Protein 2AQX (pdb70)

Nearest PDB structures (foldseek):
  2aqx-assembly1_B  TM=9.922E-01  e=2.804E-54  Mus musculus
  8ppc-assembly1_A  TM=9.363E-01  e=9.011E-41  Homo sapiens
  8ppe-assembly2_B  TM=9.523E-01  e=4.829E-39  Homo sapiens
  1w2f-assembly2_B  TM=9.376E-01  e=2.712E-39  Homo sapiens
  2a98-assembly1_A  TM=9.286E-01  e=1.034E-36  Homo sapiens

InterPro domains:
  IPR005522 Inositol polyphosphate kinase [PF03770] (714-924)
  IPR005522 Inositol polyphosphate kinase [PTHR12400] (619-929)
  IPR038286 Inositol polyphosphate kinase superfamily [G3DSA:3.30.470.160] (666-930)

Foldseek 3Di:
DVPPDPDDDDDDDDDDDDDQDDDPPQKDDDPDQKIWGFDFVQVQVLLVVCCVWLQVVFAWNWDQWDDDDNTITTMTGNPCPPADQKKKWKKFFFLAQDFLVRLVVQVPPFDWALVLLVVCCVLPVPPDDPVCVVVSTDTDNVSRNVQSQQAQCNPQGMFIQKIQASVRDIDGPRSNHHDLVSVLVVVCRRVVLDLLLLVQALVLLVVSVVRLVVIPSNFFKLQHNKIWMWMAHPVSPIHIHIDDRSPIGGHPPPDGEPLCDDDDNPNSHGVRVSNSVSSNVSSVVSSVD/DVDDPDDDDDDDDDDADDQDDDPPQWDDDPDQKIWGFDFVQQQVLLVVQCVWPQNVFAWNWDQWDDDPHGITTMTGNPCVVADLKKKWKKFFFLAAAFLVVLVVQVVDWDWAQVLLVVLCVLPVPPDDPVCVVVSTDTPNVSSVVQSQQAQSNVQRMFTQKIQADVGDIDGPCSNHHDLVSVLVVVCRRCVLPLLLLVVALVQLVVSLVRCVVIPSNFFKLQHRKIWMWMAHPVSDIHIHIDDRSRIGGHPPPDGEDLCDDDDSPRSHTVRVSNSVSVSVSSVVSSD

CATH classification: 3.30.470.160

Secondary structure (DSSP, 8-state):
-TTT-SSEEEEEEEEE----SS-TTSEEE-STTEEEEE--HHHHHHHHHHTTSTTGGGSPPEEEEEEETTEEEEEEE-TTTT-SS-EEEEEEESS-SS-HHHHHHHTTS---BHHHHHHHHHH-TT-S-HHHHHHT-B-HHHHHHHHTTSSSHHHHSEEEEEEE-TTS-EE---TT--SHHHHHHHHHHHHTT-HHHHHHHHHHHHHHHHHHTT-HHHHTEEE-S-EEEEEE-TT--EEEEEE--TTEEEPSTT----SSS---TTS----HHHHHHHHHHHHHHHHH-/--S-S-EEEEEEEEE----SS-TTSEEE-STTEEEEEP-HHHHHHHHHHHTSTTGGGSPPEEEEEEETTEEEEEEE-TTTT-SS-EEEEEEESS-SS-HHHHHHHHHS---BHHHHHHHHHH-TT-S-HHHHHHT-B-HHHHHHHHTTSSTHHHHSEEEEEEE-TTS-EE---TT--SHHHHHHHHHHHHTT-HHHHHHHHHHHHHHHHHHHH-TTGGGEEEES-EEEEEE-TT--EEEEEE--TEEEEPSTT----SSSPP-TTS----HHHHHHHHHHHHHHHH-

B-factor: mean 35.85, std 9.34, range [2.0, 60.5]

Sequence (576 aa):
MVQWSPFVMSFKKKYPWIQLAGHAGSFKAAANGRILKKHCESEQRCLDRLMADVLRPFVPAYHGDVVKDGERYNQMDDLLADFDSPCVMDCKMGVRTYLEEELTKARKKPSLRKDMYQKMVEVDPEAPTEEEKAQRAVTKPRYMQWRETISSTATLGFRIEGIKKEDGSVNRDFKKTKTREQVTEAFREFTKGNQNILIAYRDRLKAIRATLEISPFFKCHEVIGSSLLFIHDKKEQAKVWMIDFGKTTPLPEGQTLQHDVPWQEGNREDGYLSGLDNLIDILTEMSQGVQWSPFVMSFKKKYPWIQLAGHAGSFKAAANGRILKKHCESEQRCLDRLMADVLRPFVPAYHGDVVKDGERYNQMDDLLADFDSPCVMDCKMGVRTYLEEELTKARKKPSLRKDMYQKMVEVDPEAPTEEEKAQRAVTKPRYMQWRETISSTATLGFRIEGIKKEDGSVNRDFKKTKTREQVTEAFREFTKGNQNILIAYRDRLKAIRATLEISPFFKCHEVIGSSLLFIHDKKEQAKVWMIDFGKTTPLPEGQTLQHDVPWQEGNREDGYLSGLDNLIDILTEMSQ

Radius of gyration: 34.5 Å; Cα contacts (8 Å, |Δi|>4): 1110; chains: 2; bounding box: 91×54×109 Å

Structure (mmCIF, N/CA/C/O backbone):
data_2AQX
#
_entry.id   2AQX
#
_cell.length_a   53.204
_cell.length_b   60.655
_cell.length_c   56.851
_cell.angle_alpha   59.90
_cell.angle_beta   72.74
_cell.angle_gamma   88.18
#
_symmetry.space_group_name_H-M   'P 1'
#
loop_
_entity.id
_entity.type
_entity.pdbx_description
1 polymer 'PREDICTED: inositol 1,4,5-trisphosphate 3-kinase B'
2 non-polymer 'MAGNESIUM ION'
3 non-polymer "ADENOSINE-5'-TRIPHOSPHATE"
4 water water
#
loop_
_atom_site.group_PDB
_atom_site.id
_atom_site.type_symbol
_atom_site.label_atom_id
_atom_site.label_alt_id
_atom_site.label_comp_id
_atom_site.label_asym_id
_atom_site.label_entity_id
_atom_site.label_seq_id
_atom_site.pdbx_PDB_ins_code
_atom_site.Cartn_x
_atom_site.Cartn_y
_atom_site.Cartn_z
_atom_site.occupancy
_atom_site.B_iso_or_equiv
_atom_site.auth_seq_id
_atom_site.auth_comp_id
_atom_site.auth_asym_id
_atom_site.auth_atom_id
_atom_site.pdbx_PDB_model_num
ATOM 1 N N . MET A 1 1 ? 8.572 42.251 60.306 1.00 52.92 650 MET A N 1
ATOM 2 C CA . MET A 1 1 ? 8.340 43.087 61.510 1.00 53.21 650 MET A CA 1
ATOM 3 C C . MET A 1 1 ? 9.554 43.982 61.720 1.00 51.57 650 MET A C 1
ATOM 4 O O . MET A 1 1 ? 10.591 43.824 61.045 1.00 51.62 650 MET A O 1
ATOM 9 N N . VAL A 1 2 ? 9.418 44.922 62.652 1.00 49.43 651 VAL A N 1
ATOM 10 C CA . VAL A 1 2 ? 10.460 45.908 62.927 1.00 47.20 651 VAL A CA 1
ATOM 11 C C . VAL A 1 2 ? 11.760 45.265 63.417 1.00 45.26 651 VAL A C 1
ATOM 12 O O . VAL A 1 2 ? 12.781 45.938 63.606 1.00 44.67 651 VAL A O 1
ATOM 16 N N . GLN A 1 3 ? 11.697 43.948 63.602 1.00 43.06 652 GLN A N 1
ATOM 17 C CA . GLN A 1 3 ? 12.799 43.131 64.087 1.00 40.51 652 GLN A CA 1
ATOM 18 C C . GLN A 1 3 ? 13.974 42.993 63.089 1.00 38.10 652 GLN A C 1
ATOM 19 O O . GLN A 1 3 ? 15.107 42.754 63.491 1.00 38.07 652 GLN A O 1
ATOM 25 N N . TRP A 1 4 ? 13.696 43.150 61.800 1.00 34.73 653 TRP A N 1
ATOM 26 C CA . TRP A 1 4 ? 14.692 42.906 60.746 1.00 32.14 653 TRP A CA 1
ATOM 27 C C . TRP A 1 4 ? 14.709 43.886 59.548 1.00 29.68 653 TRP A C 1
ATOM 28 O O . TRP A 1 4 ? 15.592 43.818 58.707 1.00 28.71 653 TRP A O 1
ATOM 39 N N . SER A 1 5 ? 13.747 44.788 59.473 1.00 27.12 654 SER A N 1
ATOM 40 C CA . SER A 1 5 ? 13.720 45.690 58.352 1.00 25.70 654 SER A CA 1
ATOM 41 C C . SER A 1 5 ? 13.728 47.145 58.785 1.00 24.38 654 SER A C 1
ATOM 42 O O . SER A 1 5 ? 12.691 47.678 59.182 1.00 24.71 654 SER A O 1
ATOM 45 N N . PRO A 1 6 ? 14.907 47.782 58.716 1.00 22.92 655 PRO A N 1
ATOM 46 C CA . PRO A 1 6 ? 15.152 49.174 59.076 1.00 22.04 655 PRO A CA 1
ATOM 47 C C . PRO A 1 6 ? 14.510 50.172 58.113 1.00 21.49 655 PRO A C 1
ATOM 48 O O . PRO A 1 6 ? 14.130 51.270 58.527 1.00 21.40 655 PRO A O 1
ATOM 52 N N . PHE A 1 7 ? 14.404 49.784 56.844 1.00 20.88 656 PHE A N 1
ATOM 53 C CA . PHE A 1 7 ? 13.745 50.563 55.811 1.00 20.72 656 PHE A CA 1
ATOM 54 C C . PHE A 1 7 ? 13.230 49.681 54.669 1.00 21.26 656 PHE A C 1
ATOM 55 O O . PHE A 1 7 ? 13.539 48.475 54.579 1.00 21.45 656 PHE A O 1
ATOM 63 N N . VAL A 1 8 ? 12.442 50.320 53.805 1.00 21.92 657 VAL A N 1
ATOM 64 C CA . VAL A 1 8 ? 12.005 49.792 52.539 1.00 22.79 657 VAL A CA 1
ATOM 65 C C . VAL A 1 8 ? 12.959 50.210 51.388 1.00 24.24 657 VAL A C 1
ATOM 66 O O . VAL A 1 8 ? 13.487 51.330 51.363 1.00 24.50 657 VAL A O 1
ATOM 70 N N . MET A 1 9 ? 13.168 49.307 50.437 1.00 25.58 658 MET A N 1
ATOM 71 C CA . MET A 1 9 ? 13.989 49.591 49.268 1.00 26.91 658 MET A CA 1
ATOM 72 C C . MET A 1 9 ? 13.025 49.642 48.121 1.00 28.76 658 MET A C 1
ATOM 73 O O . MET A 1 9 ? 11.965 49.016 48.141 1.00 29.26 658 MET A O 1
ATOM 78 N N . SER A 1 10 ? 13.398 50.387 47.103 1.00 30.43 659 SER A N 1
ATOM 79 C CA . SER A 1 10 ? 12.555 50.469 45.964 1.00 32.24 659 SER A CA 1
ATOM 80 C C . SER A 1 10 ? 13.413 50.324 44.703 1.00 33.16 659 SER A C 1
ATOM 81 O O . SER A 1 10 ? 14.613 50.574 44.742 1.00 33.35 659 SER A O 1
ATOM 84 N N . PHE A 1 11 ? 12.795 49.884 43.605 1.00 34.19 660 PHE A N 1
ATOM 85 C CA . PHE A 1 11 ? 13.486 49.713 42.320 1.00 35.00 660 PHE A CA 1
ATOM 86 C C . PHE A 1 11 ? 12.512 50.038 41.188 1.00 34.76 660 PHE A C 1
ATOM 87 O O . PHE A 1 11 ? 11.299 49.922 41.364 1.00 34.20 660 PHE A O 1
ATOM 95 N N . LYS A 1 12 ? 13.037 50.446 40.036 1.00 34.95 661 LYS A N 1
ATOM 96 C CA . LYS A 1 12 ? 12.181 50.652 38.865 1.00 35.04 661 LYS A CA 1
ATOM 97 C C . LYS A 1 12 ? 12.020 49.329 38.165 1.00 34.52 661 LYS A C 1
ATOM 98 O O . LYS A 1 12 ? 12.997 48.638 37.921 1.00 34.58 661 LYS A O 1
ATOM 104 N N . LYS A 1 13 ? 10.770 48.962 37.885 1.00 33.74 662 LYS A N 1
ATOM 105 C CA . LYS A 1 13 ? 10.507 47.841 37.015 1.00 32.00 662 LYS A CA 1
ATOM 106 C C . LYS A 1 13 ? 10.470 48.464 35.649 1.00 31.26 662 LYS A C 1
ATOM 107 O O . LYS A 1 13 ? 9.780 49.445 35.457 1.00 31.05 662 LYS A O 1
ATOM 113 N N . LYS A 1 14 ? 11.228 47.905 34.710 1.00 31.12 663 LYS A N 1
ATOM 114 C CA . LYS A 1 14 ? 11.240 48.418 33.349 1.00 30.90 663 LYS A CA 1
ATOM 115 C C . LYS A 1 14 ? 10.891 47.362 32.307 1.00 30.22 663 LYS A C 1
ATOM 116 O O . LYS A 1 14 ? 11.476 46.274 32.279 1.00 29.78 663 LYS A O 1
ATOM 122 N N . TYR A 1 15 ? 9.930 47.659 31.446 1.00 29.15 664 TYR A N 1
ATOM 123 C CA . TYR A 1 15 ? 9.601 46.680 30.418 1.00 28.91 664 TYR A CA 1
ATOM 124 C C . TYR A 1 15 ? 9.045 47.354 29.184 1.00 29.02 664 TYR A C 1
ATOM 125 O O . TYR A 1 15 ? 8.304 48.348 29.280 1.00 28.74 664 TYR A O 1
ATOM 134 N N . PRO A 1 16 ? 9.390 46.793 28.014 1.00 28.87 665 PRO A N 1
ATOM 135 C CA . PRO A 1 16 ? 8.717 47.166 26.766 1.00 28.33 665 PRO A CA 1
ATOM 136 C C . PRO A 1 16 ? 7.239 46.785 26.809 1.00 27.18 665 PRO A C 1
ATOM 137 O O . PRO A 1 16 ? 6.882 45.663 27.126 1.00 26.47 665 PRO A O 1
ATOM 141 N N . TRP A 1 17 ? 6.390 47.752 26.512 1.00 27.50 666 TRP A N 1
ATOM 142 C CA . TRP A 1 17 ? 4.966 47.487 26.296 1.00 27.20 666 TRP A CA 1
ATOM 143 C C . TRP A 1 17 ? 4.728 46.711 24.989 1.00 26.89 666 TRP A C 1
ATOM 144 O O . TRP A 1 17 ? 5.526 46.789 24.033 1.00 25.92 666 TRP A O 1
ATOM 155 N N . ILE A 1 18 ? 3.604 46.000 24.947 1.00 26.43 667 ILE A N 1
ATOM 156 C CA . ILE A 1 18 ? 3.270 45.179 23.796 1.00 26.42 667 ILE A CA 1
ATOM 157 C C . ILE A 1 18 ? 1.946 45.606 23.163 1.00 26.61 667 ILE A C 1
ATOM 158 O O . ILE A 1 18 ? 0.910 45.626 23.830 1.00 26.75 667 ILE A O 1
ATOM 163 N N . GLN A 1 19 ? 2.008 45.992 21.884 1.00 26.68 668 GLN A N 1
ATOM 164 C CA . GLN A 1 19 ? 0.821 46.298 21.109 1.00 26.19 668 GLN A CA 1
ATOM 165 C C . GLN A 1 19 ? 0.639 45.244 20.020 1.00 26.48 668 GLN A C 1
ATOM 166 O O . GLN A 1 19 ? 1.393 45.225 19.047 1.00 26.23 668 GLN A O 1
ATOM 172 N N . LEU A 1 20 ? -0.323 44.344 20.195 1.00 26.45 669 LEU A N 1
ATOM 173 C CA . LEU A 1 20 ? -0.636 43.389 19.134 1.00 27.04 669 LEU A CA 1
ATOM 174 C C . LEU A 1 20 ? -1.460 43.999 17.950 1.00 27.19 669 LEU A C 1
ATOM 175 O O . LEU A 1 20 ? -0.939 44.105 16.847 1.00 28.31 669 LEU A O 1
ATOM 180 N N . ALA A 1 21 ? -2.704 44.426 18.175 1.00 26.91 670 ALA A N 1
ATOM 181 C CA . ALA A 1 21 ? -3.529 45.024 17.108 1.00 26.48 670 ALA A CA 1
ATOM 182 C C . ALA A 1 21 ? -3.431 46.562 17.147 1.00 25.97 670 ALA A C 1
ATOM 183 O O . ALA A 1 21 ? -2.563 47.069 17.789 1.00 25.65 670 ALA A O 1
ATOM 185 N N . GLY A 1 22 ? -4.311 47.292 16.461 1.00 26.66 671 GLY A N 1
ATOM 186 C CA . GLY A 1 22 ? -4.340 48.763 16.514 1.00 27.36 671 GLY A CA 1
ATOM 187 C C . GLY A 1 22 ? -3.345 49.514 15.630 1.00 28.49 671 GLY A C 1
ATOM 188 O O . GLY A 1 22 ? -2.442 48.935 15.066 1.00 28.33 671 GLY A O 1
ATOM 189 N N . HIS A 1 23 ? -3.513 50.822 15.489 1.00 29.69 672 HIS A N 1
ATOM 190 C CA . HIS A 1 23 ? -2.557 51.621 14.694 1.00 30.55 672 HIS A CA 1
ATOM 191 C C . HIS A 1 23 ? -1.437 52.270 15.547 1.00 29.56 672 HIS A C 1
ATOM 192 O O . HIS A 1 23 ? -1.539 52.384 16.783 1.00 28.97 672 HIS A O 1
ATOM 199 N N . ALA A 1 24 ? -0.375 52.690 14.868 1.00 28.31 673 ALA A N 1
ATOM 200 C CA . ALA A 1 24 ? 0.692 53.434 15.502 1.00 28.16 673 ALA A CA 1
ATOM 201 C C . ALA A 1 24 ? 0.118 54.730 16.107 1.00 27.90 673 ALA A C 1
ATOM 202 O O . ALA A 1 24 ? -0.727 55.378 15.496 1.00 28.00 673 ALA A O 1
ATOM 204 N N . GLY A 1 25 ? 0.558 55.073 17.319 1.00 27.80 674 GLY A N 1
ATOM 205 C CA . GLY A 1 25 ? 0.117 56.283 18.032 1.00 27.12 674 GLY A CA 1
ATOM 206 C C . GLY A 1 25 ? -1.272 56.175 18.632 1.00 27.03 674 GLY A C 1
ATOM 207 O O . GLY A 1 25 ? -1.916 57.178 18.898 1.00 27.20 674 GLY A O 1
ATOM 208 N N . SER A 1 26 ? -1.749 54.958 18.820 1.00 26.75 675 SER A N 1
ATOM 209 C CA . SER A 1 26 ? -3.036 54.758 19.441 1.00 27.43 675 SER A CA 1
ATOM 210 C C . SER A 1 26 ? -2.822 54.678 20.944 1.00 27.57 675 SER A C 1
ATOM 211 O O . SER A 1 26 ? -3.766 54.813 21.721 1.00 28.55 675 SER A O 1
ATOM 214 N N . PHE A 1 27 ? -1.582 54.434 21.354 1.00 26.74 676 PHE A N 1
ATOM 215 C CA . PHE A 1 27 ? -1.273 54.255 22.775 1.00 26.09 676 PHE A CA 1
ATOM 216 C C . PHE A 1 27 ? -0.003 54.988 23.198 1.00 25.10 676 PHE A C 1
ATOM 217 O O . PHE A 1 27 ? 0.928 55.129 22.406 1.00 24.79 676 PHE A O 1
ATOM 225 N N . LYS A 1 28 ? 0.032 55.410 24.456 1.00 24.66 677 LYS A N 1
ATOM 226 C CA . LYS A 1 28 ? 1.198 56.095 25.051 1.00 24.87 677 LYS A CA 1
ATOM 227 C C . LYS A 1 28 ? 1.452 55.548 26.424 1.00 24.61 677 LYS A C 1
ATOM 228 O O . LYS A 1 28 ? 0.526 55.097 27.080 1.00 25.30 677 LYS A O 1
ATOM 234 N N . ALA A 1 29 ? 2.701 55.632 26.865 1.00 24.41 678 ALA A N 1
ATOM 235 C CA . ALA A 1 29 ? 3.078 55.387 28.234 1.00 24.00 678 ALA A CA 1
ATOM 236 C C . ALA A 1 29 ? 2.402 56.303 29.235 1.00 24.87 678 ALA A C 1
ATOM 237 O O . ALA A 1 29 ? 2.323 57.508 29.016 1.00 25.40 678 ALA A O 1
ATOM 239 N N . ALA A 1 30 ? 1.961 55.760 30.370 1.00 25.81 679 ALA A N 1
ATOM 240 C CA . ALA A 1 30 ? 1.685 56.648 31.516 1.00 26.84 679 ALA A CA 1
ATOM 241 C C . ALA A 1 30 ? 2.347 56.134 32.802 1.00 27.82 679 ALA A C 1
ATOM 242 O O . ALA A 1 30 ? 2.954 55.067 32.813 1.00 28.46 679 ALA A O 1
ATOM 244 N N . ALA A 1 31 ? 2.288 56.904 33.877 1.00 28.85 680 ALA A N 1
ATOM 245 C CA . ALA A 1 31 ? 2.951 56.466 35.105 1.00 29.57 680 ALA A CA 1
ATOM 246 C C . ALA A 1 31 ? 2.098 55.471 35.920 1.00 30.00 680 ALA A C 1
ATOM 247 O O . ALA A 1 31 ? 0.898 55.293 35.665 1.00 29.93 680 ALA A O 1
ATOM 249 N N . ASN A 1 32 ? 2.750 54.785 36.859 1.00 30.34 681 ASN A N 1
ATOM 250 C CA . ASN A 1 32 ? 2.064 53.985 37.859 1.00 30.92 681 ASN A CA 1
ATOM 251 C C . ASN A 1 32 ? 1.406 52.730 37.296 1.00 30.91 681 ASN A C 1
ATOM 252 O O . ASN A 1 32 ? 0.378 52.297 37.808 1.00 31.51 681 ASN A O 1
ATOM 257 N N . GLY A 1 33 ? 1.992 52.140 36.261 1.00 30.30 682 GLY A N 1
ATOM 258 C CA . GLY A 1 33 ? 1.359 50.992 35.608 1.00 29.95 682 GLY A CA 1
ATOM 259 C C . GLY A 1 33 ? 0.130 51.306 34.756 1.00 29.77 682 GLY A C 1
ATOM 260 O O . GLY A 1 33 ? -0.689 50.433 34.486 1.00 29.66 682 GLY A O 1
ATOM 261 N N . ARG A 1 34 ? -0.015 52.569 34.361 1.00 30.40 683 ARG A N 1
ATOM 262 C CA . ARG A 1 34 ? -1.115 53.019 33.503 1.00 30.19 683 ARG A CA 1
ATOM 263 C C . ARG A 1 34 ? -0.625 53.349 32.089 1.00 29.68 683 ARG A C 1
ATOM 264 O O . ARG A 1 34 ? 0.577 53.542 31.840 1.00 29.15 683 ARG A O 1
ATOM 272 N N . ILE A 1 35 ? -1.602 53.449 31.195 1.00 29.28 684 ILE A N 1
ATOM 273 C CA . ILE A 1 35 ? -1.418 53.586 29.758 1.00 28.67 684 ILE A CA 1
ATOM 274 C C . ILE A 1 35 ? -2.504 54.549 29.271 1.00 28.22 684 ILE A C 1
ATOM 275 O O . ILE A 1 35 ? -3.567 54.653 29.890 1.00 27.64 684 ILE A O 1
ATOM 280 N N . LEU A 1 36 ? -2.209 55.315 28.225 1.00 28.04 685 LEU A N 1
ATOM 281 C CA . LEU A 1 36 ? -3.230 56.165 27.569 1.00 27.30 685 LEU A CA 1
ATOM 282 C C . LEU A 1 36 ? -3.571 55.570 26.215 1.00 26.67 685 LEU A C 1
ATOM 283 O O . LEU A 1 36 ? -2.686 55.080 25.537 1.00 27.28 685 LEU A O 1
ATOM 288 N N . LYS A 1 37 ? -4.840 55.574 25.848 1.00 26.05 686 LYS A N 1
ATOM 289 C CA . LYS A 1 37 ? -5.278 55.071 24.554 1.00 26.23 686 LYS A CA 1
ATOM 290 C C . LYS A 1 37 ? -5.989 56.247 23.905 1.00 27.31 686 LYS A C 1
ATOM 291 O O . LYS A 1 37 ? -6.696 57.003 24.604 1.00 27.89 686 LYS A O 1
ATOM 297 N N . LYS A 1 38 ? -5.811 56.418 22.596 1.00 27.49 687 LYS A N 1
ATOM 298 C CA . LYS A 1 38 ? -6.347 57.596 21.940 1.00 29.26 687 LYS A CA 1
ATOM 299 C C . LYS A 1 38 ? -7.847 57.608 22.115 1.00 29.17 687 LYS A C 1
ATOM 300 O O . LYS A 1 38 ? -8.494 56.557 22.067 1.00 29.46 687 LYS A O 1
ATOM 306 N N . HIS A 1 39 ? -8.379 58.789 22.398 1.00 29.39 688 HIS A N 1
ATOM 307 C CA . HIS A 1 39 ? -9.752 58.892 22.813 1.00 29.80 688 HIS A CA 1
ATOM 308 C C . HIS A 1 39 ? -10.727 58.502 21.751 1.00 30.06 688 HIS A C 1
ATOM 309 O O . HIS A 1 39 ? -10.602 58.846 20.595 1.00 29.59 688 HIS A O 1
ATOM 316 N N . CYS A 1 40 ? -11.744 57.802 22.203 1.00 31.53 689 CYS A N 1
ATOM 317 C CA . CYS A 1 40 ? -12.836 57.385 21.373 1.00 31.89 689 CYS A CA 1
ATOM 318 C C . CYS A 1 40 ? -14.110 57.601 22.199 1.00 32.49 689 CYS A C 1
ATOM 319 O O . CYS A 1 40 ? -14.131 57.303 23.409 1.00 31.86 689 CYS A O 1
ATOM 322 N N . GLU A 1 41 ? -15.156 58.139 21.571 1.00 33.55 690 GLU A N 1
ATOM 323 C CA . GLU A 1 41 ? -16.357 58.517 22.341 1.00 33.76 690 GLU A CA 1
ATOM 324 C C . GLU A 1 41 ? -17.186 57.332 22.799 1.00 33.03 690 GLU A C 1
ATOM 325 O O . GLU A 1 41 ? -17.599 57.269 23.933 1.00 33.85 690 GLU A O 1
ATOM 331 N N . SER A 1 42 ? -17.406 56.367 21.944 1.00 33.08 691 SER A N 1
ATOM 332 C CA . SER A 1 42 ? -18.168 55.213 22.383 1.00 33.09 691 SER A CA 1
ATOM 333 C C . SER A 1 42 ? -17.350 54.302 23.287 1.00 33.16 691 SER A C 1
ATOM 334 O O . SER A 1 42 ? -17.912 53.628 24.128 1.00 33.62 691 SER A O 1
ATOM 337 N N . GLU A 1 43 ? -16.027 54.296 23.158 1.00 33.26 692 GLU A N 1
ATOM 338 C CA . GLU A 1 43 ? -15.212 53.542 24.113 1.00 33.14 692 GLU A CA 1
ATOM 339 C C . GLU A 1 43 ? -15.318 54.125 25.525 1.00 33.23 692 GLU A C 1
ATOM 340 O O . GLU A 1 43 ? -15.488 53.377 26.501 1.00 33.05 692 GLU A O 1
ATOM 346 N N . GLN A 1 44 ? -15.222 55.452 25.637 1.00 33.28 693 GLN A N 1
ATOM 347 C CA . GLN A 1 44 ? -15.322 56.128 26.937 1.00 33.18 693 GLN A CA 1
ATOM 348 C C . GLN A 1 44 ? -16.679 55.855 27.594 1.00 32.97 693 GLN A C 1
ATOM 349 O O . GLN A 1 44 ? -16.760 55.555 28.791 1.00 31.99 693 GLN A O 1
ATOM 355 N N . ARG A 1 45 ? -17.734 55.969 26.781 1.00 32.88 694 ARG A N 1
ATOM 356 C CA . ARG A 1 45 ? -19.095 55.672 27.207 1.00 32.86 694 ARG A CA 1
ATOM 357 C C . ARG A 1 45 ? -19.214 54.241 27.696 1.00 32.26 694 ARG A C 1
ATOM 358 O O . ARG A 1 45 ? -19.916 53.987 28.676 1.00 32.10 694 ARG A O 1
ATOM 366 N N . CYS A 1 46 ? -18.511 53.321 27.027 1.00 31.32 695 CYS A N 1
ATOM 367 C CA . CYS A 1 46 ? -18.465 51.917 27.441 1.00 30.43 695 CYS A CA 1
ATOM 368 C C . CYS A 1 46 ? -17.787 51.740 28.768 1.00 30.08 695 CYS A C 1
ATOM 369 O O . CYS A 1 46 ? -18.373 51.167 29.685 1.00 30.49 695 CYS A O 1
ATOM 372 N N . LEU A 1 47 ? -16.585 52.304 28.885 1.00 29.81 696 LEU A N 1
ATOM 373 C CA . LEU A 1 47 ? -15.743 52.157 30.082 1.00 29.41 696 LEU A CA 1
ATOM 374 C C . LEU A 1 47 ? -16.362 52.687 31.376 1.00 29.72 696 LEU A C 1
ATOM 375 O O . LEU A 1 47 ? -16.310 52.002 32.402 1.00 30.51 696 LEU A O 1
ATOM 380 N N . ASP A 1 48 ? -16.927 53.892 31.319 1.00 30.13 697 ASP A N 1
ATOM 381 C CA . ASP A 1 48 ? -17.732 54.440 32.398 1.00 31.15 697 ASP A CA 1
ATOM 382 C C . ASP A 1 48 ? -18.779 53.450 32.863 1.00 30.90 697 ASP A C 1
ATOM 383 O O . ASP A 1 48 ? -18.937 53.218 34.046 1.00 30.53 697 ASP A O 1
ATOM 388 N N . ARG A 1 49 ? -19.518 52.889 31.908 1.00 31.68 698 ARG A N 1
ATOM 389 C CA . ARG A 1 49 ? -20.627 51.983 32.216 1.00 31.80 698 ARG A CA 1
ATOM 390 C C . ARG A 1 49 ? -20.084 50.695 32.808 1.00 31.87 698 ARG A C 1
ATOM 391 O O . ARG A 1 49 ? -20.648 50.171 33.763 1.00 32.18 698 ARG A O 1
ATOM 399 N N . LEU A 1 50 ? -18.963 50.218 32.258 1.00 31.27 699 LEU A N 1
ATOM 400 C CA . LEU A 1 50 ? -18.264 49.053 32.781 1.00 30.95 699 LEU A CA 1
ATOM 401 C C . LEU A 1 50 ? -17.590 49.289 34.150 1.00 31.48 699 LEU A C 1
ATOM 402 O O . LEU A 1 50 ? -17.404 48.344 34.932 1.00 31.49 699 LEU A O 1
ATOM 407 N N . MET A 1 51 ? -17.199 50.528 34.442 1.00 31.23 700 MET A N 1
ATOM 408 C CA . MET A 1 51 ? -16.704 50.809 35.784 1.00 32.23 700 MET A CA 1
ATOM 409 C C . MET A 1 51 ? -17.841 50.697 36.812 1.00 32.40 700 MET A C 1
ATOM 410 O O . MET A 1 51 ? -17.594 50.616 38.024 1.00 32.78 700 MET A O 1
ATOM 415 N N . ALA A 1 52 ? -19.078 50.642 36.324 1.00 31.56 701 ALA A N 1
ATOM 416 C CA . ALA A 1 52 ? -20.223 50.581 37.202 1.00 30.98 701 ALA A CA 1
ATOM 417 C C . ALA A 1 52 ? -21.032 49.310 36.954 1.00 30.96 701 ALA A C 1
ATOM 418 O O . ALA A 1 52 ? -22.261 49.323 37.049 1.00 31.14 701 ALA A O 1
ATOM 420 N N . ASP A 1 53 ? -20.357 48.208 36.637 1.00 30.14 702 ASP A N 1
ATOM 421 C CA . ASP A 1 53 ? -21.073 46.980 36.271 1.00 29.04 702 ASP A CA 1
ATOM 422 C C . ASP A 1 53 ? -20.331 45.797 36.902 1.00 28.83 702 ASP A C 1
ATOM 423 O O . ASP A 1 53 ? -19.187 45.948 37.320 1.00 28.25 702 ASP A O 1
ATOM 428 N N . VAL A 1 54 ? -20.993 44.641 37.028 1.00 28.73 703 VAL A N 1
ATOM 429 C CA . VAL A 1 54 ? -20.324 43.450 37.550 1.00 28.11 703 VAL A CA 1
ATOM 430 C C . VAL A 1 54 ? -19.076 43.136 36.773 1.00 27.92 703 VAL A C 1
ATOM 431 O O . VAL A 1 54 ? -18.148 42.542 37.318 1.00 28.51 703 VAL A O 1
ATOM 435 N N . LEU A 1 55 ? -19.056 43.515 35.498 1.00 27.68 704 LEU A N 1
ATOM 436 C CA . LEU A 1 55 ? -17.961 43.119 34.621 1.00 27.88 704 LEU A CA 1
ATOM 437 C C . LEU A 1 55 ? -16.676 43.830 34.951 1.00 27.48 704 LEU A C 1
ATOM 438 O O . LEU A 1 55 ? -15.622 43.464 34.446 1.00 27.95 704 LEU A O 1
ATOM 443 N N . ARG A 1 56 ? -16.773 44.837 35.809 1.00 27.26 705 ARG A N 1
ATOM 444 C CA . ARG A 1 56 ? -15.622 45.664 36.170 1.00 26.90 705 ARG A CA 1
ATOM 445 C C . ARG A 1 56 ? -14.314 44.883 36.387 1.00 26.51 705 ARG A C 1
ATOM 446 O O . ARG A 1 56 ? -13.322 45.207 35.764 1.00 26.75 705 ARG A O 1
ATOM 454 N N . PRO A 1 57 ? -14.314 43.823 37.226 1.00 26.45 706 PRO A N 1
ATOM 455 C CA . PRO A 1 57 ? -13.011 43.209 37.522 1.00 26.42 706 PRO A CA 1
ATOM 456 C C . PRO A 1 57 ? -12.346 42.475 36.348 1.00 27.15 706 PRO A C 1
ATOM 457 O O . PRO A 1 57 ? -11.247 41.970 36.505 1.00 27.16 706 PRO A O 1
ATOM 461 N N . PHE A 1 58 ? -13.013 42.398 35.199 1.00 27.59 707 PHE A N 1
ATOM 462 C CA . PHE A 1 58 ? -12.466 41.683 34.052 1.00 28.45 707 PHE A CA 1
ATOM 463 C C . PHE A 1 58 ? -12.116 42.592 32.869 1.00 28.83 707 PHE A C 1
ATOM 464 O O . PHE A 1 58 ? -11.926 42.115 31.751 1.00 29.24 707 PHE A O 1
ATOM 472 N N . VAL A 1 59 ? -12.066 43.898 33.106 1.00 29.03 708 VAL A N 1
ATOM 473 C CA . VAL A 1 59 ? -11.666 44.852 32.086 1.00 28.84 708 VAL A CA 1
ATOM 474 C C . VAL A 1 59 ? -10.628 45.734 32.735 1.00 28.52 708 VAL A C 1
ATOM 475 O O . VAL A 1 59 ? -10.619 45.827 33.942 1.00 28.84 708 VAL A O 1
ATOM 479 N N . PRO A 1 60 ? -9.743 46.376 31.941 1.00 28.53 709 PRO A N 1
ATOM 480 C CA . PRO A 1 60 ? -8.745 47.282 32.494 1.00 27.68 709 PRO A CA 1
ATOM 481 C C . PRO A 1 60 ? -9.422 48.414 33.257 1.00 27.22 709 PRO A C 1
ATOM 482 O O . PRO A 1 60 ? -10.375 49.005 32.739 1.00 26.76 709 PRO A O 1
ATOM 486 N N . ALA A 1 61 ? -8.945 48.689 34.474 1.00 26.94 710 ALA A N 1
ATOM 487 C CA . ALA A 1 61 ? -9.488 49.767 35.291 1.00 26.74 710 ALA A CA 1
ATOM 488 C C . ALA A 1 61 ? -9.432 51.023 34.459 1.00 27.05 710 ALA A C 1
ATOM 489 O O . ALA A 1 61 ? -8.386 51.310 33.846 1.00 27.14 710 ALA A O 1
ATOM 491 N N . TYR A 1 62 ? -10.554 51.735 34.403 1.00 26.66 711 TYR A N 1
ATOM 492 C CA . TYR A 1 62 ? -10.617 52.989 33.683 1.00 27.77 711 TYR A CA 1
ATOM 493 C C . TYR A 1 62 ? -10.534 54.162 34.638 1.00 29.16 711 TYR A C 1
ATOM 494 O O . TYR A 1 62 ? -11.233 54.199 35.674 1.00 28.98 711 TYR A O 1
ATOM 503 N N . HIS A 1 63 ? -9.715 55.143 34.262 1.00 29.77 712 HIS A N 1
ATOM 504 C CA . HIS A 1 63 ? -9.423 56.241 35.169 1.00 30.64 712 HIS A CA 1
ATOM 505 C C . HIS A 1 63 ? -9.810 57.570 34.557 1.00 31.03 712 HIS A C 1
ATOM 506 O O . HIS A 1 63 ? -9.381 58.606 35.024 1.00 31.41 712 HIS A O 1
ATOM 513 N N . GLY A 1 64 ? -10.629 57.543 33.515 1.00 31.58 713 GLY A N 1
ATOM 514 C CA . GLY A 1 64 ? -11.041 58.770 32.864 1.00 31.82 713 GLY A CA 1
ATOM 515 C C . GLY A 1 64 ? -10.084 59.183 31.759 1.00 32.82 713 GLY A C 1
ATOM 516 O O . GLY A 1 64 ? -9.167 58.438 31.387 1.00 32.46 713 GLY A O 1
ATOM 517 N N . ASP A 1 65 ? -10.283 60.400 31.254 1.00 32.90 714 ASP A N 1
ATOM 518 C CA . ASP A 1 65 ? -9.615 60.843 30.054 1.00 32.58 714 ASP A CA 1
ATOM 519 C C . ASP A 1 65 ? -8.686 62.002 30.352 1.00 32.50 714 ASP A C 1
ATOM 520 O O . ASP A 1 65 ? -8.720 62.568 31.448 1.00 33.08 714 ASP A O 1
ATOM 525 N N . VAL A 1 66 ? -7.853 62.344 29.379 1.00 31.70 715 VAL A N 1
ATOM 526 C CA . VAL A 1 66 ? -6.801 63.328 29.577 1.00 31.63 715 VAL A CA 1
ATOM 527 C C . VAL A 1 66 ? -6.352 63.865 28.221 1.00 30.72 715 VAL A C 1
ATOM 528 O O . VAL A 1 66 ? -6.266 63.093 27.255 1.00 30.62 715 VAL A O 1
ATOM 532 N N . VAL A 1 67 ? -6.094 65.171 28.154 1.00 29.32 716 VAL A N 1
ATOM 533 C CA . VAL A 1 67 ? -5.524 65.816 26.975 1.00 28.75 716 VAL A CA 1
ATOM 534 C C . VAL A 1 67 ? -4.007 65.963 27.150 1.00 29.35 716 VAL A C 1
ATOM 535 O O . VAL A 1 67 ? -3.560 66.632 28.079 1.00 30.03 716 VAL A O 1
ATOM 539 N N . LYS A 1 68 ? -3.216 65.320 26.293 1.00 29.66 717 LYS A N 1
ATOM 540 C CA . LYS A 1 68 ? -1.780 65.633 26.179 1.00 30.65 717 LYS A CA 1
ATOM 541 C C . LYS A 1 68 ? -1.431 66.015 24.771 1.00 30.13 717 LYS A C 1
ATOM 542 O O . LYS A 1 68 ? -1.817 65.330 23.806 1.00 30.18 717 LYS A O 1
ATOM 548 N N . ASP A 1 69 ? -0.635 67.071 24.675 1.00 30.02 718 ASP A N 1
ATOM 549 C CA . ASP A 1 69 ? 0.059 67.409 23.454 1.00 29.94 718 ASP A CA 1
ATOM 550 C C . ASP A 1 69 ? -0.840 67.294 22.240 1.00 29.79 718 ASP A C 1
ATOM 551 O O . ASP A 1 69 ? -0.572 66.487 21.333 1.00 29.64 718 ASP A O 1
ATOM 556 N N . GLY A 1 70 ? -1.900 68.110 22.259 1.00 29.31 719 GLY A N 1
ATOM 557 C CA . GLY A 1 70 ? -2.874 68.191 21.198 1.00 29.79 719 GLY A CA 1
ATOM 558 C C . GLY A 1 70 ? -3.829 67.012 21.026 1.00 30.49 719 GLY A C 1
ATOM 559 O O . GLY A 1 70 ? -4.536 66.949 20.016 1.00 31.12 719 GLY A O 1
ATOM 560 N N . GLU A 1 71 ? -3.869 66.076 21.978 1.00 30.53 720 GLU A N 1
ATOM 561 C CA . GLU A 1 71 ? -4.644 64.846 21.794 1.00 31.21 720 GLU A CA 1
ATOM 562 C C . GLU A 1 71 ? -5.381 64.437 23.063 1.00 30.79 720 GLU A C 1
ATOM 563 O O . GLU A 1 71 ? -4.892 64.671 24.176 1.00 30.68 720 GLU A O 1
ATOM 569 N N . ARG A 1 72 ? -6.535 63.797 22.883 1.00 29.91 721 ARG A N 1
ATOM 570 C CA . ARG A 1 72 ? -7.363 63.339 23.981 1.00 30.54 721 ARG A CA 1
ATOM 571 C C . ARG A 1 72 ? -7.160 61.829 24.203 1.00 29.68 721 ARG A C 1
ATOM 572 O O . ARG A 1 72 ? -7.105 61.071 23.239 1.00 29.77 721 ARG A O 1
ATOM 580 N N . TYR A 1 73 ? -7.042 61.391 25.460 1.00 28.48 722 TYR A N 1
ATOM 581 C CA . TYR A 1 73 ? -6.822 59.973 25.732 1.00 28.03 722 TYR A CA 1
ATOM 582 C C . TYR A 1 73 ? -7.742 59.406 26.792 1.00 28.50 722 TYR A C 1
ATOM 583 O O . TYR A 1 73 ? -8.130 60.103 27.704 1.00 29.34 722 TYR A O 1
ATOM 592 N N . ASN A 1 74 ? -8.098 58.137 26.653 1.00 28.15 723 ASN A N 1
ATOM 593 C CA . ASN A 1 74 ? -8.682 57.391 27.755 1.00 27.82 723 ASN A CA 1
ATOM 594 C C . ASN A 1 74 ? -7.542 56.717 28.552 1.00 27.95 723 ASN A C 1
ATOM 595 O O . ASN A 1 74 ? -6.686 56.026 27.984 1.00 25.95 723 ASN A O 1
ATOM 600 N N . GLN A 1 75 ? -7.510 56.972 29.860 1.00 28.45 724 GLN A N 1
ATOM 601 C CA . GLN A 1 75 ? -6.454 56.464 30.704 1.00 28.92 724 GLN A CA 1
ATOM 602 C C . GLN A 1 75 ? -6.876 55.141 31.299 1.00 28.23 724 GLN A C 1
ATOM 603 O O . GLN A 1 75 ? -7.982 55.021 31.777 1.00 28.15 724 GLN A O 1
ATOM 609 N N . MET A 1 76 ? -5.985 54.152 31.264 1.00 28.61 725 MET A N 1
ATOM 610 C CA . MET A 1 76 ? -6.330 52.797 31.692 1.00 29.62 725 MET A CA 1
ATOM 611 C C . MET A 1 76 ? -5.127 51.987 32.208 1.00 29.05 725 MET A C 1
ATOM 612 O O . MET A 1 76 ? -3.961 52.360 31.979 1.00 29.48 725 MET A O 1
ATOM 617 N N . ASP A 1 77 ? -5.407 50.902 32.928 1.00 28.35 726 ASP A N 1
ATOM 618 C CA . ASP A 1 77 ? -4.356 50.116 33.555 1.00 27.75 726 ASP A CA 1
ATOM 619 C C . ASP A 1 77 ? -3.593 49.387 32.507 1.00 26.21 726 ASP A C 1
ATOM 620 O O . ASP A 1 77 ? -4.170 48.938 31.548 1.00 25.89 726 ASP A O 1
ATOM 625 N N . ASP A 1 78 ? -2.297 49.247 32.690 1.00 25.37 727 ASP A N 1
ATOM 626 C CA . ASP A 1 78 ? -1.581 48.366 31.805 1.00 26.05 727 ASP A CA 1
ATOM 627 C C . ASP A 1 78 ? -1.630 46.948 32.320 1.00 25.53 727 ASP A C 1
ATOM 628 O O . ASP A 1 78 ? -0.928 46.599 33.266 1.00 25.29 727 ASP A O 1
ATOM 633 N N . LEU A 1 79 ? -2.414 46.127 31.634 1.00 25.72 728 LEU A N 1
ATOM 634 C CA . LEU A 1 79 ? -2.633 44.725 32.027 1.00 24.83 728 LEU A CA 1
ATOM 635 C C . LEU A 1 79 ? -1.374 43.869 32.058 1.00 24.62 728 LEU A C 1
ATOM 636 O O . LEU A 1 79 ? -1.391 42.745 32.555 1.00 24.69 728 LEU A O 1
ATOM 641 N N . LEU A 1 80 ? -0.280 44.438 31.583 1.00 25.52 729 LEU A N 1
ATOM 642 C CA . LEU A 1 80 ? 1.041 43.790 31.571 1.00 26.85 729 LEU A CA 1
ATOM 643 C C . LEU A 1 80 ? 1.795 44.043 32.880 1.00 28.41 729 LEU A C 1
ATOM 644 O O . LEU A 1 80 ? 2.769 43.335 33.184 1.00 28.91 729 LEU A O 1
ATOM 649 N N . ALA A 1 81 ? 1.337 45.037 33.651 1.00 29.78 730 ALA A N 1
ATOM 650 C CA . ALA A 1 81 ? 2.086 45.555 34.809 1.00 31.72 730 ALA A CA 1
ATOM 651 C C . ALA A 1 81 ? 2.693 44.508 35.737 1.00 33.38 730 ALA A C 1
ATOM 652 O O . ALA A 1 81 ? 3.892 44.548 35.998 1.00 33.90 730 ALA A O 1
ATOM 654 N N . ASP A 1 82 ? 1.930 43.539 36.231 1.00 35.16 731 ASP A N 1
ATOM 655 C CA . ASP A 1 82 ? 2.615 42.654 37.183 1.00 36.85 731 ASP A CA 1
ATOM 656 C C . ASP A 1 82 ? 2.978 41.232 36.725 1.00 36.43 731 ASP A C 1
ATOM 657 O O . ASP A 1 82 ? 3.077 40.316 37.560 1.00 36.77 731 ASP A O 1
ATOM 662 N N . PHE A 1 83 ? 3.209 41.078 35.422 1.00 35.05 732 PHE A N 1
ATOM 663 C CA . PHE A 1 83 ? 3.803 39.879 34.868 1.00 34.12 732 PHE A CA 1
ATOM 664 C C . PHE A 1 83 ? 5.307 40.006 34.685 1.00 34.29 732 PHE A C 1
ATOM 665 O O . PHE A 1 83 ? 5.816 41.096 34.507 1.00 33.59 732 PHE A O 1
ATOM 673 N N . ASP A 1 84 ? 6.003 38.870 34.703 1.00 35.21 733 ASP A N 1
ATOM 674 C CA . ASP A 1 84 ? 7.426 38.834 34.427 1.00 36.40 733 ASP A CA 1
ATOM 675 C C . ASP A 1 84 ? 7.643 38.287 33.029 1.00 36.03 733 ASP A C 1
ATOM 676 O O . ASP A 1 84 ? 7.456 37.087 32.819 1.00 36.43 733 ASP A O 1
ATOM 681 N N . SER A 1 85 ? 8.074 39.142 32.092 1.00 35.53 734 SER A N 1
ATOM 682 C CA . SER A 1 85 ? 8.243 38.756 30.679 1.00 35.06 734 SER A CA 1
ATOM 683 C C . SER A 1 85 ? 6.954 38.154 30.077 1.00 34.32 734 SER A C 1
ATOM 684 O O . SER A 1 85 ? 6.911 36.953 29.778 1.00 34.23 734 SER A O 1
ATOM 687 N N . PRO A 1 86 ? 5.899 38.981 29.927 1.00 33.41 735 PRO A N 1
ATOM 688 C CA . PRO A 1 86 ? 4.592 38.458 29.512 1.00 33.01 735 PRO A CA 1
ATOM 689 C C . PRO A 1 86 ? 4.546 37.909 28.088 1.00 32.58 735 PRO A C 1
ATOM 690 O O . PRO A 1 86 ? 5.228 38.408 27.202 1.00 33.64 735 PRO A O 1
ATOM 694 N N . CYS A 1 87 ? 3.778 36.857 27.882 1.00 31.76 736 CYS A N 1
ATOM 695 C CA . CYS A 1 87 ? 3.383 36.457 26.541 1.00 30.73 736 CYS A CA 1
ATOM 696 C C . CYS A 1 87 ? 1.952 36.851 26.405 1.00 29.64 736 CYS A C 1
ATOM 697 O O . CYS A 1 87 ? 1.192 36.739 27.340 1.00 30.57 736 CYS A O 1
ATOM 700 N N . VAL A 1 88 ? 1.562 37.298 25.235 1.00 28.71 737 VAL A N 1
ATOM 701 C CA . VAL A 1 88 ? 0.283 37.965 25.096 1.00 27.07 737 VAL A CA 1
ATOM 702 C C . VAL A 1 88 ? -0.421 37.420 23.869 1.00 27.12 737 VAL A C 1
ATOM 703 O O . VAL A 1 88 ? 0.200 37.224 22.827 1.00 26.43 7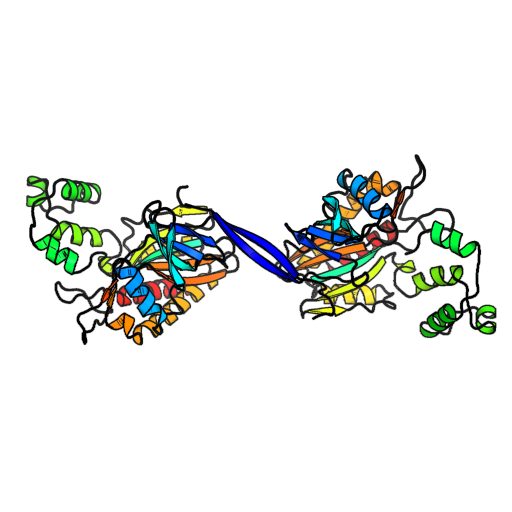37 VAL A O 1
ATOM 707 N N . MET A 1 89 ? -1.709 37.138 24.002 1.00 27.56 738 MET A N 1
ATOM 708 C CA . MET A 1 89 ? -2.525 36.851 22.829 1.00 28.54 738 MET A CA 1
ATOM 709 C C . MET A 1 89 ? -3.793 37.687 22.843 1.00 28.42 738 MET A C 1
ATOM 710 O O . MET A 1 89 ? -4.430 37.839 23.904 1.00 29.27 738 MET A O 1
ATOM 715 N N . ASP A 1 90 ? -4.131 38.247 21.677 1.00 28.48 739 ASP A N 1
ATOM 716 C CA . ASP A 1 90 ? -5.348 39.042 21.455 1.00 28.36 739 ASP A CA 1
ATOM 717 C C . ASP A 1 90 ? -6.313 38.224 20.578 1.00 29.33 739 ASP A C 1
ATOM 718 O O . ASP A 1 90 ? -5.995 37.945 19.414 1.00 29.43 739 ASP A O 1
ATOM 723 N N . CYS A 1 91 ? -7.459 37.797 21.130 1.00 30.10 740 CYS A N 1
ATOM 724 C CA . CYS A 1 91 ? -8.542 37.212 20.302 1.00 31.23 740 CYS A CA 1
ATOM 725 C C . CYS A 1 91 ? -9.741 38.114 20.135 1.00 31.01 740 CYS A C 1
ATOM 726 O O . CYS A 1 91 ? -10.433 38.420 21.122 1.00 31.15 740 CYS A O 1
ATOM 729 N N . LYS A 1 92 ? -10.017 38.483 18.887 1.00 31.00 741 LYS A N 1
ATOM 730 C CA . LYS A 1 92 ? -11.180 39.316 18.581 1.00 31.16 741 LYS A CA 1
ATOM 731 C C . LYS A 1 92 ? -12.449 38.493 18.552 1.00 30.04 741 LYS A C 1
ATOM 732 O O . LYS A 1 92 ? -12.567 37.552 17.763 1.00 29.47 741 LYS A O 1
ATOM 738 N N . MET A 1 93 ? -13.401 38.925 19.375 1.00 29.39 742 MET A N 1
ATOM 739 C CA . MET A 1 93 ? -14.627 38.191 19.688 1.00 29.19 742 MET A CA 1
ATOM 740 C C . MET A 1 93 ? -15.833 38.544 18.844 1.00 29.29 742 MET A C 1
ATOM 741 O O . MET A 1 93 ? -16.080 39.714 18.539 1.00 29.68 742 MET A O 1
ATOM 746 N N . GLY A 1 94 ? -16.593 37.516 18.497 1.00 29.03 743 GLY A N 1
ATOM 747 C CA . GLY A 1 94 ? -17.862 37.684 17.816 1.00 28.98 743 GLY A CA 1
ATOM 748 C C . GLY A 1 94 ? -17.866 37.023 16.457 1.00 28.89 743 GLY A C 1
ATOM 749 O O . GLY A 1 94 ? -16.816 36.760 15.913 1.00 28.99 743 GLY A O 1
ATOM 750 N N . VAL A 1 95 ? -19.056 36.759 15.923 1.00 29.68 744 VAL A N 1
ATOM 751 C CA . VAL A 1 95 ? -19.233 36.205 14.575 1.00 30.38 744 VAL A CA 1
ATOM 752 C C . VAL A 1 95 ? -19.114 37.245 13.456 1.00 31.13 744 VAL A C 1
ATOM 753 O O . VAL A 1 95 ? -19.185 36.890 12.286 1.00 31.78 744 VAL A O 1
ATOM 757 N N . ARG A 1 96 ? -18.925 38.514 13.830 1.00 31.79 745 ARG A N 1
ATOM 758 C CA . ARG A 1 96 ? -18.780 39.641 12.899 1.00 31.59 745 ARG A CA 1
ATOM 759 C C . ARG A 1 96 ? -17.832 40.649 13.554 1.00 31.30 745 ARG A C 1
ATOM 760 O O . ARG A 1 96 ? -17.804 40.754 14.771 1.00 30.45 745 ARG A O 1
ATOM 768 N N . THR A 1 97 ? -17.115 41.426 12.742 1.00 31.45 746 THR A N 1
ATOM 769 C CA . THR A 1 97 ? -16.252 42.481 13.243 1.00 31.92 746 THR A CA 1
ATOM 770 C C . THR A 1 97 ? -16.722 43.864 12.781 1.00 32.91 746 THR A C 1
ATOM 771 O O . THR A 1 97 ? -16.065 44.885 13.053 1.00 33.35 746 THR A O 1
ATOM 775 N N . TYR A 1 98 ? -17.858 43.893 12.079 1.00 33.36 747 TYR A N 1
ATOM 776 C CA . TYR A 1 98 ? -18.550 45.136 11.731 1.00 33.57 747 TYR A CA 1
ATOM 777 C C . TYR A 1 98 ? -19.878 45.198 12.495 1.00 33.90 747 TYR A C 1
ATOM 778 O O . TYR A 1 98 ? -20.494 44.148 12.780 1.00 33.94 747 TYR A O 1
ATOM 787 N N . LEU A 1 99 ? -20.298 46.422 12.838 1.00 34.08 748 LEU A N 1
ATOM 788 C CA . LEU A 1 99 ? -21.587 46.700 13.488 1.00 34.39 748 LEU A CA 1
ATOM 789 C C . LEU A 1 99 ? -22.718 46.568 12.490 1.00 35.01 748 LEU A C 1
ATOM 790 O O . LEU A 1 99 ? -22.485 46.685 11.292 1.00 34.36 748 LEU A O 1
ATOM 795 N N . GLU A 1 100 ? -23.938 46.349 12.982 1.00 36.63 749 GLU A N 1
ATOM 796 C CA . GLU A 1 100 ? -25.119 46.375 12.103 1.00 38.37 749 GLU A CA 1
ATOM 797 C C . GLU A 1 100 ? -25.287 47.694 11.368 1.00 39.06 749 GLU A C 1
ATOM 798 O O . GLU A 1 100 ? -25.546 47.698 10.162 1.00 38.90 749 GLU A O 1
ATOM 804 N N . GLU A 1 101 ? -25.101 48.808 12.072 1.00 40.30 750 GLU A N 1
ATOM 805 C CA . GLU A 1 101 ? -25.256 50.118 11.433 1.00 42.38 750 GLU A CA 1
ATOM 806 C C . GLU A 1 101 ? -24.305 50.271 10.249 1.00 42.12 750 GLU A C 1
ATOM 807 O O . GLU A 1 101 ? -24.654 50.925 9.260 1.00 42.49 750 GLU A O 1
ATOM 813 N N . GLU A 1 102 ? -23.139 49.624 10.348 1.00 42.08 751 GLU A N 1
ATOM 814 C CA . GLU A 1 102 ? -22.082 49.724 9.344 1.00 42.21 751 GLU A CA 1
ATOM 815 C C . GLU A 1 102 ? -22.484 49.091 8.054 1.00 41.82 751 GLU A C 1
ATOM 816 O O . GLU A 1 102 ? -22.177 49.608 6.978 1.00 42.03 751 GLU A O 1
ATOM 822 N N . LEU A 1 103 ? -23.173 47.965 8.191 1.00 41.60 752 LEU A N 1
ATOM 823 C CA . LEU A 1 103 ? -23.755 47.225 7.089 1.00 41.50 752 LEU A CA 1
ATOM 824 C C . LEU A 1 103 ? -24.902 47.993 6.430 1.00 41.60 752 LEU A C 1
ATOM 825 O O . LEU A 1 103 ? -24.853 48.255 5.231 1.00 41.66 752 LEU A O 1
ATOM 830 N N . THR A 1 104 ? -25.920 48.358 7.216 1.00 42.05 753 THR A N 1
ATOM 831 C CA . THR A 1 104 ? -27.063 49.156 6.742 1.00 42.06 753 THR A CA 1
ATOM 832 C C . THR A 1 104 ? -26.550 50.340 5.930 1.00 42.50 753 THR A C 1
ATOM 833 O O . THR A 1 104 ? -27.002 50.583 4.813 1.00 42.02 753 THR A O 1
ATOM 837 N N . LYS A 1 105 ? -25.566 51.040 6.481 1.00 43.35 754 LYS A N 1
ATOM 838 C CA . LYS A 1 105 ? -24.947 52.154 5.778 1.00 44.56 754 LYS A CA 1
ATOM 839 C C . LYS A 1 105 ? -24.343 51.744 4.434 1.00 44.93 754 LYS A C 1
ATOM 840 O O . LYS A 1 105 ? -24.538 52.431 3.435 1.00 45.13 754 LYS A O 1
ATOM 846 N N . ALA A 1 106 ? -23.608 50.637 4.416 1.00 45.36 755 ALA A N 1
ATOM 847 C CA . ALA A 1 106 ? -22.977 50.150 3.195 1.00 46.20 755 ALA A CA 1
ATOM 848 C C . ALA A 1 106 ? -24.008 49.667 2.147 1.00 46.97 755 ALA A C 1
ATOM 849 O O . ALA A 1 106 ? -23.796 49.782 0.943 1.00 47.00 755 ALA A O 1
ATOM 851 N N . ARG A 1 107 ? -25.133 49.149 2.628 1.00 48.07 756 ARG A N 1
ATOM 852 C CA . ARG A 1 107 ? -26.217 48.665 1.791 1.00 48.95 756 ARG A CA 1
ATOM 853 C C . ARG A 1 107 ? -26.920 49.822 1.072 1.00 49.93 756 ARG A C 1
ATOM 854 O O . ARG A 1 107 ? -27.789 49.600 0.228 1.00 50.05 756 ARG A O 1
ATOM 862 N N . LYS A 1 108 ? -26.507 51.050 1.392 1.00 51.11 757 LYS A N 1
ATOM 863 C CA . LYS A 1 108 ? -27.193 52.285 0.987 1.00 52.23 757 LYS A CA 1
ATOM 864 C C . LYS A 1 108 ? -26.767 52.766 -0.395 1.00 52.77 757 LYS A C 1
ATOM 865 O O . LYS A 1 108 ? -27.561 52.731 -1.335 1.00 52.94 757 LYS A O 1
ATOM 871 N N . LYS A 1 109 ? -25.530 53.263 -0.493 1.00 53.48 758 LYS A N 1
ATOM 872 C CA . LYS A 1 109 ? -24.847 53.460 -1.774 1.00 53.87 758 LYS A CA 1
ATOM 873 C C . LYS A 1 109 ? -23.988 52.210 -1.984 1.00 53.85 758 LYS A C 1
ATOM 874 O O . LYS A 1 109 ? -22.810 52.187 -1.613 1.00 53.65 758 LYS A O 1
ATOM 880 N N . PRO A 1 110 ? -24.587 51.154 -2.574 1.00 54.10 759 PRO A N 1
ATOM 881 C CA . PRO A 1 110 ? -23.883 49.886 -2.725 1.00 54.02 759 PRO A CA 1
ATOM 882 C C . PRO A 1 110 ? -23.193 49.814 -4.088 1.00 54.09 759 PRO A C 1
ATOM 883 O O . PRO A 1 110 ? -23.471 48.907 -4.873 1.00 54.16 759 PRO A O 1
ATOM 887 N N . SER A 1 111 ? -22.314 50.773 -4.365 1.00 54.22 760 SER A N 1
ATOM 888 C CA . SER A 1 111 ? -21.583 50.816 -5.625 1.00 54.41 760 SER A CA 1
ATOM 889 C C . SER A 1 111 ? -20.487 49.733 -5.683 1.00 54.51 760 SER A C 1
ATOM 890 O O . SER A 1 111 ? -20.167 49.100 -4.670 1.00 54.64 760 SER A O 1
ATOM 893 N N . LEU A 1 112 ? -19.928 49.539 -6.882 1.00 54.43 761 LEU A N 1
ATOM 894 C CA . LEU A 1 112 ? -18.956 48.480 -7.172 1.00 54.33 761 LEU A CA 1
ATOM 895 C C . LEU A 1 112 ? -17.540 48.881 -6.747 1.00 54.14 761 LEU A C 1
ATOM 896 O O . LEU A 1 112 ? -17.147 50.045 -6.881 1.00 54.35 761 LEU A O 1
ATOM 901 N N . ARG A 1 113 ? -16.779 47.920 -6.229 1.00 53.69 762 ARG A N 1
ATOM 902 C CA . ARG A 1 113 ? -15.458 48.215 -5.674 1.00 53.19 762 ARG A CA 1
ATOM 903 C C . ARG A 1 113 ? -14.356 47.295 -6.223 1.00 53.02 762 ARG A C 1
ATOM 904 O O . ARG A 1 113 ? -14.279 46.104 -5.892 1.00 52.30 762 ARG A O 1
ATOM 912 N N . LYS A 1 114 ? -13.534 47.904 -7.083 1.00 52.86 763 LYS A N 1
ATOM 913 C CA . LYS A 1 114 ? -12.402 47.305 -7.780 1.00 52.49 763 LYS A CA 1
ATOM 914 C C . LYS A 1 114 ? -11.374 46.801 -6.775 1.00 52.54 763 LYS A C 1
ATOM 915 O O . LYS A 1 114 ? -10.924 45.643 -6.854 1.00 52.23 763 LYS A O 1
ATOM 921 N N . ASP A 1 115 ? -11.011 47.692 -5.843 1.00 52.30 764 ASP A N 1
ATOM 922 C CA . ASP A 1 115 ? -10.064 47.425 -4.743 1.00 52.46 764 ASP A CA 1
ATOM 923 C C . ASP A 1 115 ? -10.464 46.248 -3.840 1.00 52.47 764 ASP A C 1
ATOM 924 O O . ASP A 1 115 ? -9.627 45.417 -3.470 1.00 52.24 764 ASP A O 1
ATOM 929 N N . MET A 1 116 ? -11.751 46.199 -3.498 1.00 52.56 765 MET A N 1
ATOM 930 C CA . MET A 1 116 ? -12.326 45.147 -2.678 1.00 53.01 765 MET A CA 1
ATOM 931 C C . MET A 1 116 ? -12.343 43.822 -3.418 1.00 52.99 765 MET A C 1
ATOM 932 O O . MET A 1 116 ? -12.094 42.766 -2.834 1.00 52.50 765 MET A O 1
ATOM 937 N N . TYR A 1 117 ? -12.628 43.888 -4.713 1.00 53.41 766 TYR A N 1
ATOM 938 C CA . TYR A 1 117 ? -12.509 42.726 -5.573 1.00 53.93 766 TYR A CA 1
ATOM 939 C C . TYR A 1 117 ? -11.058 42.233 -5.628 1.00 54.40 766 TYR A C 1
ATOM 940 O O . TYR A 1 117 ? -10.805 41.022 -5.599 1.00 53.85 766 TYR A O 1
ATOM 949 N N . GLN A 1 118 ? -10.119 43.181 -5.696 1.00 54.90 767 GLN A N 1
ATOM 950 C CA . GLN A 1 118 ? -8.698 42.861 -5.827 1.00 55.60 767 GLN A CA 1
ATOM 951 C C . GLN A 1 118 ? -8.089 42.276 -4.546 1.00 55.87 767 GLN A C 1
ATOM 952 O O . GLN A 1 118 ? -7.205 41.402 -4.618 1.00 55.80 767 GLN A O 1
ATOM 958 N N . LYS A 1 119 ? -8.557 42.754 -3.388 1.00 55.98 768 LYS A N 1
ATOM 959 C CA . LYS A 1 119 ? -8.197 42.140 -2.112 1.00 56.28 768 LYS A CA 1
ATOM 960 C C . LYS A 1 119 ? -8.785 40.737 -2.033 1.00 56.16 768 LYS A C 1
ATOM 961 O O . LYS A 1 119 ? -8.089 39.798 -1.659 1.00 56.36 768 LYS A O 1
ATOM 967 N N . MET A 1 120 ? -10.056 40.591 -2.404 1.00 55.77 769 MET A N 1
ATOM 968 C CA . MET A 1 120 ? -10.719 39.287 -2.350 1.00 55.76 769 MET A CA 1
ATOM 969 C C . MET A 1 120 ? -10.051 38.259 -3.259 1.00 55.27 769 MET A C 1
ATOM 970 O O . MET A 1 120 ? -9.898 37.100 -2.876 1.00 55.20 769 MET A O 1
ATOM 975 N N . VAL A 1 121 ? -9.655 38.686 -4.455 1.00 54.90 770 VAL A N 1
ATOM 976 C CA . VAL A 1 121 ? -9.095 37.766 -5.436 1.00 54.49 770 VAL A CA 1
ATOM 977 C C . VAL A 1 121 ? -7.670 37.415 -5.031 1.00 54.51 770 VAL A C 1
ATOM 978 O O . VAL A 1 121 ? -7.162 36.336 -5.343 1.00 54.47 770 VAL A O 1
ATOM 982 N N . GLU A 1 122 ? -7.048 38.332 -4.303 1.00 54.33 771 GLU A N 1
ATOM 983 C CA . GLU A 1 122 ? -5.737 38.112 -3.740 1.00 54.38 771 GLU A CA 1
ATOM 984 C C . GLU A 1 122 ? -5.788 37.075 -2.622 1.00 54.25 771 GLU A C 1
ATOM 985 O O . GLU A 1 122 ? -4.989 36.142 -2.597 1.00 53.90 771 GLU A O 1
ATOM 991 N N . VAL A 1 123 ? -6.731 37.239 -1.699 1.00 54.31 772 VAL A N 1
ATOM 992 C CA . VAL A 1 123 ? -6.858 36.303 -0.581 1.00 54.03 772 VAL A CA 1
ATOM 993 C C . VAL A 1 123 ? -7.394 34.946 -1.030 1.00 53.88 772 VAL A C 1
ATOM 994 O O . VAL A 1 123 ? -6.908 33.913 -0.576 1.00 53.88 772 VAL A O 1
ATOM 998 N N . ASP A 1 124 ? -8.384 34.954 -1.917 1.00 53.72 773 ASP A N 1
ATOM 999 C CA . ASP A 1 124 ? -8.970 33.724 -2.437 1.00 53.70 773 ASP A CA 1
ATOM 1000 C C . ASP A 1 124 ? -9.391 33.906 -3.885 1.00 53.46 773 ASP A C 1
ATOM 1001 O O . ASP A 1 124 ? -10.380 34.601 -4.165 1.00 53.66 773 ASP A O 1
ATOM 1006 N N . PRO A 1 125 ? -8.662 33.258 -4.815 1.00 52.95 774 PRO A N 1
ATOM 1007 C CA . PRO A 1 125 ? -8.952 33.505 -6.219 1.00 52.32 774 PRO A CA 1
ATOM 1008 C C . PRO A 1 125 ? -10.254 32.821 -6.646 1.00 51.81 774 PRO A C 1
ATOM 1009 O O . PRO A 1 125 ? -10.688 32.981 -7.782 1.00 52.26 774 PRO A O 1
ATOM 1013 N N . GLU A 1 126 ? -10.882 32.093 -5.732 1.00 50.86 775 GLU A N 1
ATOM 1014 C CA . GLU A 1 126 ? -12.041 31.291 -6.076 1.00 50.24 775 GLU A CA 1
ATOM 1015 C C . GLU A 1 126 ? -13.313 31.798 -5.420 1.00 49.59 775 GLU A C 1
ATOM 1016 O O . GLU A 1 126 ? -14.371 31.195 -5.548 1.00 49.78 775 GLU A O 1
ATOM 1022 N N . ALA A 1 127 ? -13.206 32.912 -4.716 1.00 48.76 776 ALA A N 1
ATOM 1023 C CA . ALA A 1 127 ? -14.349 33.465 -4.003 1.00 47.91 776 ALA A CA 1
ATOM 1024 C C . ALA A 1 127 ? -15.349 34.253 -4.885 1.00 47.24 776 ALA A C 1
ATOM 1025 O O . ALA A 1 127 ? -16.562 34.083 -4.706 1.00 47.02 776 ALA A O 1
ATOM 1027 N N . PRO A 1 128 ? -14.857 35.104 -5.824 1.00 46.11 777 PRO A N 1
ATOM 1028 C CA . PRO A 1 128 ? -15.840 35.909 -6.564 1.00 45.75 777 PRO A CA 1
ATOM 1029 C C . PRO A 1 128 ? -16.722 35.096 -7.497 1.00 45.24 777 PRO A C 1
ATOM 1030 O O . PRO A 1 128 ? -16.300 34.077 -8.009 1.00 44.92 777 PRO A O 1
ATOM 1034 N N . THR A 1 129 ? -17.955 35.559 -7.688 1.00 45.38 778 THR A N 1
ATOM 1035 C CA . THR A 1 129 ? -18.879 34.986 -8.655 1.00 45.20 778 THR A CA 1
ATOM 1036 C C . THR A 1 129 ? -18.315 35.263 -10.029 1.00 45.83 778 THR A C 1
ATOM 1037 O O . THR A 1 129 ? -17.413 36.107 -10.196 1.00 45.88 778 THR A O 1
ATOM 1041 N N . GLU A 1 130 ? -18.822 34.546 -11.022 1.00 46.75 779 GLU A N 1
ATOM 1042 C CA . GLU A 1 130 ? -18.426 34.829 -12.393 1.00 47.57 779 GLU A CA 1
ATOM 1043 C C . GLU A 1 130 ? -18.783 36.260 -12.773 1.00 47.93 779 GLU A C 1
ATOM 1044 O O . GLU A 1 130 ? -17.955 36.953 -13.338 1.00 48.18 779 GLU A O 1
ATOM 1050 N N . GLU A 1 131 ? -19.979 36.721 -12.409 1.00 48.71 780 GLU A N 1
ATOM 1051 C CA . GLU A 1 131 ? -20.345 38.151 -12.570 1.00 49.34 780 GLU A CA 1
ATOM 1052 C C . GLU A 1 131 ? -19.284 39.114 -11.986 1.00 49.07 780 GLU A C 1
ATOM 1053 O O . GLU A 1 131 ? -18.883 40.073 -12.643 1.00 48.94 780 GLU A O 1
ATOM 1059 N N . GLU A 1 132 ? -18.843 38.854 -10.756 1.00 48.56 781 GLU A N 1
ATOM 1060 C CA . GLU A 1 132 ? -17.889 39.729 -10.096 1.00 48.28 781 GLU A CA 1
ATOM 1061 C C . GLU A 1 132 ? -16.539 39.686 -10.783 1.00 48.86 781 GLU A C 1
ATOM 1062 O O . GLU A 1 132 ? -15.912 40.730 -10.978 1.00 48.84 781 GLU A O 1
ATOM 1068 N N . LYS A 1 133 ? -16.093 38.481 -11.144 1.00 49.65 782 LYS A N 1
ATOM 1069 C CA . LYS A 1 133 ? -14.862 38.307 -11.930 1.00 50.37 782 LYS A CA 1
ATOM 1070 C C . LYS A 1 133 ? -14.879 39.159 -13.216 1.00 50.80 782 LYS A C 1
ATOM 1071 O O . LYS A 1 133 ? -13.950 39.920 -13.501 1.00 50.99 782 LYS A O 1
ATOM 1077 N N . ALA A 1 134 ? -15.967 39.037 -13.966 1.00 51.31 783 ALA A N 1
ATOM 1078 C CA . ALA A 1 134 ? -16.173 39.751 -15.217 1.00 51.51 783 ALA A CA 1
ATOM 1079 C C . ALA A 1 134 ? -16.251 41.259 -15.021 1.00 51.84 783 ALA A C 1
ATOM 1080 O O . ALA A 1 134 ? -15.870 42.012 -15.907 1.00 52.19 783 ALA A O 1
ATOM 1082 N N . GLN A 1 135 ? -16.747 41.699 -13.868 1.00 51.96 784 GLN A N 1
ATOM 1083 C CA . GLN A 1 135 ? -16.849 43.127 -13.577 1.00 51.95 784 GLN A CA 1
ATOM 1084 C C . GLN A 1 135 ? -15.590 43.675 -12.922 1.00 51.75 784 GLN A C 1
ATOM 1085 O O . GLN A 1 135 ? -15.389 44.890 -12.865 1.00 51.51 784 GLN A O 1
ATOM 1091 N N . ARG A 1 136 ? -14.756 42.770 -12.412 1.00 51.70 785 ARG A N 1
ATOM 1092 C CA . ARG A 1 136 ? -13.584 43.128 -11.606 1.00 51.26 785 ARG A CA 1
ATOM 1093 C C . ARG A 1 136 ? -13.950 44.114 -10.492 1.00 50.55 785 ARG A C 1
ATOM 1094 O O . ARG A 1 136 ? -13.226 45.076 -10.212 1.00 50.12 785 ARG A O 1
ATOM 1102 N N . ALA A 1 137 ? -15.091 43.818 -9.857 1.00 49.98 786 ALA A N 1
ATOM 1103 C CA . ALA A 1 137 ? -15.659 44.609 -8.756 1.00 48.92 786 ALA A CA 1
ATOM 1104 C C . ALA A 1 137 ? -16.652 43.812 -7.871 1.00 48.41 786 ALA A C 1
ATOM 1105 O O . ALA A 1 137 ? -17.411 42.943 -8.346 1.00 47.74 786 ALA A O 1
ATOM 1107 N N . VAL A 1 138 ? -16.627 44.125 -6.577 1.00 47.65 787 VAL A N 1
ATOM 1108 C CA . VAL A 1 138 ? -17.594 43.602 -5.624 1.00 47.01 787 VAL A CA 1
ATOM 1109 C C . VAL A 1 138 ? -18.252 44.765 -4.897 1.00 46.28 787 VAL A C 1
ATOM 1110 O O . VAL A 1 138 ? -17.738 45.891 -4.918 1.00 46.51 787 VAL A O 1
ATOM 1114 N N . THR A 1 139 ? -19.400 44.509 -4.278 1.00 45.04 788 THR A N 1
ATOM 1115 C CA . THR A 1 139 ? -20.003 45.512 -3.418 1.00 43.99 788 THR A CA 1
ATOM 1116 C C . THR A 1 139 ? -19.477 45.354 -2.012 1.00 43.87 788 THR A C 1
ATOM 1117 O O . THR A 1 139 ? -18.600 44.518 -1.732 1.00 43.49 788 THR A O 1
ATOM 1121 N N . LYS A 1 140 ? -20.049 46.121 -1.097 1.00 43.62 789 LYS A N 1
ATOM 1122 C CA . LYS A 1 140 ? -19.387 46.253 0.158 1.00 43.45 789 LYS A CA 1
ATOM 1123 C C . LYS A 1 140 ? -19.912 45.554 1.405 1.00 43.86 789 LYS A C 1
ATOM 1124 O O . LYS A 1 140 ? -19.106 44.908 2.061 1.00 44.36 789 LYS A O 1
ATOM 1130 N N . PRO A 1 141 ? -21.238 45.432 1.611 1.00 44.00 790 PRO A N 1
ATOM 1131 C CA . PRO A 1 141 ? -22.112 44.312 1.521 1.00 43.81 790 PRO A CA 1
ATOM 1132 C C . PRO A 1 141 ? -21.341 43.013 1.401 1.00 44.12 790 PRO A C 1
ATOM 1133 O O . PRO A 1 141 ? -20.869 42.484 2.411 1.00 43.41 790 PRO A O 1
ATOM 1137 N N . ARG A 1 142 ? -21.192 42.534 0.181 1.00 44.61 791 ARG A N 1
ATOM 1138 C CA . ARG A 1 142 ? -20.651 41.221 -0.072 1.00 45.31 791 ARG A CA 1
ATOM 1139 C C . ARG A 1 142 ? -19.248 41.112 0.532 1.00 45.42 791 ARG A C 1
ATOM 1140 O O . ARG A 1 142 ? -18.897 40.092 1.152 1.00 45.52 791 ARG A O 1
ATOM 1148 N N . TYR A 1 143 ? -18.470 42.185 0.390 1.00 45.53 792 TYR A N 1
ATOM 1149 C CA . TYR A 1 143 ? -17.066 42.158 0.784 1.00 45.28 792 TYR A CA 1
ATOM 1150 C C . TYR A 1 143 ? -16.894 42.106 2.288 1.00 44.82 792 TYR A C 1
ATOM 1151 O O . TYR A 1 143 ? -16.146 41.269 2.792 1.00 44.87 792 TYR A O 1
ATOM 1160 N N . MET A 1 144 ? -17.591 42.996 2.989 1.00 44.11 793 MET A N 1
ATOM 1161 C CA . MET A 1 144 ? -17.661 42.964 4.444 1.00 44.17 793 MET A CA 1
ATOM 1162 C C . MET A 1 144 ? -18.010 41.586 4.969 1.00 43.42 793 MET A C 1
ATOM 1163 O O . MET A 1 144 ? -17.439 41.135 5.938 1.00 43.99 793 MET A O 1
ATOM 1168 N N . GLN A 1 145 ? -18.978 40.921 4.359 1.00 43.29 794 GLN A N 1
ATOM 1169 C CA . GLN A 1 145 ? -19.401 39.628 4.885 1.00 43.08 794 GLN A CA 1
ATOM 1170 C C . GLN A 1 145 ? -18.449 38.494 4.556 1.00 43.30 794 GLN A C 1
ATOM 1171 O O . GLN A 1 145 ? -18.213 37.618 5.390 1.00 43.40 794 GLN A O 1
ATOM 1177 N N . TRP A 1 146 ? -17.915 38.515 3.342 1.00 43.14 795 TRP A N 1
ATOM 1178 C CA . TRP A 1 146 ? -17.006 37.476 2.916 1.00 43.07 795 TRP A CA 1
ATOM 1179 C C . TRP A 1 146 ? -15.760 37.532 3.807 1.00 43.41 795 TRP A C 1
ATOM 1180 O O . TRP A 1 146 ? -15.214 36.518 4.223 1.00 43.64 795 TRP A O 1
ATOM 1191 N N . ARG A 1 147 ? -15.341 38.749 4.108 1.00 44.22 796 ARG A N 1
ATOM 1192 C CA . ARG A 1 147 ? -14.163 39.005 4.909 1.00 44.43 796 ARG A CA 1
ATOM 1193 C C . ARG A 1 147 ? -14.194 38.173 6.187 1.00 44.39 796 ARG A C 1
ATOM 1194 O O . ARG A 1 147 ? -13.179 37.595 6.555 1.00 45.41 796 ARG A O 1
ATOM 1202 N N . GLU A 1 148 ? -15.353 38.088 6.849 1.00 43.20 797 GLU A N 1
ATOM 1203 C CA . GLU A 1 148 ? -15.472 37.348 8.123 1.00 42.05 797 GLU A CA 1
ATOM 1204 C C . GLU A 1 148 ? -15.220 35.839 8.010 1.00 41.48 797 GLU A C 1
ATOM 1205 O O . GLU A 1 148 ? -15.039 35.133 9.018 1.00 41.14 797 GLU A O 1
ATOM 1211 N N . THR A 1 149 ? -15.169 35.372 6.775 1.00 40.45 798 THR A N 1
ATOM 1212 C CA . THR A 1 149 ? -15.275 33.962 6.455 1.00 39.83 798 THR A CA 1
ATOM 1213 C C . THR A 1 149 ? -13.921 33.266 6.349 1.00 38.91 798 THR A C 1
ATOM 1214 O O . THR A 1 149 ? -13.825 32.043 6.493 1.00 38.18 798 THR A O 1
ATOM 1218 N N . ILE A 1 150 ? -12.877 34.067 6.120 1.00 37.94 799 ILE A N 1
ATOM 1219 C CA . ILE A 1 150 ? -11.556 33.541 5.804 1.00 36.85 799 ILE A CA 1
ATOM 1220 C C . ILE A 1 150 ? -10.804 33.113 7.055 1.00 35.97 799 ILE A C 1
ATOM 1221 O O . ILE A 1 150 ? -9.805 32.380 6.974 1.00 36.58 799 ILE A O 1
ATOM 1226 N N . SER A 1 151 ? -11.278 33.582 8.203 1.00 34.10 800 SER A N 1
ATOM 1227 C CA . SER A 1 151 ? -10.745 33.156 9.482 1.00 31.79 800 SER A CA 1
ATOM 1228 C C . SER A 1 151 ? -11.842 32.405 10.217 1.00 30.39 800 SER A C 1
ATOM 1229 O O . SER A 1 151 ? -12.900 32.126 9.640 1.00 28.80 800 SER A O 1
ATOM 1232 N N . SER A 1 152 ? -11.585 32.135 11.501 1.00 28.87 801 SER A N 1
ATOM 1233 C CA . SER A 1 152 ? -12.524 31.449 12.373 1.00 27.83 801 SER A CA 1
ATOM 1234 C C . SER A 1 152 ? -13.668 32.360 12.887 1.00 27.74 801 SER A C 1
ATOM 1235 O O . SER A 1 152 ? -14.483 31.951 13.735 1.00 27.81 801 SER A O 1
ATOM 1238 N N . THR A 1 153 ? -13.733 33.596 12.413 1.00 27.18 802 THR A N 1
ATOM 1239 C CA . THR A 1 153 ? -14.744 34.516 12.934 1.00 27.15 802 THR A CA 1
ATOM 1240 C C . THR A 1 153 ? -16.157 33.993 12.676 1.00 27.45 802 THR A C 1
ATOM 1241 O O . THR A 1 153 ? -16.917 33.840 13.612 1.00 27.34 802 THR A O 1
ATOM 1245 N N . ALA A 1 154 ? -16.493 33.694 11.422 1.00 27.44 803 ALA A N 1
ATOM 1246 C CA . ALA A 1 154 ? -17.874 33.324 11.099 1.00 28.37 803 ALA A CA 1
ATOM 1247 C C . ALA A 1 154 ? -18.307 31.974 11.640 1.00 28.66 803 ALA A C 1
ATOM 1248 O O . ALA A 1 154 ? -19.495 31.805 11.910 1.00 28.70 803 ALA A O 1
ATOM 1250 N N . THR A 1 155 ? -17.366 31.032 11.797 1.00 28.86 804 THR A N 1
ATOM 1251 C CA . THR A 1 155 ? -17.696 29.678 12.285 1.00 29.38 804 THR A CA 1
ATOM 1252 C C . THR A 1 155 ? -17.516 29.472 13.798 1.00 29.28 804 THR A C 1
ATOM 1253 O O . THR A 1 155 ? -18.358 28.853 14.450 1.00 29.66 804 THR A O 1
ATOM 1257 N N . LEU A 1 156 ? -16.414 29.977 14.345 1.00 28.68 805 LEU A N 1
ATOM 1258 C CA . LEU A 1 156 ? -16.090 29.761 15.746 1.00 27.76 805 LEU A CA 1
ATOM 1259 C C . LEU A 1 156 ? -16.451 30.962 16.638 1.00 27.60 805 LEU A C 1
ATOM 1260 O O . LEU A 1 156 ? -16.536 30.828 17.852 1.00 27.26 805 LEU A O 1
ATOM 1265 N N . GLY A 1 157 ? -16.675 32.131 16.041 1.00 27.38 806 GLY A N 1
ATOM 1266 C CA . GLY A 1 157 ? -17.073 33.320 16.814 1.00 26.98 806 GLY A CA 1
ATOM 1267 C C . GLY A 1 157 ? -15.923 34.036 17.508 1.00 26.65 806 GLY A C 1
ATOM 1268 O O . GLY A 1 157 ? -16.125 34.787 18.455 1.00 26.49 806 GLY A O 1
ATOM 1269 N N . PHE A 1 158 ? -14.707 33.771 17.056 1.00 26.41 807 PHE A N 1
ATOM 1270 C CA . PHE A 1 158 ? -13.544 34.524 17.491 1.00 26.28 807 PHE A CA 1
ATOM 1271 C C . PHE A 1 158 ? -12.497 34.420 16.397 1.00 27.01 807 PHE A C 1
ATOM 1272 O O . PHE A 1 158 ? -12.625 33.608 15.455 1.00 26.75 807 PHE A O 1
ATOM 1280 N N . ARG A 1 159 ? -11.459 35.237 16.514 1.00 27.64 808 ARG A N 1
ATOM 1281 C CA . ARG A 1 159 ? -10.277 35.053 15.678 1.00 28.96 808 ARG A CA 1
ATOM 1282 C C . ARG A 1 159 ? -9.078 35.639 16.393 1.00 29.29 808 ARG A C 1
ATOM 1283 O O . ARG A 1 159 ? -9.196 36.632 17.115 1.00 29.46 808 ARG A O 1
ATOM 1291 N N . ILE A 1 160 ? -7.934 34.981 16.232 1.00 29.78 809 ILE A N 1
ATOM 1292 C CA . ILE A 1 160 ? -6.701 35.456 16.803 1.00 29.85 809 ILE A CA 1
ATOM 1293 C C . ILE A 1 160 ? -6.227 36.653 15.973 1.00 30.89 809 ILE A C 1
ATOM 1294 O O . ILE A 1 160 ? -6.173 36.571 14.741 1.00 30.77 809 ILE A O 1
ATOM 1299 N N . GLU A 1 161 ? -5.910 37.756 16.659 1.00 31.42 810 GLU A N 1
ATOM 1300 C CA . GLU A 1 161 ? -5.360 38.962 16.029 1.00 32.69 810 GLU A CA 1
ATOM 1301 C C . GLU A 1 161 ? -3.820 38.983 16.135 1.00 32.15 810 GLU A C 1
ATOM 1302 O O . GLU A 1 161 ? -3.125 39.363 15.192 1.00 32.74 810 GLU A O 1
ATOM 1308 N N . GLY A 1 162 ? -3.289 38.584 17.284 1.00 30.85 811 GLY A N 1
ATOM 1309 C CA . GLY A 1 162 ? -1.853 38.480 17.434 1.00 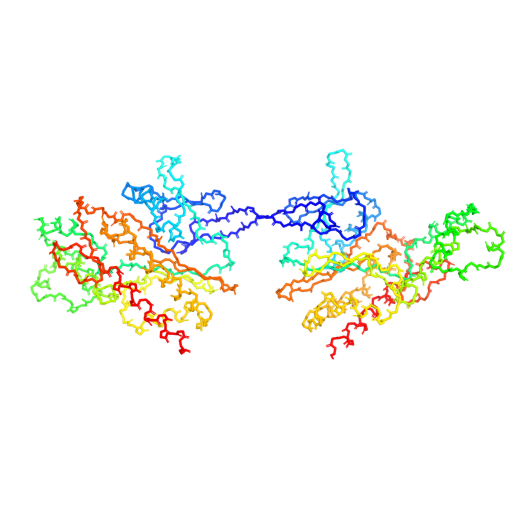29.68 811 GLY A CA 1
ATOM 1310 C C . GLY A 1 162 ? -1.409 37.657 18.620 1.00 28.82 811 GLY A C 1
ATOM 1311 O O . GLY A 1 162 ? -2.188 37.436 19.556 1.00 28.01 811 GLY A O 1
ATOM 1312 N N . ILE A 1 163 ? -0.146 37.226 18.568 1.00 28.39 812 ILE A N 1
ATOM 1313 C CA . ILE A 1 163 ? 0.534 36.546 19.676 1.00 28.34 812 ILE A CA 1
ATOM 1314 C C . ILE A 1 163 ? 1.974 37.038 19.811 1.00 29.41 812 ILE A C 1
ATOM 1315 O O . ILE A 1 163 ? 2.714 37.076 18.832 1.00 28.90 812 ILE A O 1
ATOM 1320 N N . LYS A 1 164 ? 2.387 37.398 21.014 1.00 31.16 813 LYS A N 1
ATOM 1321 C CA . LYS A 1 164 ? 3.817 37.514 21.269 1.00 33.71 813 LYS A CA 1
ATOM 1322 C C . LYS A 1 164 ? 4.270 36.366 22.175 1.00 34.90 813 LYS A C 1
ATOM 1323 O O . LYS A 1 164 ? 3.754 36.199 23.261 1.00 35.18 813 LYS A O 1
ATOM 1329 N N . LYS A 1 165 ? 5.212 35.551 21.713 1.00 36.90 814 LYS A N 1
ATOM 1330 C CA . LYS A 1 165 ? 5.619 34.360 22.480 1.00 38.21 814 LYS A CA 1
ATOM 1331 C C . LYS A 1 165 ? 6.840 34.604 23.346 1.00 39.69 814 LYS A C 1
ATOM 1332 O O . LYS A 1 165 ? 7.457 35.672 23.274 1.00 39.20 814 LYS A O 1
ATOM 1338 N N . GLU A 1 166 ? 7.189 33.586 24.143 1.00 41.93 815 GLU A N 1
ATOM 1339 C CA . GLU A 1 166 ? 8.373 33.607 25.034 1.00 43.89 815 GLU A CA 1
ATOM 1340 C C . GLU A 1 166 ? 9.678 33.747 24.266 1.00 43.96 815 GLU A C 1
ATOM 1341 O O . GLU A 1 166 ? 10.694 34.145 24.828 1.00 44.56 815 GLU A O 1
ATOM 1347 N N . ASP A 1 167 ? 9.635 33.413 22.984 1.00 44.07 816 ASP A N 1
ATOM 1348 C CA . ASP A 1 167 ? 10.708 33.716 22.049 1.00 44.14 816 ASP A CA 1
ATOM 1349 C C . ASP A 1 167 ? 11.055 35.184 21.951 1.00 43.77 816 ASP A C 1
ATOM 1350 O O . ASP A 1 167 ? 12.180 35.518 21.653 1.00 43.85 816 ASP A O 1
ATOM 1355 N N . GLY A 1 168 ? 10.072 36.051 22.174 1.00 43.88 817 GLY A N 1
ATOM 1356 C CA . GLY A 1 168 ? 10.177 37.455 21.796 1.00 43.07 817 GLY A CA 1
ATOM 1357 C C . GLY A 1 168 ? 9.822 37.646 20.330 1.00 42.63 817 GLY A C 1
ATOM 1358 O O . GLY A 1 168 ? 10.109 38.698 19.738 1.00 43.08 817 GLY A O 1
ATOM 1359 N N . SER A 1 169 ? 9.217 36.627 19.724 1.00 41.67 818 SER A N 1
ATOM 1360 C CA . SER A 1 169 ? 8.710 36.768 18.367 1.00 40.49 818 SER A CA 1
ATOM 1361 C C . SER A 1 169 ? 7.217 37.092 18.429 1.00 39.56 818 SER A C 1
ATOM 1362 O O . SER A 1 169 ? 6.519 36.705 19.382 1.00 39.81 818 SER A O 1
ATOM 1365 N N . VAL A 1 170 ? 6.740 37.797 17.414 1.00 37.82 819 VAL A N 1
ATOM 1366 C CA . VAL A 1 170 ? 5.377 38.265 17.370 1.00 36.48 819 VAL A CA 1
ATOM 1367 C C . VAL A 1 170 ? 4.736 37.837 16.066 1.00 36.11 819 VAL A C 1
ATOM 1368 O O . VAL A 1 170 ? 5.269 38.113 14.990 1.00 35.64 819 VAL A O 1
ATOM 1372 N N . ASN A 1 171 ? 3.583 37.175 16.162 1.00 35.64 820 ASN A N 1
ATOM 1373 C CA . ASN A 1 171 ? 2.842 36.732 14.988 1.00 34.53 820 ASN A CA 1
ATOM 1374 C C . ASN A 1 171 ? 1.577 37.531 14.856 1.00 34.68 820 ASN A C 1
ATOM 1375 O O . ASN A 1 171 ? 0.916 37.781 15.855 1.00 34.39 820 ASN A O 1
ATOM 1380 N N . ARG A 1 172 ? 1.261 37.933 13.625 1.00 35.27 821 ARG A N 1
ATOM 1381 C CA . ARG A 1 172 ? -0.017 38.582 13.273 1.00 36.37 821 ARG A CA 1
ATOM 1382 C C . ARG A 1 172 ? -0.698 37.990 12.033 1.00 37.32 821 ARG A C 1
ATOM 1383 O O . ARG A 1 172 ? -1.740 38.481 11.622 1.00 37.84 821 ARG A O 1
ATOM 1391 N N . ASP A 1 173 ? -0.122 36.969 11.411 1.00 38.41 822 ASP A N 1
ATOM 1392 C CA . ASP A 1 173 ? -0.764 36.428 10.205 1.00 39.79 822 ASP A CA 1
ATOM 1393 C C . ASP A 1 173 ? -1.742 35.313 10.556 1.00 40.09 822 ASP A C 1
ATOM 1394 O O . ASP A 1 173 ? -1.434 34.114 10.443 1.00 39.81 822 ASP A O 1
ATOM 1399 N N . PHE A 1 174 ? -2.917 35.715 11.014 1.00 40.16 823 PHE A N 1
ATOM 1400 C CA . PHE A 1 174 ? -3.924 34.728 11.333 1.00 40.92 823 PHE A CA 1
ATOM 1401 C C . PHE A 1 174 ? -5.069 34.911 10.399 1.00 41.69 823 PHE A C 1
ATOM 1402 O O . PHE A 1 174 ? -6.187 34.483 10.674 1.00 41.89 823 PHE A O 1
ATOM 1410 N N . LYS A 1 175 ? -4.743 35.537 9.271 1.00 43.00 824 LYS A N 1
ATOM 1411 C CA . LYS A 1 175 ? -5.710 35.877 8.245 1.00 44.30 824 LYS A CA 1
ATOM 1412 C C . LYS A 1 175 ? -6.490 34.636 7.818 1.00 44.19 824 LYS A C 1
ATOM 1413 O O . LYS A 1 175 ? -7.724 34.663 7.802 1.00 44.50 824 LYS A O 1
ATOM 1419 N N . LYS A 1 176 ? -5.776 33.549 7.526 1.00 44.15 825 LYS A N 1
ATOM 1420 C CA . LYS A 1 176 ? -6.417 32.289 7.151 1.00 44.58 825 LYS A CA 1
ATOM 1421 C C . LYS A 1 176 ? -6.381 31.252 8.278 1.00 44.61 825 LYS A C 1
ATOM 1422 O O . LYS A 1 176 ? -6.444 30.045 8.033 1.00 44.89 825 LYS A O 1
ATOM 1428 N N . THR A 1 177 ? -6.285 31.716 9.519 1.00 44.26 826 THR A N 1
ATOM 1429 C CA . THR A 1 177 ? -6.408 30.804 10.645 1.00 43.95 826 THR A CA 1
ATOM 1430 C C . THR A 1 177 ? -7.893 30.565 10.953 1.00 43.34 826 THR A C 1
ATOM 1431 O O . THR A 1 177 ? -8.582 31.438 11.478 1.00 42.76 826 THR A O 1
ATOM 1435 N N . LYS A 1 178 ? -8.358 29.367 10.599 1.00 42.61 827 LYS A N 1
ATOM 1436 C CA . LYS A 1 178 ? -9.778 29.093 10.405 1.00 41.80 827 LYS A CA 1
ATOM 1437 C C . LYS A 1 178 ? -10.340 28.019 11.310 1.00 40.72 827 LYS A C 1
ATOM 1438 O O . LYS A 1 178 ? -11.395 28.203 11.916 1.00 40.79 827 LYS A O 1
ATOM 1444 N N . THR A 1 179 ? -9.634 26.893 11.361 1.00 39.28 828 THR A N 1
ATOM 1445 C CA . THR A 1 179 ? -10.161 25.646 11.886 1.00 38.34 828 THR A CA 1
ATOM 1446 C C . THR A 1 179 ? -9.814 25.541 13.344 1.00 38.16 828 THR A C 1
ATOM 1447 O O . THR A 1 179 ? -8.897 26.226 13.809 1.00 37.94 828 THR A O 1
ATOM 1451 N N . ARG A 1 180 ? -10.547 24.675 14.051 1.00 37.78 829 ARG A N 1
ATOM 1452 C CA . ARG A 1 180 ? -10.279 24.332 15.441 1.00 37.58 829 ARG A CA 1
ATOM 1453 C C . ARG A 1 180 ? -8.875 23.745 15.608 1.00 36.73 829 ARG A C 1
ATOM 1454 O O . ARG A 1 180 ? -8.251 23.901 16.654 1.00 37.06 829 ARG A O 1
ATOM 1462 N N . GLU A 1 181 ? -8.399 23.058 14.578 1.00 35.56 830 GLU A N 1
ATOM 1463 C CA . GLU A 1 181 ? -7.072 22.479 14.579 1.00 34.73 830 GLU A CA 1
ATOM 1464 C C . GLU A 1 181 ? -6.019 23.568 14.559 1.00 33.75 830 GLU A C 1
ATOM 1465 O O . GLU A 1 181 ? -5.096 23.563 15.370 1.00 33.50 830 GLU A O 1
ATOM 1471 N N . GLN A 1 182 ? -6.166 24.504 13.623 1.00 32.42 831 GLN A N 1
ATOM 1472 C CA . GLN A 1 182 ? -5.261 25.640 13.510 1.00 31.31 831 GLN A CA 1
ATOM 1473 C C . GLN A 1 182 ? -5.173 26.430 14.792 1.00 29.65 831 GLN A C 1
ATOM 1474 O O . GLN A 1 182 ? -4.092 26.894 15.163 1.00 29.01 831 GLN A O 1
ATOM 1480 N N . VAL A 1 183 ? -6.323 26.594 15.447 1.00 28.20 832 VAL A N 1
ATOM 1481 C CA . VAL A 1 183 ? -6.412 27.394 16.656 1.00 26.60 832 VAL A CA 1
ATOM 1482 C C . VAL A 1 183 ? -5.733 26.693 17.820 1.00 25.71 832 VAL A C 1
ATOM 1483 O O . VAL A 1 183 ? -4.845 27.260 18.468 1.00 24.63 832 VAL A O 1
ATOM 1487 N N . THR A 1 184 ? -6.133 25.450 18.057 1.00 24.74 833 THR A N 1
ATOM 1488 C CA . THR A 1 184 ? -5.461 24.609 19.036 1.00 24.38 833 THR A CA 1
ATOM 1489 C C . THR A 1 184 ? -3.927 24.662 18.838 1.00 24.26 833 THR A C 1
ATOM 1490 O O . THR A 1 184 ? -3.175 24.920 19.772 1.00 23.76 833 THR A O 1
ATOM 1494 N N . GLU A 1 185 ? -3.488 24.437 17.609 1.00 24.05 834 GLU A N 1
ATOM 1495 C CA . GLU A 1 185 ? -2.088 24.592 17.236 1.00 24.85 834 GLU A CA 1
ATOM 1496 C C . GLU A 1 185 ? -1.463 25.893 17.777 1.00 25.01 834 GLU A C 1
ATOM 1497 O O . GLU A 1 185 ? -0.413 25.835 18.417 1.00 24.68 834 GLU A O 1
ATOM 1503 N N . ALA A 1 186 ? -2.122 27.041 17.535 1.00 25.12 835 ALA A N 1
ATOM 1504 C CA . ALA A 1 186 ? -1.613 28.376 17.940 1.00 25.50 835 ALA A CA 1
ATOM 1505 C C . ALA A 1 186 ? -1.529 28.565 19.457 1.00 25.87 835 ALA A C 1
ATOM 1506 O O . ALA A 1 186 ? -0.483 28.950 19.985 1.00 25.82 835 ALA A O 1
ATOM 1508 N N . PHE A 1 187 ? -2.638 28.285 20.136 1.00 26.68 836 PHE A N 1
ATOM 1509 C CA . PHE A 1 187 ? -2.680 28.141 21.596 1.00 27.98 836 PHE A CA 1
ATOM 1510 C C . PHE A 1 187 ? -1.608 27.203 22.171 1.00 28.64 836 PHE A C 1
ATOM 1511 O O . PHE A 1 187 ? -0.935 27.581 23.126 1.00 29.19 836 PHE A O 1
ATOM 1519 N N . ARG A 1 188 ? -1.487 25.989 21.625 1.00 28.37 837 ARG A N 1
ATOM 1520 C CA . ARG A 1 188 ? -0.465 25.031 22.048 1.00 29.67 837 ARG A CA 1
ATOM 1521 C C . ARG A 1 188 ? 0.937 25.626 21.967 1.00 29.64 837 ARG A C 1
ATOM 1522 O O . ARG A 1 188 ? 1.695 25.521 22.918 1.00 29.67 837 ARG A O 1
ATOM 1530 N N . GLU A 1 189 ? 1.276 26.287 20.863 1.00 30.44 838 GLU A N 1
ATOM 1531 C CA . GLU A 1 189 ? 2.578 26.962 20.786 1.00 31.67 838 GLU A CA 1
ATOM 1532 C C . GLU A 1 189 ? 2.686 28.141 21.765 1.00 31.50 838 GLU A C 1
ATOM 1533 O O . GLU A 1 189 ? 3.722 28.306 22.426 1.00 31.53 838 GLU A O 1
ATOM 1539 N N . PHE A 1 190 ? 1.613 28.930 21.864 1.00 31.05 839 PHE A N 1
ATOM 1540 C CA . PHE A 1 190 ? 1.568 30.145 22.700 1.00 31.06 839 PHE A CA 1
ATOM 1541 C C . PHE A 1 190 ? 1.808 29.824 24.165 1.00 31.96 839 PHE A C 1
ATOM 1542 O O . PHE A 1 190 ? 2.283 30.647 24.956 1.00 32.18 839 PHE A O 1
ATOM 1550 N N . THR A 1 191 ? 1.490 28.591 24.490 1.00 32.97 840 THR A N 1
ATOM 1551 C CA . THR A 1 191 ? 1.326 28.127 25.832 1.00 33.84 840 THR A CA 1
ATOM 1552 C C . THR A 1 191 ? 2.499 27.195 26.130 1.00 34.87 840 THR A C 1
ATOM 1553 O O . THR A 1 191 ? 2.818 26.938 27.284 1.00 35.29 840 THR A O 1
ATOM 1557 N N . LYS A 1 192 ? 3.156 26.726 25.061 1.00 35.95 841 LYS A N 1
ATOM 1558 C CA . LYS A 1 192 ? 4.158 25.647 25.088 1.00 36.49 841 LYS A CA 1
ATOM 1559 C C . LYS A 1 192 ? 3.587 24.402 25.743 1.00 35.77 841 LYS A C 1
ATOM 1560 O O . LYS A 1 192 ? 4.279 23.675 26.437 1.00 36.08 841 LYS A O 1
ATOM 1566 N N . GLY A 1 193 ? 2.301 24.167 25.530 1.00 35.81 842 GLY A N 1
ATOM 1567 C CA . GLY A 1 193 ? 1.630 22.995 26.104 1.00 35.88 842 GLY A CA 1
ATOM 1568 C C . GLY A 1 193 ? 1.555 22.927 27.621 1.00 35.63 842 GLY A C 1
ATOM 1569 O O . GLY A 1 193 ? 1.214 21.882 28.167 1.00 36.49 842 GLY A O 1
ATOM 1570 N N . ASN A 1 194 ? 1.874 24.022 28.306 1.00 35.30 843 ASN A N 1
ATOM 1571 C CA . ASN A 1 194 ? 1.825 24.082 29.785 1.00 34.87 843 ASN A CA 1
ATOM 1572 C C . ASN A 1 194 ? 0.411 23.867 30.361 1.00 34.58 843 ASN A C 1
ATOM 1573 O O . ASN A 1 194 ? -0.477 24.691 30.177 1.00 34.74 843 ASN A O 1
ATOM 1578 N N . GLN A 1 195 ? 0.218 22.753 31.061 1.00 34.77 844 GLN A N 1
ATOM 1579 C CA . GLN A 1 195 ? -1.085 22.374 31.610 1.00 34.56 844 GLN A CA 1
ATOM 1580 C C . GLN A 1 195 ? -1.637 23.405 32.602 1.00 34.01 844 GLN A C 1
ATOM 1581 O O . GLN A 1 195 ? -2.811 23.788 32.535 1.00 33.91 844 GLN A O 1
ATOM 1587 N N . ASN A 1 196 ? -0.789 23.844 33.526 1.00 33.13 845 ASN A N 1
ATOM 1588 C CA . ASN A 1 196 ? -1.184 24.833 34.505 1.00 32.37 845 ASN A CA 1
ATOM 1589 C C . ASN A 1 196 ? -1.662 26.124 33.893 1.00 32.61 845 ASN A C 1
ATOM 1590 O O . ASN A 1 196 ? -2.676 26.674 34.334 1.00 32.91 845 ASN A O 1
ATOM 1595 N N . ILE A 1 197 ? -0.922 26.625 32.895 1.00 32.20 846 ILE A N 1
ATOM 1596 C CA . ILE A 1 197 ? -1.312 27.844 32.215 1.00 31.90 846 ILE A CA 1
ATOM 1597 C C . ILE A 1 197 ? -2.651 27.666 31.533 1.00 32.10 846 ILE A C 1
ATOM 1598 O O . ILE A 1 197 ? -3.493 28.556 31.614 1.00 32.75 846 ILE A O 1
ATOM 1603 N N . LEU A 1 198 ? -2.855 26.513 30.903 1.00 31.64 847 LEU A N 1
ATOM 1604 C CA . LEU A 1 198 ? -4.097 26.219 30.194 1.00 31.89 847 LEU A CA 1
ATOM 1605 C C . LEU A 1 198 ? -5.349 26.213 31.100 1.00 31.72 847 LEU A C 1
ATOM 1606 O O . LEU A 1 198 ? -6.410 26.750 30.746 1.00 31.50 847 LEU A O 1
ATOM 1611 N N . ILE A 1 199 ? -5.213 25.591 32.261 1.00 31.41 848 ILE A N 1
ATOM 1612 C CA . ILE A 1 199 ? -6.332 25.429 33.187 1.00 31.11 848 ILE A CA 1
ATOM 1613 C C . ILE A 1 199 ? -6.741 26.782 33.783 1.00 30.71 848 ILE A C 1
ATOM 1614 O O . ILE A 1 199 ? -7.935 27.062 33.952 1.00 30.60 848 ILE A O 1
ATOM 1619 N N . ALA A 1 200 ? -5.744 27.619 34.081 1.00 29.73 849 ALA A N 1
ATOM 1620 C CA . ALA A 1 200 ? -6.008 28.934 34.652 1.00 29.15 849 ALA A CA 1
ATOM 1621 C C . ALA A 1 200 ? -6.740 29.761 33.612 1.00 29.21 849 ALA A C 1
ATOM 1622 O O . ALA A 1 200 ? -7.699 30.452 33.931 1.00 29.92 849 ALA A O 1
ATOM 1624 N N . TYR A 1 201 ? -6.275 29.667 32.366 1.00 28.36 850 TYR A N 1
ATOM 1625 C CA . TYR A 1 201 ? -6.887 30.345 31.257 1.00 27.48 850 TYR A CA 1
ATOM 1626 C C . TYR A 1 201 ? -8.316 29.859 31.127 1.00 28.01 850 TYR A C 1
ATOM 1627 O O . TYR A 1 201 ? -9.244 30.664 31.074 1.00 28.20 850 TYR A O 1
ATOM 1636 N N . ARG A 1 202 ? -8.490 28.542 31.103 1.00 28.11 851 ARG A N 1
ATOM 1637 C CA . ARG A 1 202 ? -9.819 27.961 31.004 1.00 28.98 851 ARG A CA 1
ATOM 1638 C C . ARG A 1 202 ? -10.772 28.372 32.148 1.00 29.01 851 ARG A C 1
ATOM 1639 O O . ARG A 1 202 ? -11.956 28.644 31.911 1.00 28.60 851 ARG A O 1
ATOM 1647 N N . ASP A 1 203 ? -10.270 28.414 33.376 1.00 28.65 852 ASP A N 1
ATOM 1648 C CA . ASP A 1 203 ? -11.134 28.757 34.495 1.00 29.03 852 ASP A CA 1
ATOM 1649 C C . ASP A 1 203 ? -11.427 30.266 34.562 1.00 29.15 852 ASP A C 1
ATOM 1650 O O . ASP A 1 203 ? -12.506 30.690 35.012 1.00 28.96 852 ASP A O 1
ATOM 1655 N N . ARG A 1 204 ? -10.479 31.061 34.076 1.00 28.54 853 ARG A N 1
ATOM 1656 C CA . ARG A 1 204 ? -10.637 32.499 34.002 1.00 28.61 853 ARG A CA 1
ATOM 1657 C C . ARG A 1 204 ? -11.665 32.805 32.899 1.00 28.86 853 ARG A C 1
ATOM 1658 O O . ARG A 1 204 ? -12.448 33.752 32.990 1.00 29.05 853 ARG A O 1
ATOM 1666 N N . LEU A 1 205 ? -11.709 31.962 31.877 1.00 29.42 854 LEU A N 1
ATOM 1667 C CA . LEU A 1 205 ? -12.728 32.123 30.843 1.00 29.17 854 LEU A CA 1
ATOM 1668 C C . LEU A 1 205 ? -14.108 31.787 31.370 1.00 29.61 854 LEU A C 1
ATOM 1669 O O . LEU A 1 205 ? -15.055 32.544 31.127 1.00 30.54 854 LEU A O 1
ATOM 1674 N N . LYS A 1 206 ? -14.215 30.680 32.112 1.00 29.80 855 LYS A N 1
ATOM 1675 C CA . LYS A 1 206 ? -15.489 30.244 32.746 1.00 30.59 855 LYS A CA 1
ATOM 1676 C C . LYS A 1 206 ? -16.042 31.272 33.760 1.00 30.09 855 LYS A C 1
ATOM 1677 O O . LYS A 1 206 ? -17.260 31.449 33.865 1.00 30.32 855 LYS A O 1
ATOM 1683 N N . ALA A 1 207 ? -15.151 31.898 34.531 1.00 29.57 856 ALA A N 1
ATOM 1684 C CA . ALA A 1 207 ? -15.523 33.012 35.406 1.00 29.68 856 ALA A CA 1
ATOM 1685 C C . ALA A 1 207 ? -16.065 34.190 34.581 1.00 29.88 856 ALA A C 1
ATOM 1686 O O . ALA A 1 207 ? -17.092 34.802 34.943 1.00 30.07 856 ALA A O 1
ATOM 1688 N N . ILE A 1 208 ? -15.372 34.513 33.483 1.00 28.67 857 ILE A N 1
ATOM 1689 C CA . ILE A 1 208 ? -15.862 35.564 32.615 1.00 28.22 857 ILE A CA 1
ATOM 1690 C C . ILE A 1 208 ? -17.280 35.264 32.139 1.00 28.22 857 ILE A C 1
ATOM 1691 O O . ILE A 1 208 ? -18.191 36.078 32.326 1.00 27.37 857 ILE A O 1
ATOM 1696 N N . ARG A 1 209 ? -17.456 34.080 31.563 1.00 28.54 858 ARG A N 1
ATOM 1697 C CA . ARG A 1 209 ? -18.779 33.604 31.170 1.00 28.71 858 ARG A CA 1
ATOM 1698 C C . ARG A 1 209 ? -19.819 33.810 32.277 1.00 28.54 858 ARG A C 1
ATOM 1699 O O . ARG A 1 209 ? -20.900 34.377 32.024 1.00 28.68 858 ARG A O 1
ATOM 1707 N N . ALA A 1 210 ? -19.491 33.387 33.501 1.00 27.61 859 ALA A N 1
ATOM 1708 C CA . ALA A 1 210 ? -20.465 33.434 34.584 1.00 27.76 859 ALA A CA 1
ATOM 1709 C C . ALA A 1 210 ? -20.908 34.859 34.921 1.00 28.27 859 ALA A C 1
ATOM 1710 O O . ALA A 1 210 ? -22.037 35.063 35.368 1.00 28.80 859 ALA A O 1
ATOM 1712 N N . THR A 1 211 ? -20.036 35.841 34.693 1.00 28.39 860 THR A N 1
ATOM 1713 C CA . THR A 1 211 ? -20.372 37.240 34.974 1.00 29.24 860 THR A CA 1
ATOM 1714 C C . THR A 1 211 ? -21.133 37.900 33.827 1.00 29.44 860 THR A C 1
ATOM 1715 O O . THR A 1 211 ? -21.962 38.783 34.054 1.00 28.89 860 THR A O 1
ATOM 1719 N N . LEU A 1 212 ? -20.863 37.470 32.600 1.00 30.25 861 LEU A N 1
ATOM 1720 C CA . LEU A 1 212 ? -21.606 38.003 31.460 1.00 31.12 861 LEU A CA 1
ATOM 1721 C C . LEU A 1 212 ? -23.074 37.613 31.589 1.00 32.13 861 LEU A C 1
ATOM 1722 O O . LEU A 1 212 ? -23.956 38.432 31.335 1.00 32.99 861 LEU A O 1
ATOM 1727 N N . GLU A 1 213 ? -23.325 36.369 32.010 1.00 32.89 862 GLU A N 1
ATOM 1728 C CA . GLU A 1 213 ? -24.688 35.855 32.210 1.00 33.22 862 GLU A CA 1
ATOM 1729 C C . GLU A 1 213 ? -25.501 36.722 33.156 1.00 32.82 862 GLU A C 1
ATOM 1730 O O . GLU A 1 213 ? -26.723 36.603 33.181 1.00 32.42 862 GLU A O 1
ATOM 1736 N N . ILE A 1 214 ? -24.825 37.537 33.976 1.00 32.47 863 ILE A N 1
ATOM 1737 C CA . ILE A 1 214 ? -25.528 38.418 34.907 1.00 32.18 863 ILE A CA 1
ATOM 1738 C C . ILE A 1 214 ? -25.198 39.893 34.691 1.00 32.45 863 ILE A C 1
ATOM 1739 O O . ILE A 1 214 ? -25.469 40.718 35.557 1.00 33.08 863 ILE A O 1
ATOM 1744 N N . SER A 1 215 ? -24.636 40.243 33.541 1.00 32.18 864 SER A N 1
ATOM 1745 C CA . SER A 1 215 ? -24.216 41.612 33.336 1.00 31.74 864 SER A CA 1
ATOM 1746 C C . SER A 1 215 ? -25.233 42.433 32.574 1.00 31.35 864 SER A C 1
ATOM 1747 O O . SER A 1 215 ? -25.385 42.241 31.363 1.00 31.80 864 SER A O 1
ATOM 1750 N N . PRO A 1 216 ? -25.907 43.371 33.274 1.00 30.66 865 PRO A N 1
ATOM 1751 C CA . PRO A 1 216 ? -26.873 44.278 32.644 1.00 29.84 865 PRO A CA 1
ATOM 1752 C C . PRO A 1 216 ? -26.203 45.072 31.538 1.00 29.39 865 PRO A C 1
ATOM 1753 O O . PRO A 1 216 ? -26.821 45.350 30.518 1.00 29.41 865 PRO A O 1
ATOM 1757 N N . PHE A 1 217 ? -24.943 45.425 31.711 1.00 28.42 866 PHE A N 1
ATOM 1758 C CA . PHE A 1 217 ? -24.261 46.066 30.609 1.00 28.50 866 PHE A CA 1
ATOM 1759 C C . PHE A 1 217 ? -24.166 45.074 29.440 1.00 28.42 866 PHE A C 1
ATOM 1760 O O . PHE A 1 217 ? -24.518 45.412 28.317 1.00 27.82 866 PHE A O 1
ATOM 1768 N N . PHE A 1 218 ? -23.719 43.847 29.700 1.00 28.53 867 PHE A N 1
ATOM 1769 C CA . PHE A 1 218 ? -23.492 42.936 28.588 1.00 28.82 867 PHE A CA 1
ATOM 1770 C C . PHE A 1 218 ? -24.771 42.683 27.808 1.00 29.61 867 PHE A C 1
ATOM 1771 O O . PHE A 1 218 ? -24.767 42.684 26.584 1.00 30.01 867 PHE A O 1
ATOM 1779 N N . LYS A 1 219 ? -25.874 42.508 28.515 1.00 30.02 868 LYS A N 1
ATOM 1780 C CA . LYS A 1 219 ? -27.074 42.052 27.867 1.00 30.80 868 LYS A CA 1
ATOM 1781 C C . LYS A 1 219 ? -27.758 43.118 26.980 1.00 30.41 868 LYS A C 1
ATOM 1782 O O . LYS A 1 219 ? -28.622 42.773 26.147 1.00 30.39 868 LYS A O 1
ATOM 1788 N N . CYS A 1 220 ? -27.347 44.381 27.112 1.00 29.57 869 CYS A N 1
ATOM 1789 C CA . CYS A 1 220 ? -27.925 45.450 26.295 1.00 29.42 869 CYS A CA 1
ATOM 1790 C C . CYS A 1 220 ? -26.875 46.175 25.425 1.00 29.60 869 CYS A C 1
ATOM 1791 O O . CYS A 1 220 ? -27.015 47.363 25.073 1.00 29.42 869 CYS A O 1
ATOM 1794 N N . HIS A 1 221 ? -25.815 45.454 25.071 1.00 28.96 870 HIS A N 1
ATOM 1795 C CA . HIS A 1 221 ? -24.836 46.016 24.175 1.00 28.46 870 HIS A CA 1
ATOM 1796 C C . HIS A 1 221 ? -24.557 45.106 23.012 1.00 28.24 870 HIS A C 1
ATOM 1797 O O . HIS A 1 221 ? -24.475 43.881 23.161 1.00 29.26 870 HIS A O 1
ATOM 1804 N N . GLU A 1 222 ? -24.423 45.714 21.846 1.00 27.23 871 GLU A N 1
ATOM 1805 C CA . GLU A 1 222 ? -23.978 45.009 20.683 1.00 26.73 871 GLU A CA 1
ATOM 1806 C C . GLU A 1 222 ? -22.462 45.043 20.754 1.00 26.27 871 GLU A C 1
ATOM 1807 O O . GLU A 1 222 ? -21.844 46.087 20.572 1.00 26.95 871 GLU A O 1
ATOM 1813 N N . VAL A 1 223 ? -21.872 43.901 21.066 1.00 25.69 872 VAL A N 1
ATOM 1814 C CA . VAL A 1 223 ? -20.492 43.862 21.494 1.00 24.90 872 VAL A CA 1
ATOM 1815 C C . VAL A 1 223 ? -19.649 43.448 20.313 1.00 24.66 872 VAL A C 1
ATOM 1816 O O . VAL A 1 223 ? -19.423 42.265 20.080 1.00 24.45 872 VAL A O 1
ATOM 1820 N N . ILE A 1 224 ? -19.188 44.446 19.567 1.00 23.73 873 ILE A N 1
ATOM 1821 C CA . ILE A 1 224 ? -18.402 44.215 18.385 1.00 23.41 873 ILE A CA 1
ATOM 1822 C C . ILE A 1 224 ? -17.027 44.829 18.536 1.00 23.37 873 ILE A C 1
ATOM 1823 O O . ILE A 1 224 ? -16.884 45.928 19.092 1.00 22.94 873 ILE A O 1
ATOM 1828 N N . GLY A 1 225 ? -16.022 44.068 18.091 1.00 22.87 874 GLY A N 1
ATOM 1829 C CA . GLY A 1 225 ? -14.685 44.581 17.881 1.00 22.88 874 GLY A CA 1
ATOM 1830 C C . GLY A 1 225 ? -13.840 44.515 19.113 1.00 22.70 874 GLY A C 1
ATOM 1831 O O . GLY A 1 225 ? -12.717 44.976 19.096 1.00 23.57 874 GLY A O 1
ATOM 1832 N N . SER A 1 226 ? -14.388 43.933 20.177 1.00 22.56 875 SER A N 1
ATOM 1833 C CA . SER A 1 226 ? -13.683 43.787 21.448 1.00 22.99 875 SER A CA 1
ATOM 1834 C C . SER A 1 226 ? -12.876 42.486 21.497 1.00 22.84 875 SER A C 1
ATOM 1835 O O . SER A 1 226 ? -13.130 41.575 20.750 1.00 22.88 875 SER A O 1
ATOM 1838 N N . SER A 1 227 ? -11.898 42.397 22.385 1.00 23.30 876 SER A N 1
ATOM 1839 C CA . SER A 1 227 ? -11.023 41.252 22.346 1.00 23.74 876 SER A CA 1
ATOM 1840 C C . SER A 1 227 ? -10.978 40.622 23.688 1.00 23.94 876 SER A C 1
ATOM 1841 O O . SER A 1 227 ? -11.387 41.233 24.667 1.00 25.08 876 SER A O 1
ATOM 1844 N N . LEU A 1 228 ? -10.556 39.370 23.722 1.00 23.68 877 LEU A N 1
ATOM 1845 C CA . LEU A 1 228 ? -10.088 38.785 24.954 1.00 24.12 877 LEU A CA 1
ATOM 1846 C C . LEU A 1 228 ? -8.564 38.759 24.896 1.00 23.98 877 LEU A C 1
ATOM 1847 O O . LEU A 1 228 ? -7.975 38.263 23.935 1.00 24.13 877 LEU A O 1
ATOM 1852 N N . LEU A 1 229 ? -7.933 39.354 25.895 1.00 23.76 878 LEU A N 1
ATOM 1853 C CA . LEU A 1 229 ? -6.503 39.483 25.880 1.00 24.08 878 LEU A CA 1
ATOM 1854 C C . LEU A 1 229 ? -5.924 38.471 26.880 1.00 24.30 878 LEU A C 1
ATOM 1855 O O . LEU A 1 229 ? -6.218 38.529 28.061 1.00 24.84 878 LEU A O 1
ATOM 1860 N N . PHE A 1 230 ? -5.169 37.497 26.388 1.00 24.85 879 PHE A N 1
ATOM 1861 C CA . PHE A 1 230 ? -4.557 36.463 27.245 1.00 25.03 879 PHE A CA 1
ATOM 1862 C C . PHE A 1 230 ? -3.155 36.874 27.553 1.00 25.75 879 PHE A C 1
ATOM 1863 O O . PHE A 1 230 ? -2.381 37.232 26.629 1.00 27.37 879 PHE A O 1
ATOM 1871 N N . ILE A 1 231 ? -2.803 36.812 28.828 1.00 25.40 880 ILE A N 1
ATOM 1872 C CA . ILE A 1 231 ? -1.450 37.124 29.249 1.00 25.16 880 ILE A CA 1
ATOM 1873 C C . ILE A 1 231 ? -0.985 36.101 30.268 1.00 26.16 880 ILE A C 1
ATOM 1874 O O . ILE A 1 231 ? -1.714 35.772 31.217 1.00 25.30 880 ILE A O 1
ATOM 1879 N N . HIS A 1 232 ? 0.231 35.617 30.068 1.00 27.31 881 HIS A N 1
ATOM 1880 C CA . HIS A 1 232 ? 0.862 34.720 31.026 1.00 29.93 881 HIS A CA 1
ATOM 1881 C C . HIS A 1 232 ? 2.374 34.960 31.101 1.00 31.15 881 HIS A C 1
ATOM 1882 O O . HIS A 1 232 ? 2.950 35.578 30.192 1.00 31.87 881 HIS A O 1
ATOM 1889 N N . ASP A 1 233 ? 3.018 34.501 32.169 1.00 31.69 882 ASP A N 1
ATOM 1890 C CA . ASP A 1 233 ? 4.460 34.576 32.176 1.00 33.52 882 ASP A CA 1
ATOM 1891 C C . ASP A 1 233 ? 5.100 33.248 32.577 1.00 35.15 882 ASP A C 1
ATOM 1892 O O . ASP A 1 233 ? 4.399 32.237 32.792 1.00 35.44 882 ASP A O 1
ATOM 1897 N N . LYS A 1 234 ? 6.432 33.247 32.665 1.00 36.51 883 LYS A N 1
ATOM 1898 C CA . LYS A 1 234 ? 7.163 32.110 33.236 1.00 37.81 883 LYS A CA 1
ATOM 1899 C C . LYS A 1 234 ? 6.750 31.708 34.669 1.00 38.11 883 LYS A C 1
ATOM 1900 O O . LYS A 1 234 ? 6.829 30.524 35.008 1.00 38.44 883 LYS A O 1
ATOM 1906 N N . LYS A 1 235 ? 6.304 32.653 35.502 1.00 38.20 884 LYS A N 1
ATOM 1907 C CA . LYS A 1 235 ? 5.820 32.273 36.855 1.00 38.85 884 LYS A CA 1
ATOM 1908 C C . LYS A 1 235 ? 4.439 31.632 36.794 1.00 39.10 884 LYS A C 1
ATOM 1909 O O . LYS A 1 235 ? 3.819 31.381 37.828 1.00 39.68 884 LYS A O 1
ATOM 1915 N N . GLU A 1 236 ? 3.963 31.379 35.572 1.00 39.29 885 GLU A N 1
ATOM 1916 C CA . GLU A 1 236 ? 2.658 30.743 35.323 1.00 38.91 885 GLU A CA 1
ATOM 1917 C C . GLU A 1 236 ? 1.490 31.538 35.900 1.00 38.36 885 GLU A C 1
ATOM 1918 O O . GLU A 1 236 ? 0.456 30.944 36.229 1.00 38.04 885 GLU A O 1
ATOM 1924 N N . GLN A 1 237 ? 1.678 32.862 36.060 1.00 37.96 886 GLN A N 1
ATOM 1925 C CA . GLN A 1 237 ? 0.568 33.783 36.309 1.00 37.46 886 GLN A CA 1
ATOM 1926 C C . GLN A 1 237 ? -0.109 33.810 34.971 1.00 36.24 886 GLN A C 1
ATOM 1927 O O . GLN A 1 237 ? 0.562 33.958 33.942 1.00 35.80 886 GLN A O 1
ATOM 1933 N N . ALA A 1 238 ? -1.424 33.628 34.957 1.00 34.78 887 ALA A N 1
ATOM 1934 C CA . ALA A 1 238 ? -2.138 33.599 33.691 1.00 32.80 887 ALA A CA 1
ATOM 1935 C C . ALA A 1 238 ? -3.499 34.244 33.839 1.00 31.96 887 ALA A C 1
ATOM 1936 O O . ALA A 1 238 ? -4.267 33.886 34.725 1.00 32.03 887 ALA A O 1
ATOM 1938 N N . LYS A 1 239 ? -3.800 35.206 32.973 1.00 31.01 888 LYS A N 1
ATOM 1939 C CA . LYS A 1 239 ? -5.086 35.881 33.027 1.00 29.72 888 LYS A CA 1
ATOM 1940 C C . LYS A 1 239 ? -5.610 36.259 31.670 1.00 28.87 888 LYS A C 1
ATOM 1941 O O . LYS A 1 239 ? -4.914 36.127 30.653 1.00 28.30 888 LYS A O 1
ATOM 1947 N N . VAL A 1 240 ? -6.849 36.752 31.682 1.00 27.43 889 VAL A N 1
ATOM 1948 C CA . VAL A 1 240 ? -7.568 37.125 30.495 1.00 25.60 889 VAL A CA 1
ATOM 1949 C C . VAL A 1 240 ? -8.473 38.294 30.832 1.00 24.97 889 VAL A C 1
ATOM 1950 O O . VAL A 1 240 ? -9.196 38.241 31.794 1.00 24.24 889 VAL A O 1
ATOM 1954 N N . TRP A 1 241 ? -8.452 39.342 30.033 1.00 25.07 890 TRP A N 1
ATOM 1955 C CA . TRP A 1 241 ? -9.342 40.478 30.251 1.00 24.89 890 TRP A CA 1
ATOM 1956 C C . TRP A 1 241 ? -10.073 40.815 28.988 1.00 24.72 890 TRP A C 1
ATOM 1957 O O . TRP A 1 241 ? -9.569 40.575 27.882 1.00 24.18 890 TRP A O 1
ATOM 1968 N N . MET A 1 242 ? -11.235 41.433 29.139 1.00 24.30 891 MET A N 1
ATOM 1969 C CA . MET A 1 242 ? -11.918 42.001 27.972 1.00 24.99 891 MET A CA 1
ATOM 1970 C C . MET A 1 242 ? -11.380 43.363 27.697 1.00 23.42 891 MET A C 1
ATOM 1971 O O . MET A 1 242 ? -11.218 44.153 28.623 1.00 23.88 891 MET A O 1
ATOM 1976 N N . ILE A 1 243 ? -11.142 43.652 26.420 1.00 22.66 892 ILE A N 1
ATOM 1977 C CA . ILE A 1 243 ? -10.565 44.930 26.016 1.00 21.73 892 ILE A CA 1
ATOM 1978 C C . ILE A 1 243 ? -11.196 45.503 24.727 1.00 22.65 892 ILE A C 1
ATOM 1979 O O . ILE A 1 243 ? -11.854 44.785 23.950 1.00 23.09 892 ILE A O 1
ATOM 1984 N N . ASP A 1 244 ? -10.995 46.801 24.521 1.00 22.68 893 ASP A N 1
ATOM 1985 C CA . ASP A 1 244 ? -11.355 47.485 23.285 1.00 23.03 893 ASP A CA 1
ATOM 1986 C C . ASP A 1 244 ? -12.833 47.604 23.006 1.00 23.90 893 ASP A C 1
ATOM 1987 O O . ASP A 1 244 ? -13.426 46.749 22.338 1.00 23.75 893 ASP A O 1
ATOM 1992 N N . PHE A 1 245 ? -13.390 48.726 23.415 1.00 25.14 894 PHE A N 1
ATOM 1993 C CA . PHE A 1 245 ? -14.790 48.937 23.236 1.00 26.42 894 PHE A CA 1
ATOM 1994 C C . PHE A 1 245 ? -15.101 50.015 22.225 1.00 27.73 894 PHE A C 1
ATOM 1995 O O . PHE A 1 245 ? -16.249 50.484 22.155 1.00 28.57 894 PHE A O 1
ATOM 2003 N N . GLY A 1 246 ? -14.096 50.381 21.420 1.00 27.78 895 GLY A N 1
ATOM 2004 C CA . GLY A 1 246 ? -14.294 51.324 20.320 1.00 27.82 895 GLY A CA 1
ATOM 2005 C C . GLY A 1 246 ? -15.554 51.122 19.479 1.00 28.39 895 GLY A C 1
ATOM 2006 O O . GLY A 1 246 ? -16.180 52.086 19.060 1.00 28.31 895 GLY A O 1
ATOM 2007 N N . LYS A 1 247 ? -15.951 49.873 19.241 1.00 28.89 896 LYS A N 1
ATOM 2008 C CA . LYS A 1 247 ? -17.157 49.597 18.430 1.00 29.52 896 LYS A CA 1
ATOM 2009 C C . LYS A 1 247 ? -18.212 48.794 19.199 1.00 28.65 896 LYS A C 1
ATOM 2010 O O . LYS A 1 247 ? -18.899 47.995 18.606 1.00 28.77 896 LYS A O 1
ATOM 2016 N N . THR A 1 248 ? -18.331 48.992 20.514 1.00 28.42 897 THR A N 1
ATOM 2017 C CA . THR A 1 248 ? -19.403 48.373 21.301 1.00 27.81 897 THR A CA 1
ATOM 2018 C C . THR A 1 248 ? -20.511 49.428 21.624 1.00 28.96 897 THR A C 1
ATOM 2019 O O . THR A 1 248 ? -20.268 50.440 22.287 1.00 28.78 897 THR A O 1
ATOM 2023 N N . THR A 1 249 ? -21.720 49.213 21.108 1.00 29.72 898 THR A N 1
ATOM 2024 C CA . THR A 1 249 ? -22.782 50.220 21.208 1.00 30.15 898 THR A CA 1
ATOM 2025 C C . THR A 1 249 ? -24.025 49.707 21.930 1.00 29.87 898 THR A C 1
ATOM 2026 O O . THR A 1 249 ? -24.415 48.544 21.772 1.00 28.86 898 THR A O 1
ATOM 2030 N N . PRO A 1 250 ? -24.692 50.610 22.674 1.00 30.12 899 PRO A N 1
ATOM 2031 C CA . PRO A 1 250 ? -25.878 50.243 23.436 1.00 30.09 899 PRO A CA 1
ATOM 2032 C C . PRO A 1 250 ? -27.047 50.013 22.504 1.00 30.68 899 PRO A C 1
ATOM 2033 O O . PRO A 1 250 ? -27.222 50.744 21.534 1.00 30.98 899 PRO A O 1
ATOM 2037 N N . LEU A 1 251 ? -27.837 48.996 22.802 1.00 31.38 900 LEU A N 1
ATOM 2038 C CA . LEU A 1 251 ? -29.069 48.766 22.101 1.00 32.11 900 LEU A CA 1
ATOM 2039 C C . LEU A 1 251 ? -30.076 49.847 22.459 1.00 32.79 900 LEU A C 1
ATOM 2040 O O . LEU A 1 251 ? -29.863 50.606 23.417 1.00 32.36 900 LEU A O 1
ATOM 2045 N N . PRO A 1 252 ? -31.179 49.945 21.689 1.00 33.45 901 PRO A N 1
ATOM 2046 C CA . PRO A 1 252 ? -32.243 50.819 22.176 1.00 34.23 901 PRO A CA 1
ATOM 2047 C C . PRO A 1 252 ? -32.648 50.443 23.610 1.00 35.12 901 PRO A C 1
ATOM 2048 O O . PRO A 1 252 ? -32.530 49.291 24.021 1.00 35.56 901 PRO A O 1
ATOM 2052 N N . GLU A 1 253 ? -33.095 51.424 24.371 1.00 36.09 902 GLU A N 1
ATOM 2053 C CA . GLU A 1 253 ? -33.414 51.226 25.770 1.00 36.79 902 GLU A CA 1
ATOM 2054 C C . GLU A 1 253 ? -34.539 50.195 25.952 1.00 37.03 902 GLU A C 1
ATOM 2055 O O . GLU A 1 253 ? -35.443 50.084 25.107 1.00 37.19 902 GLU A O 1
ATOM 2061 N N . GLY A 1 254 ? -34.468 49.434 27.047 1.00 37.02 903 GLY A N 1
ATOM 2062 C CA . GLY A 1 254 ? -35.420 48.341 27.301 1.00 36.80 903 GLY A CA 1
ATOM 2063 C C . GLY A 1 254 ? -35.364 47.235 26.253 1.00 36.40 903 GLY A C 1
ATOM 2064 O O . GLY A 1 254 ? -36.363 46.589 25.969 1.00 36.56 903 GLY A O 1
ATOM 2065 N N . GLN A 1 255 ? -34.192 47.014 25.673 1.00 36.04 904 GLN A N 1
ATOM 2066 C CA . GLN A 1 255 ? -34.049 46.029 24.615 1.00 36.02 904 GLN A CA 1
ATOM 2067 C C . GLN A 1 255 ? -32.796 45.190 24.821 1.00 35.78 904 GLN A C 1
ATOM 2068 O O . GLN A 1 255 ? -31.816 45.660 25.398 1.00 35.56 904 GLN A O 1
ATOM 2074 N N . THR A 1 256 ? -32.818 43.956 24.331 1.00 35.73 905 THR A N 1
ATOM 2075 C CA . THR A 1 256 ? -31.832 42.979 24.786 1.00 35.94 905 THR A CA 1
ATOM 2076 C C . THR A 1 256 ? -31.253 42.068 23.703 1.00 35.10 905 THR A C 1
ATOM 2077 O O . THR A 1 256 ? -31.828 41.913 22.635 1.00 35.09 905 THR A O 1
ATOM 2081 N N . LEU A 1 257 ? -30.099 41.483 24.006 1.00 34.61 906 LEU A N 1
ATOM 2082 C CA . LEU A 1 257 ? -29.437 40.507 23.141 1.00 34.12 906 LEU A CA 1
ATOM 2083 C C . LEU A 1 257 ? -29.182 39.213 23.907 1.00 34.09 906 LEU A C 1
ATOM 2084 O O . LEU A 1 257 ? -28.920 39.242 25.091 1.00 33.69 906 LEU A O 1
ATOM 2089 N N . GLN A 1 258 ? -29.251 38.084 23.212 1.00 34.89 907 GLN A N 1
ATOM 2090 C CA . GLN A 1 258 ? -28.957 36.759 23.790 1.00 35.50 907 GLN A CA 1
ATOM 2091 C C . GLN A 1 258 ? -27.459 36.461 23.855 1.00 35.58 907 GLN A C 1
ATOM 2092 O O . GLN A 1 258 ? -26.965 36.015 24.895 1.00 35.74 907 GLN A O 1
ATOM 2098 N N . HIS A 1 259 ? -26.766 36.701 22.748 1.00 35.60 908 HIS A N 1
ATOM 2099 C CA . HIS A 1 259 ? -25.315 36.603 22.667 1.00 36.14 908 HIS A CA 1
ATOM 2100 C C . HIS A 1 259 ? -24.779 35.203 22.382 1.00 37.26 908 HIS A C 1
ATOM 2101 O O . HIS A 1 259 ? -23.603 35.033 22.112 1.00 38.28 908 HIS A O 1
ATOM 2108 N N . ASP A 1 260 ? -25.655 34.203 22.443 1.00 38.59 909 ASP A N 1
ATOM 2109 C CA . ASP A 1 260 ? -25.261 32.834 22.184 1.00 39.00 909 ASP A CA 1
ATOM 2110 C C . ASP A 1 260 ? -26.005 32.325 20.987 1.00 39.03 909 ASP A C 1
ATOM 2111 O O . ASP A 1 260 ? -25.955 31.152 20.668 1.00 39.89 909 ASP A O 1
ATOM 2116 N N . VAL A 1 261 ? -26.706 33.227 20.330 1.00 39.03 910 VAL A N 1
ATOM 2117 C CA . VAL A 1 261 ? -27.465 32.872 19.160 1.00 38.84 910 VAL A CA 1
ATOM 2118 C C . VAL A 1 261 ? -26.856 33.436 17.886 1.00 38.77 910 VAL A C 1
ATOM 2119 O O . VAL A 1 261 ? -26.094 34.393 17.904 1.00 39.26 910 VAL A O 1
ATOM 2123 N N . PRO A 1 262 ? -27.209 32.798 16.788 1.00 38.02 911 PRO A N 1
ATOM 2124 C CA . PRO A 1 262 ? -26.798 33.150 15.418 1.00 37.63 911 PRO A CA 1
ATOM 2125 C C . PRO A 1 262 ? -27.257 34.539 14.967 1.00 37.04 911 PRO A C 1
ATOM 2126 O O . PRO A 1 262 ? -28.332 34.984 15.355 1.00 36.28 911 PRO A O 1
ATOM 2130 N N . TRP A 1 263 ? -26.456 35.189 14.119 1.00 36.62 912 TRP A N 1
ATOM 2131 C CA . TRP A 1 263 ? -26.796 36.511 13.613 1.00 36.70 912 TRP A CA 1
ATOM 2132 C C . TRP A 1 263 ? -27.641 36.512 12.347 1.00 37.23 912 TRP A C 1
ATOM 2133 O O . TRP A 1 263 ? -27.442 35.694 11.448 1.00 37.09 912 TRP A O 1
ATOM 2144 N N . GLN A 1 264 ? -28.572 37.458 12.278 1.00 37.76 913 GLN A N 1
ATOM 2145 C CA . GLN A 1 264 ? -29.362 37.675 11.060 1.00 38.71 913 GLN A CA 1
ATOM 2146 C C . GLN A 1 264 ? -29.527 39.148 10.899 1.00 38.54 913 GLN A C 1
ATOM 2147 O O . GLN A 1 264 ? -29.910 39.826 11.836 1.00 39.57 913 GLN A O 1
ATOM 2153 N N . GLU A 1 265 ? -29.229 39.658 9.722 1.00 38.17 914 GLU A N 1
ATOM 2154 C CA . GLU A 1 265 ? -29.459 41.060 9.450 1.00 37.72 914 GLU A CA 1
ATOM 2155 C C . GLU A 1 265 ? -30.662 41.553 10.257 1.00 36.55 914 GLU A C 1
ATOM 2156 O O . GLU A 1 265 ? -31.705 40.920 10.235 1.00 36.40 914 GLU A O 1
ATOM 2162 N N . GLY A 1 266 ? -30.491 42.650 10.995 1.00 35.55 915 GLY A N 1
ATOM 2163 C CA . GLY A 1 266 ? -31.546 43.187 11.852 1.00 34.52 915 GLY A CA 1
ATOM 2164 C C . GLY A 1 266 ? -31.732 42.587 13.250 1.00 34.00 915 GLY A C 1
ATOM 2165 O O . GLY A 1 266 ? -32.469 43.150 14.048 1.00 33.98 915 GLY A O 1
ATOM 2166 N N . ASN A 1 267 ? -31.103 41.450 13.570 1.00 33.00 916 ASN A N 1
ATOM 2167 C CA . ASN A 1 267 ? -31.173 40.922 14.951 1.00 31.85 916 ASN A CA 1
ATOM 2168 C C . ASN A 1 267 ? -30.003 41.362 15.866 1.00 31.09 916 ASN A C 1
ATOM 2169 O O . ASN A 1 267 ? -30.026 41.105 17.074 1.00 31.40 916 ASN A O 1
ATOM 2174 N N . ARG A 1 268 ? -29.015 42.050 15.287 1.00 29.61 917 ARG A N 1
ATOM 2175 C CA . ARG A 1 268 ? -27.910 42.679 16.022 1.00 28.53 917 ARG A CA 1
ATOM 2176 C C . ARG A 1 268 ? -27.045 41.728 16.847 1.00 28.24 917 ARG A C 1
ATOM 2177 O O . ARG A 1 268 ? -26.128 42.148 17.534 1.00 27.92 917 ARG A O 1
ATOM 2185 N N . GLU A 1 269 ? -27.331 40.437 16.773 1.00 28.29 918 GLU A N 1
ATOM 2186 C CA . GLU A 1 269 ? -26.625 39.460 17.600 1.00 27.84 918 GLU A CA 1
ATOM 2187 C C . GLU A 1 269 ? -25.178 39.352 17.167 1.00 27.01 918 GLU A C 1
ATOM 2188 O O . GLU A 1 269 ? -24.886 39.304 15.993 1.00 26.96 918 GLU A O 1
ATOM 2194 N N . ASP A 1 270 ? -24.283 39.326 18.135 1.00 26.32 919 ASP A N 1
ATOM 2195 C CA . ASP A 1 270 ? -22.866 39.373 17.881 1.00 25.82 919 ASP A CA 1
ATOM 2196 C C . ASP A 1 270 ? -22.247 38.009 17.998 1.00 26.20 919 ASP A C 1
ATOM 2197 O O . ASP A 1 270 ? -21.123 37.833 17.576 1.00 26.30 919 ASP A O 1
ATOM 2202 N N . GLY A 1 271 ? -22.968 37.047 18.569 1.00 26.36 920 GLY A N 1
ATOM 2203 C CA . GLY A 1 271 ? -22.438 35.683 18.733 1.00 26.63 920 GLY A CA 1
ATOM 2204 C C . GLY A 1 271 ? -21.294 35.597 19.733 1.00 26.83 920 GLY A C 1
ATOM 2205 O O . GLY A 1 271 ? -20.522 34.624 19.740 1.00 27.00 920 GLY A O 1
ATOM 2206 N N . TYR A 1 272 ? -21.182 36.622 20.579 1.00 26.79 921 TYR A N 1
ATOM 2207 C CA . TYR A 1 272 ? -20.092 36.723 21.544 1.00 26.70 921 TYR A CA 1
ATOM 2208 C C . TYR A 1 272 ? -19.929 35.493 22.441 1.00 26.76 921 TYR A C 1
ATOM 2209 O O . TYR A 1 272 ? -18.829 34.974 22.565 1.00 26.55 921 TYR A O 1
ATOM 2218 N N . LEU A 1 273 ? -21.021 35.011 23.037 1.00 26.55 922 LEU A N 1
ATOM 2219 C CA . LEU A 1 273 ? -20.937 33.859 23.935 1.00 27.18 922 LEU A CA 1
ATOM 2220 C C . LEU A 1 273 ? -20.624 32.551 23.201 1.00 27.34 922 LEU A C 1
ATOM 2221 O O . LEU A 1 273 ? -20.096 31.600 23.795 1.00 27.94 922 LEU A O 1
ATOM 2226 N N . SER A 1 274 ? -20.960 32.505 21.919 1.00 26.85 923 SER A N 1
ATOM 2227 C CA . SER A 1 274 ? -20.682 31.348 21.109 1.00 26.84 923 SER A CA 1
ATOM 2228 C C . SER A 1 274 ? -19.176 31.215 20.960 1.00 27.21 923 SER A C 1
ATOM 2229 O O . SER A 1 274 ? -18.595 30.126 21.144 1.00 26.58 923 SER A O 1
ATOM 2232 N N . GLY A 1 275 ? -18.555 32.352 20.637 1.00 27.54 924 GLY A N 1
ATOM 2233 C CA . GLY A 1 275 ? -17.092 32.479 20.601 1.00 27.62 924 GLY A CA 1
ATOM 2234 C C . GLY A 1 275 ? -16.459 32.093 21.917 1.00 27.19 924 GLY A C 1
ATOM 2235 O O . GLY A 1 275 ? -15.535 31.269 21.957 1.00 27.69 924 GLY A O 1
ATOM 2236 N N . LEU A 1 276 ? -16.997 32.643 22.996 1.00 27.11 925 LEU A N 1
ATOM 2237 C CA . LEU A 1 276 ? -16.518 32.301 24.334 1.00 27.40 925 LEU A CA 1
ATOM 2238 C C . LEU A 1 276 ? -16.748 30.839 24.677 1.00 27.59 925 LEU A C 1
ATOM 2239 O O . LEU A 1 276 ? -15.846 30.222 25.250 1.00 28.16 925 LEU A O 1
ATOM 2244 N N . ASP A 1 277 ? -17.899 30.255 24.332 1.00 27.29 926 ASP A N 1
ATOM 2245 C CA . ASP A 1 277 ? -18.037 28.809 24.605 1.00 27.98 926 ASP A CA 1
ATOM 2246 C C . ASP A 1 277 ? -16.984 27.989 23.862 1.00 27.49 926 ASP A C 1
ATOM 2247 O O . ASP A 1 277 ? -16.426 27.050 24.438 1.00 27.43 926 ASP A O 1
ATOM 2252 N N . ASN A 1 278 ? -16.705 28.359 22.607 1.00 27.07 927 ASN A N 1
ATOM 2253 C CA . ASN A 1 278 ? -15.692 27.658 21.792 1.00 26.48 927 ASN A CA 1
ATOM 2254 C C . ASN A 1 278 ? -14.300 27.741 22.339 1.00 26.07 927 ASN A C 1
ATOM 2255 O O . ASN A 1 278 ? -13.598 26.753 22.410 1.00 26.53 927 ASN A O 1
ATOM 2260 N N . LEU A 1 279 ? -13.911 28.929 22.745 1.00 26.55 928 LEU A N 1
ATOM 2261 C CA . LEU A 1 279 ? -12.644 29.121 23.428 1.00 26.36 928 LEU A CA 1
ATOM 2262 C C . LEU A 1 279 ? -12.576 28.171 24.625 1.00 26.37 928 LEU A C 1
ATOM 2263 O O . LEU A 1 279 ? -11.550 27.561 24.877 1.00 25.81 928 LEU A O 1
ATOM 2268 N N . ILE A 1 280 ? -13.691 28.020 25.340 1.00 27.21 929 ILE A N 1
ATOM 2269 C CA . ILE A 1 280 ? -13.718 27.159 26.520 1.00 27.96 929 ILE A CA 1
ATOM 2270 C C . ILE A 1 280 ? -13.599 25.664 26.139 1.00 28.55 929 ILE A C 1
ATOM 2271 O O . ILE A 1 280 ? -12.823 24.945 26.762 1.00 28.17 929 ILE A O 1
ATOM 2276 N N . ASP A 1 281 ? -14.321 25.204 25.114 1.00 29.64 930 ASP A N 1
ATOM 2277 C CA . ASP A 1 281 ? -14.172 23.809 24.650 1.00 31.41 930 ASP A CA 1
ATOM 2278 C C . ASP A 1 281 ? -12.733 23.521 24.263 1.00 31.27 930 ASP A C 1
ATOM 2279 O O . ASP A 1 281 ? -12.169 22.512 24.674 1.00 31.07 930 ASP A O 1
ATOM 2284 N N . ILE A 1 282 ? -12.160 24.414 23.445 1.00 31.21 931 ILE A N 1
ATOM 2285 C CA . ILE A 1 282 ? -10.811 24.235 22.952 1.00 30.88 931 ILE A CA 1
ATOM 2286 C C . ILE A 1 282 ? -9.853 24.140 24.140 1.00 31.88 931 ILE A C 1
ATOM 2287 O O . ILE A 1 282 ? -9.054 23.208 24.229 1.00 32.08 931 ILE A O 1
ATOM 2292 N N . LEU A 1 283 ? -9.944 25.100 25.052 1.00 32.38 932 LEU A N 1
ATOM 2293 C CA . LEU A 1 283 ? -9.019 25.140 26.170 1.00 33.94 932 LEU A CA 1
ATOM 2294 C C . LEU A 1 283 ? -9.193 24.002 27.182 1.00 35.70 932 LEU A C 1
ATOM 2295 O O . LEU A 1 283 ? -8.240 23.653 27.884 1.00 36.39 932 LEU A O 1
ATOM 2300 N N . THR A 1 284 ? -10.398 23.434 27.253 1.00 37.26 933 THR A N 1
ATOM 2301 C CA . THR A 1 284 ? -10.679 22.299 28.116 1.00 38.70 933 THR A CA 1
ATOM 2302 C C . THR A 1 284 ? -10.108 21.033 27.474 1.00 40.27 933 THR A C 1
ATOM 2303 O O . THR A 1 284 ? -9.395 20.261 28.134 1.00 40.50 933 THR A O 1
ATOM 2307 N N . GLU A 1 285 ? -10.410 20.844 26.188 1.00 41.57 934 GLU A N 1
ATOM 2308 C CA . GLU A 1 285 ? -9.883 19.739 25.390 1.00 43.31 934 GLU A CA 1
ATOM 2309 C C . GLU A 1 285 ? -8.359 19.673 25.444 1.00 43.81 934 GLU A C 1
ATOM 2310 O O . GLU A 1 285 ? -7.778 18.597 25.602 1.00 43.79 934 GLU A O 1
ATOM 2316 N N . MET A 1 286 ? -7.723 20.833 25.331 1.00 44.82 935 MET A N 1
ATOM 2317 C CA . MET A 1 286 ? -6.272 20.936 25.407 1.00 46.07 935 MET A CA 1
ATOM 2318 C C . MET A 1 286 ? -5.698 20.654 26.799 1.00 47.44 935 MET A C 1
ATOM 2319 O O . MET A 1 286 ? -4.548 20.210 26.932 1.00 47.40 935 MET A O 1
ATOM 2324 N N . SER A 1 287 ? -6.486 20.951 27.828 1.00 48.95 936 SER A N 1
ATOM 2325 C CA . SER A 1 287 ? -6.023 20.834 29.205 1.00 50.64 936 SER A CA 1
ATOM 2326 C C . SER A 1 287 ? -6.222 19.436 29.750 1.00 51.63 936 SER A C 1
ATOM 2327 O O . SER A 1 287 ? -5.767 19.138 30.848 1.00 51.72 936 SER A O 1
ATOM 2330 N N . GLN A 1 288 ? -6.911 18.591 28.985 1.00 53.09 937 GLN A N 1
ATOM 2331 C CA . GLN A 1 288 ? -6.903 17.146 29.226 1.00 54.66 937 GLN A CA 1
ATOM 2332 C C . GLN A 1 288 ? -5.621 16.517 28.632 1.00 55.50 937 GLN A C 1
ATOM 2333 O O . GLN A 1 288 ? -4.714 16.121 29.389 1.00 55.55 937 GLN A O 1
ATOM 2339 N N . GLY A 1 289 ? -5.543 16.445 27.296 1.00 56.03 938 GLY A N 1
ATOM 2340 C CA . GLY A 1 289 ? -4.334 15.979 26.598 1.00 56.88 938 GLY A CA 1
ATOM 2341 C C . GLY A 1 289 ? -3.132 16.918 26.732 1.00 57.48 938 GLY A C 1
ATOM 2342 O O . GLY A 1 289 ? -2.041 16.512 27.181 1.00 57.93 938 GLY A O 1
ATOM 2343 N N . VAL B 1 2 ? 10.477 48.818 15.975 0.00 2.00 651 VAL B N 1
ATOM 2344 C CA . VAL B 1 2 ? 9.558 47.938 16.684 0.00 2.00 651 VAL B CA 1
ATOM 2345 C C . VAL B 1 2 ? 8.618 47.301 15.689 1.00 35.69 651 VAL B C 1
ATOM 2346 O O . VAL B 1 2 ? 7.934 47.992 14.953 1.00 36.10 651 VAL B O 1
ATOM 2350 N N . GLN B 1 3 ? 8.604 45.976 15.656 1.00 35.17 652 GLN B N 1
ATOM 2351 C CA . GLN B 1 3 ? 7.474 45.233 15.138 1.00 34.04 652 GLN B CA 1
ATOM 2352 C C . GLN B 1 3 ? 6.337 45.203 16.147 1.00 32.97 652 GLN B C 1
ATOM 2353 O O . GLN B 1 3 ? 5.194 44.990 15.781 1.00 33.35 652 GLN B O 1
ATOM 2359 N N . TRP B 1 4 ? 6.646 45.411 17.422 1.00 31.05 653 TRP B N 1
ATOM 2360 C CA . TRP B 1 4 ? 5.638 45.169 18.460 1.00 28.82 653 TRP B CA 1
ATOM 2361 C C . TRP B 1 4 ? 5.693 46.045 19.752 1.00 27.21 653 TRP B C 1
ATOM 2362 O O . TRP B 1 4 ? 4.841 45.929 20.649 1.00 26.94 653 TRP B O 1
ATOM 2373 N N . SER B 1 5 ? 6.678 46.915 19.871 1.00 24.94 654 SER B N 1
ATOM 2374 C CA . SER B 1 5 ? 6.770 47.688 21.092 1.00 23.38 654 SER B CA 1
ATOM 2375 C C . SER B 1 5 ? 6.831 49.179 20.849 1.00 21.98 654 SER B C 1
ATOM 2376 O O . SER B 1 5 ? 7.883 49.692 20.481 1.00 22.21 654 SER B O 1
ATOM 2379 N N . PRO B 1 6 ? 5.712 49.887 21.073 1.00 20.66 655 PRO B N 1
ATOM 2380 C CA . PRO B 1 6 ? 5.677 51.313 20.755 1.00 20.03 655 PRO B CA 1
ATOM 2381 C C . PRO B 1 6 ? 6.367 52.161 21.824 1.00 19.67 655 PRO B C 1
ATOM 2382 O O . PRO B 1 6 ? 6.813 53.245 21.525 1.00 19.79 655 PRO B O 1
ATOM 2386 N N . PHE B 1 7 ? 6.464 51.673 23.057 1.00 19.56 656 PHE B N 1
ATOM 2387 C CA . PHE B 1 7 ? 7.177 52.410 24.101 1.00 19.72 656 PHE B CA 1
ATOM 2388 C C . PHE B 1 7 ? 7.635 51.519 25.222 1.00 19.70 656 PHE B C 1
ATOM 2389 O O . PHE B 1 7 ? 7.217 50.363 25.324 1.00 19.76 656 PHE B O 1
ATOM 2397 N N .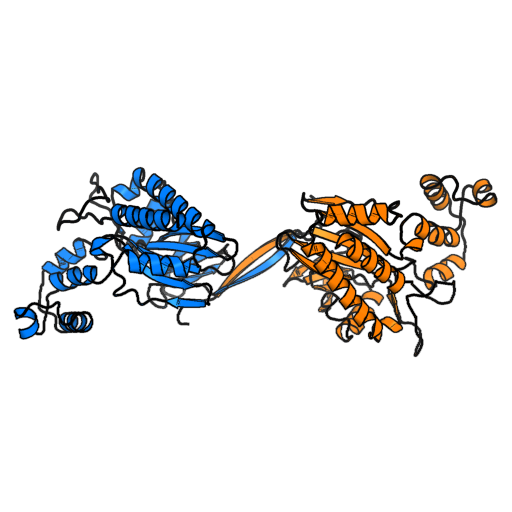 VAL B 1 8 ? 8.489 52.074 26.071 1.00 20.47 657 VAL B N 1
ATOM 2398 C CA . VAL B 1 8 ? 8.901 51.382 27.290 1.00 21.63 657 VAL B CA 1
ATOM 2399 C C . VAL B 1 8 ? 8.035 51.823 28.457 1.00 22.05 657 VAL B C 1
ATOM 2400 O O . VAL B 1 8 ? 7.595 52.979 28.510 1.00 22.14 657 VAL B O 1
ATOM 2404 N N . MET B 1 9 ? 7.773 50.890 29.369 1.00 22.81 658 MET B N 1
ATOM 2405 C CA . MET B 1 9 ? 7.065 51.190 30.609 1.00 23.98 658 MET B CA 1
ATOM 2406 C C . MET B 1 9 ? 7.962 51.078 31.856 1.00 25.24 658 MET B C 1
ATOM 2407 O O . MET B 1 9 ? 8.811 50.190 31.989 1.00 25.96 658 MET B O 1
ATOM 2412 N N . SER B 1 10 ? 7.718 51.971 32.795 1.00 27.00 659 SER B N 1
ATOM 2413 C CA . SER B 1 10 ? 8.483 52.027 34.011 1.00 28.66 659 SER B CA 1
ATOM 2414 C C . SER B 1 10 ? 7.607 52.359 35.191 1.00 28.91 659 SER B C 1
ATOM 2415 O O . SER B 1 10 ? 6.791 53.277 35.119 1.00 28.29 659 SER B O 1
ATOM 2418 N N . PHE B 1 11 ? 7.765 51.605 36.272 1.00 30.08 660 PHE B N 1
ATOM 2419 C CA . PHE B 1 11 ? 7.195 52.017 37.571 1.00 31.64 660 PHE B CA 1
ATOM 2420 C C . PHE B 1 11 ? 8.005 51.446 38.724 1.00 31.68 660 PHE B C 1
ATOM 2421 O O . PHE B 1 11 ? 8.788 50.509 38.535 1.00 31.58 660 PHE B O 1
ATOM 2429 N N . LYS B 1 12 ? 7.821 52.024 39.907 1.00 32.09 661 LYS B N 1
ATOM 2430 C CA . LYS B 1 12 ? 8.557 51.587 41.104 1.00 32.95 661 LYS B CA 1
ATOM 2431 C C . LYS B 1 12 ? 7.827 50.457 41.844 1.00 32.10 661 LYS B C 1
ATOM 2432 O O . LYS B 1 12 ? 6.586 50.410 41.878 1.00 31.56 661 LYS B O 1
ATOM 2438 N N . LYS B 1 13 ? 8.624 49.550 42.409 1.00 31.36 662 LYS B N 1
ATOM 2439 C CA . LYS B 1 13 ? 8.156 48.524 43.320 1.00 31.25 662 LYS B CA 1
ATOM 2440 C C . LYS B 1 13 ? 9.012 48.648 44.571 1.00 30.68 662 LYS B C 1
ATOM 2441 O O . LYS B 1 13 ? 10.093 49.227 44.518 1.00 30.65 662 LYS B O 1
ATOM 2447 N N . LYS B 1 14 ? 8.536 48.113 45.692 1.00 30.10 663 LYS B N 1
ATOM 2448 C CA . LYS B 1 14 ? 9.270 48.190 46.962 1.00 29.51 663 LYS B CA 1
ATOM 2449 C C . LYS B 1 14 ? 9.496 46.804 47.569 1.00 28.84 663 LYS B C 1
ATOM 2450 O O . LYS B 1 14 ? 8.703 45.895 47.346 1.00 29.77 663 LYS B O 1
ATOM 2456 N N . TYR B 1 15 ? 10.584 46.622 48.296 1.00 27.68 664 TYR B N 1
ATOM 2457 C CA . TYR B 1 15 ? 10.719 45.440 49.147 1.00 27.70 664 TYR B CA 1
ATOM 2458 C C . TYR B 1 15 ? 11.460 45.874 50.404 1.00 27.22 664 TYR B C 1
ATOM 2459 O O . TYR B 1 15 ? 12.254 46.821 50.359 1.00 26.74 664 TYR B O 1
ATOM 2468 N N . PRO B 1 16 ? 11.139 45.230 51.534 1.00 26.48 665 PRO B N 1
ATOM 2469 C CA . PRO B 1 16 ? 11.795 45.579 52.782 1.00 26.56 665 PRO B CA 1
ATOM 2470 C C . PRO B 1 16 ? 13.263 45.176 52.766 1.00 26.14 665 PRO B C 1
ATOM 2471 O O . PRO B 1 16 ? 13.598 44.071 52.367 1.00 26.16 665 PRO B O 1
ATOM 2475 N N . TRP B 1 17 ? 14.144 46.086 53.148 1.00 25.70 666 TRP B N 1
ATOM 2476 C CA . TRP B 1 17 ? 15.543 45.688 53.294 1.00 24.79 666 TRP B CA 1
ATOM 2477 C C . TRP B 1 17 ? 15.646 44.814 54.543 1.00 23.79 666 TRP B C 1
ATOM 2478 O O . TRP B 1 17 ? 14.807 44.907 55.442 1.00 23.74 666 TRP B O 1
ATOM 2489 N N . ILE B 1 18 ? 16.657 43.952 54.578 1.00 23.25 667 ILE B N 1
ATOM 2490 C CA . ILE B 1 18 ? 16.907 43.044 55.711 1.00 22.44 667 ILE B CA 1
ATOM 2491 C C . ILE B 1 18 ? 18.237 43.418 56.350 1.00 21.77 667 ILE B C 1
ATOM 2492 O O . ILE B 1 18 ? 19.250 43.409 55.675 1.00 21.48 667 ILE B O 1
ATOM 2497 N N . GLN B 1 19 ? 18.225 43.789 57.633 1.00 22.32 668 GLN B N 1
ATOM 2498 C CA . GLN B 1 19 ? 19.466 43.983 58.442 1.00 21.61 668 GLN B CA 1
ATOM 2499 C C . GLN B 1 19 ? 19.639 42.972 59.604 1.00 22.19 668 GLN B C 1
ATOM 2500 O O . GLN B 1 19 ? 18.934 43.048 60.622 1.00 22.23 668 GLN B O 1
ATOM 2506 N N . LEU B 1 20 ? 20.607 42.064 59.465 1.00 22.11 669 LEU B N 1
ATOM 2507 C CA . LEU B 1 20 ? 20.905 41.069 60.502 1.00 22.63 669 LEU B CA 1
ATOM 2508 C C . LEU B 1 20 ? 21.837 41.593 61.614 1.00 23.46 669 LEU B C 1
ATOM 2509 O O . LEU B 1 20 ? 21.394 41.838 62.718 1.00 25.04 669 LEU B O 1
ATOM 2514 N N . ALA B 1 21 ? 23.114 41.794 61.332 1.00 23.24 670 ALA B N 1
ATOM 2515 C CA . ALA B 1 21 ? 24.000 42.356 62.324 1.00 23.03 670 ALA B CA 1
ATOM 2516 C C . ALA B 1 21 ? 23.995 43.902 62.280 1.00 23.46 670 ALA B C 1
ATOM 2517 O O . ALA B 1 21 ? 23.271 44.507 61.485 1.00 22.45 670 ALA B O 1
ATOM 2519 N N . GLY B 1 22 ? 24.811 44.530 63.128 1.00 24.34 671 GLY B N 1
ATOM 2520 C CA . GLY B 1 22 ? 25.005 45.970 63.100 1.00 25.86 671 GLY B CA 1
ATOM 2521 C C . GLY B 1 22 ? 24.033 46.686 64.005 1.00 27.83 671 GLY B C 1
ATOM 2522 O O . GLY B 1 22 ? 23.166 46.060 64.624 1.00 27.78 671 GLY B O 1
ATOM 2523 N N . HIS B 1 23 ? 24.188 48.002 64.115 1.00 29.37 672 HIS B N 1
ATOM 2524 C CA . HIS B 1 23 ? 23.307 48.811 64.968 1.00 30.62 672 HIS B CA 1
ATOM 2525 C C . HIS B 1 23 ? 22.202 49.541 64.191 1.00 30.21 672 HIS B C 1
ATOM 2526 O O . HIS B 1 23 ? 22.293 49.737 62.984 1.00 30.35 672 HIS B O 1
ATOM 2533 N N . ALA B 1 24 ? 21.178 49.976 64.915 1.00 30.09 673 ALA B N 1
ATOM 2534 C CA . ALA B 1 24 ? 20.221 50.925 64.377 1.00 29.73 673 ALA B CA 1
ATOM 2535 C C . ALA B 1 24 ? 20.981 52.174 63.860 1.00 29.47 673 ALA B C 1
ATOM 2536 O O . ALA B 1 24 ? 21.850 52.731 64.560 1.00 30.06 673 ALA B O 1
ATOM 2538 N N . GLY B 1 25 ? 20.676 52.568 62.623 1.00 28.72 674 GLY B N 1
ATOM 2539 C CA . GLY B 1 25 ? 21.248 53.760 61.994 1.00 27.69 674 GLY B CA 1
ATOM 2540 C C . GLY B 1 25 ? 22.418 53.560 61.051 1.00 27.02 674 GLY B C 1
ATOM 2541 O O . GLY B 1 25 ? 22.787 54.488 60.357 1.00 27.22 674 GLY B O 1
ATOM 2542 N N . SER B 1 26 ? 22.988 52.359 61.015 1.00 26.38 675 SER B N 1
ATOM 2543 C CA . SER B 1 26 ? 24.200 52.099 60.242 1.00 26.53 675 SER B CA 1
ATOM 2544 C C . SER B 1 26 ? 23.914 52.088 58.758 1.00 26.63 675 SER B C 1
ATOM 2545 O O . SER B 1 26 ? 24.835 52.159 57.947 1.00 26.86 675 SER B O 1
ATOM 2548 N N . PHE B 1 27 ? 22.644 51.975 58.393 1.00 26.05 676 PHE B N 1
ATOM 2549 C CA . PHE B 1 27 ? 22.303 51.771 56.996 1.00 25.52 676 PHE B CA 1
ATOM 2550 C C . PHE B 1 27 ? 21.131 52.623 56.554 1.00 25.41 676 PHE B C 1
ATOM 2551 O O . PHE B 1 27 ? 20.242 52.915 57.338 1.00 25.69 676 PHE B O 1
ATOM 2559 N N . LYS B 1 28 ? 21.133 53.037 55.302 1.00 26.00 677 LYS B N 1
ATOM 2560 C CA . LYS B 1 28 ? 19.969 53.740 54.736 1.00 26.95 677 LYS B CA 1
ATOM 2561 C C . LYS B 1 28 ? 19.716 53.268 53.313 1.00 27.63 677 LYS B C 1
ATOM 2562 O O . LYS B 1 28 ? 20.647 52.807 52.641 1.00 28.56 677 LYS B O 1
ATOM 2568 N N . ALA B 1 29 ? 18.467 53.350 52.860 1.00 28.05 678 ALA B N 1
ATOM 2569 C CA . ALA B 1 29 ? 18.123 53.093 51.467 1.00 28.56 678 ALA B CA 1
ATOM 2570 C C . ALA B 1 29 ? 18.717 54.110 50.507 1.00 29.20 678 ALA B C 1
ATOM 2571 O O . ALA B 1 29 ? 18.897 55.258 50.869 1.00 29.76 678 ALA B O 1
ATOM 2573 N N . ALA B 1 30 ? 19.008 53.682 49.277 1.00 30.20 679 ALA B N 1
ATOM 2574 C CA . ALA B 1 30 ? 19.415 54.589 48.199 1.00 30.96 679 ALA B CA 1
ATOM 2575 C C . ALA B 1 30 ? 18.777 54.154 46.869 1.00 31.87 679 ALA B C 1
ATOM 2576 O O . ALA B 1 30 ? 18.093 53.124 46.801 1.00 31.89 679 ALA B O 1
ATOM 2578 N N . ALA B 1 31 ? 18.999 54.938 45.816 1.00 32.58 680 ALA B N 1
ATOM 2579 C CA . ALA B 1 31 ? 18.417 54.652 44.505 1.00 32.89 680 ALA B CA 1
ATOM 2580 C C . ALA B 1 31 ? 19.173 53.512 43.816 1.00 33.51 680 ALA B C 1
ATOM 2581 O O . ALA B 1 31 ? 20.276 53.160 44.246 1.00 33.59 680 ALA B O 1
ATOM 2583 N N . ASN B 1 32 ? 18.559 52.932 42.776 1.00 33.57 681 ASN B N 1
ATOM 2584 C CA . ASN B 1 32 ? 19.188 51.981 41.863 1.00 34.31 681 ASN B CA 1
ATOM 2585 C C . ASN B 1 32 ? 19.830 50.747 42.490 1.00 33.58 681 ASN B C 1
ATOM 2586 O O . ASN B 1 32 ? 20.887 50.309 42.035 1.00 33.70 681 ASN B O 1
ATOM 2591 N N . GLY B 1 33 ? 19.182 50.165 43.489 1.00 32.64 682 GLY B N 1
ATOM 2592 C CA . GLY B 1 33 ? 19.702 48.971 44.162 1.00 31.30 682 GLY B CA 1
ATOM 2593 C C . GLY B 1 33 ? 20.904 49.272 45.056 1.00 30.62 682 GLY B C 1
ATOM 2594 O O . GLY B 1 33 ? 21.727 48.399 45.315 1.00 30.34 682 GLY B O 1
ATOM 2595 N N . ARG B 1 34 ? 21.028 50.513 45.516 1.00 29.52 683 ARG B N 1
ATOM 2596 C CA . ARG B 1 34 ? 22.166 50.864 46.346 1.00 28.93 683 ARG B CA 1
ATOM 2597 C C . ARG B 1 34 ? 21.753 51.189 47.786 1.00 28.36 683 ARG B C 1
ATOM 2598 O O . ARG B 1 34 ? 20.597 51.485 48.082 1.00 27.98 683 ARG B O 1
ATOM 2606 N N . ILE B 1 35 ? 22.745 51.176 48.660 1.00 27.86 684 ILE B N 1
ATOM 2607 C CA . ILE B 1 35 ? 22.539 51.149 50.078 1.00 27.28 684 ILE B CA 1
ATOM 2608 C C . ILE B 1 35 ? 23.627 52.037 50.610 1.00 27.14 684 ILE B C 1
ATOM 2609 O O . ILE B 1 35 ? 24.651 52.215 49.968 1.00 27.11 684 ILE B O 1
ATOM 2614 N N . LEU B 1 36 ? 23.369 52.660 51.741 1.00 27.26 685 LEU B N 1
ATOM 2615 C CA . LEU B 1 36 ? 24.320 53.538 52.339 1.00 27.27 685 LEU B CA 1
ATOM 2616 C C . LEU B 1 36 ? 24.640 52.920 53.698 1.00 27.50 685 LEU B C 1
ATOM 2617 O O . LEU B 1 36 ? 23.744 52.717 54.524 1.00 27.99 685 LEU B O 1
ATOM 2622 N N . LYS B 1 37 ? 25.902 52.565 53.887 1.00 27.32 686 LYS B N 1
ATOM 2623 C CA . LYS B 1 37 ? 26.419 52.104 55.171 1.00 27.29 686 LYS B CA 1
ATOM 2624 C C . LYS B 1 37 ? 27.199 53.276 55.744 1.00 27.82 686 LYS B C 1
ATOM 2625 O O . LYS B 1 37 ? 27.899 53.955 55.002 1.00 27.95 686 LYS B O 1
ATOM 2631 N N . LYS B 1 38 ? 27.076 53.515 57.044 1.00 28.30 687 LYS B N 1
ATOM 2632 C CA . LYS B 1 38 ? 27.799 54.607 57.669 1.00 29.79 687 LYS B CA 1
ATOM 2633 C C . LYS B 1 38 ? 29.290 54.547 57.351 1.00 29.45 687 LYS B C 1
ATOM 2634 O O . LYS B 1 38 ? 29.911 53.480 57.408 1.00 29.64 687 LYS B O 1
ATOM 2640 N N . HIS B 1 39 ? 29.850 55.691 56.982 1.00 29.90 688 HIS B N 1
ATOM 2641 C CA . HIS B 1 39 ? 31.228 55.728 56.522 1.00 30.59 688 HIS B CA 1
ATOM 2642 C C . HIS B 1 39 ? 32.230 55.314 57.570 1.00 31.69 688 HIS B C 1
ATOM 2643 O O . HIS B 1 39 ? 32.127 55.624 58.760 1.00 31.67 688 HIS B O 1
ATOM 2650 N N . CYS B 1 40 ? 33.230 54.618 57.079 1.00 32.67 689 CYS B N 1
ATOM 2651 C CA . CYS B 1 40 ? 34.241 54.084 57.910 1.00 32.99 689 CYS B CA 1
ATOM 2652 C C . CYS B 1 40 ? 35.449 54.030 56.965 1.00 33.44 689 CYS B C 1
ATOM 2653 O O . CYS B 1 40 ? 35.401 53.439 55.879 1.00 32.85 689 CYS B O 1
ATOM 2656 N N . GLU B 1 41 ? 36.506 54.720 57.362 1.00 33.94 690 GLU B N 1
ATOM 2657 C CA . GLU B 1 41 ? 37.670 54.876 56.516 1.00 34.90 690 GLU B CA 1
ATOM 2658 C C . GLU B 1 41 ? 38.318 53.548 56.119 1.00 34.53 690 GLU B C 1
ATOM 2659 O O . GLU B 1 41 ? 38.615 53.307 54.948 1.00 34.46 690 GLU B O 1
ATOM 2665 N N . SER B 1 42 ? 38.547 52.668 57.074 1.00 34.24 691 SER B N 1
ATOM 2666 C CA . SER B 1 42 ? 39.208 51.443 56.691 1.00 34.33 691 SER B CA 1
ATOM 2667 C C . SER B 1 42 ? 38.289 50.573 55.838 1.00 34.79 691 SER B C 1
ATOM 2668 O O . SER B 1 42 ? 38.761 49.677 55.151 1.00 35.45 691 SER B O 1
ATOM 2671 N N . GLU B 1 43 ? 36.979 50.837 55.844 1.00 35.12 692 GLU B N 1
ATOM 2672 C CA . GLU B 1 43 ? 36.102 50.032 55.014 1.00 34.51 692 GLU B CA 1
ATOM 2673 C C . GLU B 1 43 ? 36.211 50.535 53.583 1.00 34.30 692 GLU B C 1
ATOM 2674 O O . GLU B 1 43 ? 36.309 49.736 52.639 1.00 33.76 692 GLU B O 1
ATOM 2680 N N . GLN B 1 44 ? 36.249 51.857 53.452 1.00 34.32 693 GLN B N 1
ATOM 2681 C CA . GLN B 1 44 ? 36.395 52.530 52.150 1.00 34.87 693 GLN B CA 1
ATOM 2682 C C . GLN B 1 44 ? 37.702 52.149 51.449 1.00 34.67 693 GLN B C 1
ATOM 2683 O O . GLN B 1 44 ? 37.724 51.921 50.246 1.00 34.69 693 GLN B O 1
ATOM 2689 N N . ARG B 1 45 ? 38.784 52.067 52.210 1.00 34.98 694 ARG B N 1
ATOM 2690 C CA . ARG B 1 45 ? 40.052 51.601 51.657 1.00 35.07 694 ARG B CA 1
ATOM 2691 C C . ARG B 1 45 ? 39.982 50.197 51.105 1.00 34.38 694 ARG B C 1
ATOM 2692 O O . ARG B 1 45 ? 40.482 49.939 50.008 1.00 34.11 694 ARG B O 1
ATOM 2700 N N . CYS B 1 46 ? 39.352 49.305 51.862 1.00 34.12 695 CYS B N 1
ATOM 2701 C CA . CYS B 1 46 ? 39.156 47.910 51.441 1.00 34.05 695 CYS B CA 1
ATOM 2702 C C . CYS B 1 46 ? 38.319 47.801 50.168 1.00 34.01 695 CYS B C 1
ATOM 2703 O O . CYS B 1 46 ? 38.674 47.068 49.245 1.00 33.82 695 CYS B O 1
ATOM 2706 N N . LEU B 1 47 ? 37.221 48.557 50.127 1.00 33.72 696 LEU B N 1
ATOM 2707 C CA . LEU B 1 47 ? 36.309 48.551 48.991 1.00 33.53 696 LEU B CA 1
ATOM 2708 C C . LEU B 1 47 ? 36.889 49.143 47.707 1.00 33.67 696 LEU B C 1
ATOM 2709 O O . LEU B 1 47 ? 36.550 48.706 46.598 1.00 34.33 696 LEU B O 1
ATOM 2714 N N . ASP B 1 48 ? 37.751 50.138 47.848 1.00 33.19 697 ASP B N 1
ATOM 2715 C CA . ASP B 1 48 ? 38.530 50.616 46.713 1.00 33.22 697 ASP B CA 1
ATOM 2716 C C . ASP B 1 48 ? 39.518 49.598 46.206 1.00 32.28 697 ASP B C 1
ATOM 2717 O O . ASP B 1 48 ? 39.559 49.350 45.013 1.00 31.67 697 ASP B O 1
ATOM 2722 N N . ARG B 1 49 ? 40.310 49.013 47.104 1.00 31.91 698 ARG B N 1
ATOM 2723 C CA . ARG B 1 49 ? 41.297 48.014 46.690 1.00 32.65 698 ARG B CA 1
ATOM 2724 C C . ARG B 1 49 ? 40.593 46.816 46.051 1.00 32.36 698 ARG B C 1
ATOM 2725 O O . ARG B 1 49 ? 41.032 46.321 45.027 1.00 32.68 698 ARG B O 1
ATOM 2733 N N . LEU B 1 50 ? 39.460 46.418 46.625 1.00 32.18 699 LEU B N 1
ATOM 2734 C CA . LEU B 1 50 ? 38.718 45.239 46.179 1.00 32.00 699 LEU B CA 1
ATOM 2735 C C . LEU B 1 50 ? 37.967 45.371 44.862 1.00 31.45 699 LEU B C 1
ATOM 2736 O O . LEU B 1 50 ? 37.735 44.376 44.177 1.00 31.31 699 LEU B O 1
ATOM 2741 N N . MET B 1 51 ? 37.539 46.578 44.529 1.00 30.96 700 MET B N 1
ATOM 2742 C CA . MET B 1 51 ? 36.900 46.795 43.251 1.00 30.33 700 MET B CA 1
ATOM 2743 C C . MET B 1 51 ? 37.860 46.418 42.127 1.00 30.54 700 MET B C 1
ATOM 2744 O O . MET B 1 51 ? 37.430 46.039 41.048 1.00 29.96 700 MET B O 1
ATOM 2749 N N . ALA B 1 52 ? 39.161 46.478 42.412 1.00 30.91 701 ALA B N 1
ATOM 2750 C CA . ALA B 1 52 ? 40.194 46.257 41.402 1.00 31.06 701 ALA B CA 1
ATOM 2751 C C . ALA B 1 52 ? 40.779 44.865 41.463 1.00 31.41 701 ALA B C 1
ATOM 2752 O O . ALA B 1 52 ? 41.529 44.478 40.560 1.00 31.43 701 ALA B O 1
ATOM 2754 N N . ASP B 1 53 ? 40.436 44.122 42.521 1.00 31.49 702 ASP B N 1
ATOM 2755 C CA . ASP B 1 53 ? 41.020 42.801 42.805 1.00 31.43 702 ASP B CA 1
ATOM 2756 C C . ASP B 1 53 ? 40.195 41.668 42.207 1.00 30.90 702 ASP B C 1
ATOM 2757 O O . ASP B 1 53 ? 39.019 41.828 41.968 1.00 31.04 702 ASP B O 1
ATOM 2762 N N . VAL B 1 54 ? 40.811 40.515 41.977 1.00 31.14 703 VAL B N 1
ATOM 2763 C CA . VAL B 1 54 ? 40.107 39.363 41.387 1.00 31.32 703 VAL B CA 1
ATOM 2764 C C . VAL B 1 54 ? 38.844 38.974 42.177 1.00 31.83 703 VAL B C 1
ATOM 2765 O O . VAL B 1 54 ? 37.862 38.487 41.593 1.00 32.15 703 VAL B O 1
ATOM 2769 N N . LEU B 1 55 ? 38.865 39.235 43.484 1.00 31.63 704 LEU B N 1
ATOM 2770 C CA . LEU B 1 55 ? 37.723 38.977 44.363 1.00 31.90 704 LEU B CA 1
ATOM 2771 C C . LEU B 1 55 ? 36.479 39.820 44.046 1.00 31.59 704 LEU B C 1
ATOM 2772 O O . LEU B 1 55 ? 35.386 39.559 44.571 1.00 31.02 704 LEU B O 1
ATOM 2777 N N . ARG B 1 56 ? 36.634 40.822 43.193 1.00 31.52 705 ARG B N 1
ATOM 2778 C CA . ARG B 1 56 ? 35.513 41.720 42.901 1.00 31.90 705 ARG B CA 1
ATOM 2779 C C . ARG B 1 56 ? 34.128 41.064 42.721 1.00 31.16 705 ARG B C 1
ATOM 2780 O O . ARG B 1 56 ? 33.190 41.555 43.302 1.00 31.81 705 ARG B O 1
ATOM 2788 N N . PRO B 1 57 ? 33.996 39.957 41.948 1.00 30.97 706 PRO B N 1
ATOM 2789 C CA . PRO B 1 57 ? 32.645 39.361 41.762 1.00 30.85 706 PRO B CA 1
ATOM 2790 C C . PRO B 1 57 ? 31.961 38.828 43.031 1.00 31.04 706 PRO B C 1
ATOM 2791 O O . PRO B 1 57 ? 30.786 38.452 43.001 1.00 31.20 706 PRO B O 1
ATOM 2795 N N . PHE B 1 58 ? 32.694 38.777 44.134 1.00 30.93 707 PHE B N 1
ATOM 2796 C CA . PHE B 1 58 ? 32.194 38.158 45.355 1.00 30.11 707 PHE B CA 1
ATOM 2797 C C . PHE B 1 58 ? 31.983 39.196 46.447 1.00 29.93 707 PHE B C 1
ATOM 2798 O O . PHE B 1 58 ? 31.857 38.875 47.633 1.00 29.83 707 PHE B O 1
ATOM 2806 N N . VAL B 1 59 ? 31.970 40.460 46.066 1.00 29.51 708 VAL B N 1
ATOM 2807 C CA . VAL B 1 59 ? 31.706 41.476 47.061 1.00 28.82 708 VAL B CA 1
ATOM 2808 C C . VAL B 1 59 ? 30.737 42.447 46.417 1.00 28.06 708 VAL B C 1
ATOM 2809 O O . VAL B 1 59 ? 30.678 42.496 45.202 1.00 28.01 708 VAL B O 1
ATOM 2813 N N . PRO B 1 60 ? 29.940 43.189 47.221 1.00 27.87 709 PRO B N 1
ATOM 2814 C CA . PRO B 1 60 ? 28.994 44.154 46.620 1.00 27.06 709 PRO B CA 1
ATOM 2815 C C . PRO B 1 60 ? 29.729 45.276 45.913 1.00 26.86 709 PRO B C 1
ATOM 2816 O O . PRO B 1 60 ? 30.787 45.725 46.372 1.00 27.16 709 PRO B O 1
ATOM 2820 N N . ALA B 1 61 ? 29.199 45.702 44.779 1.00 26.86 710 ALA B N 1
ATOM 2821 C CA . ALA B 1 61 ? 29.824 46.770 44.011 1.00 26.62 710 ALA B CA 1
ATOM 2822 C C . ALA B 1 61 ? 29.896 48.042 44.890 1.00 27.12 710 ALA B C 1
ATOM 2823 O O . ALA B 1 61 ? 28.907 48.487 45.449 1.00 26.79 710 ALA B O 1
ATOM 2825 N N . TYR B 1 62 ? 31.087 48.595 45.032 1.00 27.44 711 TYR B N 1
ATOM 2826 C CA . TYR B 1 62 ? 31.251 49.793 45.797 1.00 28.29 711 TYR B CA 1
ATOM 2827 C C . TYR B 1 62 ? 31.234 51.004 44.856 1.00 29.17 711 TYR B C 1
ATOM 2828 O O . TYR B 1 62 ? 31.799 50.936 43.747 1.00 29.17 711 TYR B O 1
ATOM 2837 N N . HIS B 1 63 ? 30.582 52.090 45.298 1.00 29.39 712 HIS B N 1
ATOM 2838 C CA . HIS B 1 63 ? 30.433 53.317 44.499 1.00 30.06 712 HIS B CA 1
ATOM 2839 C C . HIS B 1 63 ? 30.929 54.599 45.175 1.00 30.37 712 HIS B C 1
ATOM 2840 O O . HIS B 1 63 ? 30.606 55.686 44.728 1.00 30.93 712 HIS B O 1
ATOM 2847 N N . GLY B 1 64 ? 31.722 54.502 46.230 1.00 30.97 713 GLY B N 1
ATOM 2848 C CA . GLY B 1 64 ? 32.296 55.720 46.824 1.00 31.65 713 GLY B CA 1
ATOM 2849 C C . GLY B 1 64 ? 31.551 56.222 48.046 1.00 32.05 713 GLY B C 1
ATOM 2850 O O . GLY B 1 64 ? 30.468 55.757 48.352 1.00 31.82 713 GLY B O 1
ATOM 2851 N N . ASP B 1 65 ? 32.167 57.147 48.766 1.00 32.73 714 ASP B N 1
ATOM 2852 C CA . ASP B 1 65 ? 31.543 57.768 49.919 1.00 33.63 714 ASP B CA 1
ATOM 2853 C C . ASP B 1 65 ? 30.515 58.820 49.472 1.00 34.14 714 ASP B C 1
ATOM 2854 O O . ASP B 1 65 ? 30.547 59.318 48.354 1.00 34.12 714 ASP B O 1
ATOM 2859 N N . VAL B 1 66 ? 29.596 59.137 50.367 1.00 34.96 715 VAL B N 1
ATOM 2860 C CA . VAL B 1 66 ? 28.608 60.165 50.145 1.00 35.51 715 VAL B CA 1
ATOM 2861 C C . VAL B 1 66 ? 28.295 60.868 51.472 1.00 35.75 715 VAL B C 1
ATOM 2862 O O . VAL B 1 66 ? 28.603 60.342 52.558 1.00 35.92 715 VAL B O 1
ATOM 2866 N N . VAL B 1 67 ? 27.703 62.057 51.360 1.00 35.82 716 VAL B N 1
ATOM 2867 C CA . VAL B 1 67 ? 27.266 62.860 52.488 1.00 35.88 716 VAL B CA 1
ATOM 2868 C C . VAL B 1 67 ? 25.755 63.031 52.391 1.00 36.51 716 VAL B C 1
ATOM 2869 O O . VAL B 1 67 ? 25.259 63.692 51.482 1.00 36.49 716 VAL B O 1
ATOM 2873 N N . LYS B 1 68 ? 25.022 62.426 53.318 1.00 37.43 717 LYS B N 1
ATOM 2874 C CA . LYS B 1 68 ? 23.568 62.608 53.384 1.00 38.55 717 LYS B CA 1
ATOM 2875 C C . LYS B 1 68 ? 23.173 63.010 54.799 1.00 38.48 717 LYS B C 1
ATOM 2876 O O . LYS B 1 68 ? 23.651 62.410 55.765 1.00 38.90 717 LYS B O 1
ATOM 2882 N N . ASP B 1 69 ? 22.314 64.029 54.901 1.00 38.31 718 ASP B N 1
ATOM 2883 C CA . ASP B 1 69 ? 21.713 64.487 56.161 1.00 37.65 718 ASP B CA 1
ATOM 2884 C C . ASP B 1 69 ? 22.714 64.688 57.277 1.00 36.91 718 ASP B C 1
ATOM 2885 O O . ASP B 1 69 ? 22.458 64.313 58.425 1.00 36.79 718 ASP B O 1
ATOM 2890 N N . GLY B 1 70 ? 23.858 65.265 56.936 1.00 36.02 719 GLY B N 1
ATOM 2891 C CA . GLY B 1 70 ? 24.864 65.599 57.929 1.00 34.96 719 GLY B CA 1
ATOM 2892 C C . GLY B 1 70 ? 25.796 64.472 58.321 1.00 34.27 719 GLY B C 1
ATOM 2893 O O . GLY B 1 70 ? 26.562 64.626 59.269 1.00 34.62 719 GLY B O 1
ATOM 2894 N N . GLU B 1 71 ? 25.737 63.340 57.621 1.00 32.95 720 GLU B N 1
ATOM 2895 C CA . GLU B 1 71 ? 26.670 62.244 57.891 1.00 32.21 720 GLU B CA 1
ATOM 2896 C C . GLU B 1 71 ? 27.292 61.588 56.653 1.00 31.69 720 GLU B C 1
ATOM 2897 O O . GLU B 1 71 ? 26.784 61.677 55.530 1.00 32.22 720 GLU B O 1
ATOM 2903 N N . ARG B 1 72 ? 28.394 60.903 56.890 1.00 31.00 721 ARG B N 1
ATOM 2904 C CA . ARG B 1 72 ? 29.170 60.287 55.854 1.00 30.17 721 ARG B CA 1
ATOM 2905 C C . ARG B 1 72 ? 28.765 58.817 55.685 1.00 29.82 721 ARG B C 1
ATOM 2906 O O . ARG B 1 72 ? 28.617 58.079 56.664 1.00 29.05 721 ARG B O 1
ATOM 2914 N N . TYR B 1 73 ? 28.570 58.394 54.439 1.00 29.53 722 TYR B N 1
ATOM 2915 C CA . TYR B 1 73 ? 28.295 56.994 54.158 1.00 28.79 722 TYR B CA 1
ATOM 2916 C C . TYR B 1 73 ? 29.227 56.498 53.085 1.00 29.06 722 TYR B C 1
ATOM 2917 O O . TYR B 1 73 ? 29.809 57.315 52.354 1.00 29.59 722 TYR B O 1
ATOM 2926 N N . ASN B 1 74 ? 29.399 55.171 53.037 1.00 28.43 723 ASN B N 1
ATOM 2927 C CA . ASN B 1 74 ? 29.858 54.445 51.849 1.00 27.90 723 ASN B CA 1
ATOM 2928 C C . ASN B 1 74 ? 28.654 53.889 51.069 1.00 28.44 723 ASN B C 1
ATOM 2929 O O . ASN B 1 74 ? 27.731 53.305 51.657 1.00 28.31 723 ASN B O 1
ATOM 2934 N N . GLN B 1 75 ? 28.649 54.080 49.753 1.00 28.34 724 GLN B N 1
ATOM 2935 C CA . GLN B 1 75 ? 27.548 53.599 48.922 1.00 28.60 724 GLN B CA 1
ATOM 2936 C C . GLN B 1 75 ? 27.915 52.308 48.189 1.00 27.80 724 GLN B C 1
ATOM 2937 O O . GLN B 1 75 ? 28.937 52.248 47.511 1.00 27.24 724 GLN B O 1
ATOM 2943 N N . MET B 1 76 ? 27.083 51.280 48.339 1.00 27.38 725 MET B N 1
ATOM 2944 C CA . MET B 1 76 ? 27.348 49.972 47.701 1.00 28.24 725 MET B CA 1
ATOM 2945 C C . MET B 1 76 ? 26.066 49.301 47.124 1.00 27.21 725 MET B C 1
ATOM 2946 O O . MET B 1 76 ? 24.964 49.804 47.312 1.00 27.20 725 MET B O 1
ATOM 2951 N N . ASP B 1 77 ? 26.190 48.165 46.443 1.00 26.89 726 ASP B N 1
ATOM 2952 C CA . ASP B 1 77 ? 24.972 47.498 45.952 1.00 27.21 726 ASP B CA 1
ATOM 2953 C C . ASP B 1 77 ? 24.191 46.795 47.068 1.00 26.69 726 ASP B C 1
ATOM 2954 O O . ASP B 1 77 ? 24.750 46.409 48.083 1.00 26.42 726 ASP B O 1
ATOM 2959 N N . ASP B 1 78 ? 22.888 46.672 46.882 1.00 26.73 727 ASP B N 1
ATOM 2960 C CA . ASP B 1 78 ? 22.035 45.861 47.740 1.00 26.89 727 ASP B CA 1
ATOM 2961 C C . ASP B 1 78 ? 21.977 44.437 47.171 1.00 27.45 727 ASP B C 1
ATOM 2962 O O . ASP B 1 78 ? 21.297 44.169 46.154 1.00 26.91 727 ASP B O 1
ATOM 2967 N N . LEU B 1 79 ? 22.663 43.523 47.853 1.00 27.86 728 LEU B N 1
ATOM 2968 C CA . LEU B 1 79 ? 22.758 42.143 47.411 1.00 28.25 728 LEU B CA 1
ATOM 2969 C C . LEU B 1 79 ? 21.401 41.413 47.485 1.00 29.03 728 LEU B C 1
ATOM 2970 O O . LEU B 1 79 ? 21.248 40.289 46.981 1.00 28.11 728 LEU B O 1
ATOM 2975 N N . LEU B 1 80 ? 20.415 42.082 48.086 1.00 29.71 729 LEU B N 1
ATOM 2976 C CA . LEU B 1 80 ? 19.041 41.604 48.093 1.00 31.07 729 LEU B CA 1
ATOM 2977 C C . LEU B 1 80 ? 18.279 41.838 46.779 1.00 32.39 729 LEU B C 1
ATOM 2978 O O . LEU B 1 80 ? 17.263 41.181 46.514 1.00 32.34 729 LEU B O 1
ATOM 2983 N N . ALA B 1 81 ? 18.780 42.751 45.949 1.00 34.12 730 ALA B N 1
ATOM 2984 C CA . ALA B 1 81 ? 18.030 43.233 44.769 1.00 35.95 730 ALA B CA 1
ATOM 2985 C C . ALA B 1 81 ? 17.410 42.185 43.822 1.00 36.94 730 ALA B C 1
ATOM 2986 O O . ALA B 1 81 ? 16.242 42.308 43.443 1.00 37.96 730 ALA B O 1
ATOM 2988 N N . ASP B 1 82 ? 18.158 41.166 43.428 1.00 37.45 731 ASP B N 1
ATOM 2989 C CA . ASP B 1 82 ? 17.612 40.256 42.421 1.00 38.29 731 ASP B CA 1
ATOM 2990 C C . ASP B 1 82 ? 16.887 39.063 43.000 1.00 38.24 731 ASP B C 1
ATOM 2991 O O . ASP B 1 82 ? 16.484 38.153 42.267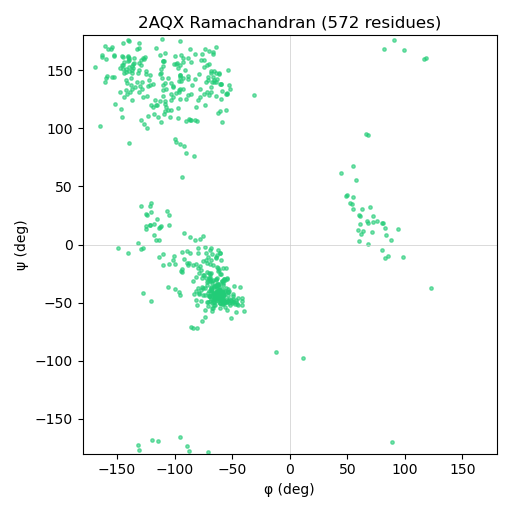 1.00 38.03 731 ASP B O 1
ATOM 2996 N N . PHE B 1 83 ? 16.672 39.110 44.311 1.00 38.05 732 PHE B N 1
ATOM 2997 C CA . PHE B 1 83 ? 16.013 38.028 45.025 1.00 37.94 732 PHE B CA 1
ATOM 2998 C C . PHE B 1 83 ? 14.575 38.361 45.293 1.00 38.80 732 PHE B C 1
ATOM 2999 O O . PHE B 1 83 ? 14.203 39.528 45.355 1.00 38.75 732 PHE B O 1
ATOM 3007 N N . ASP B 1 84 ? 13.751 37.336 45.466 1.00 39.62 733 ASP B N 1
ATOM 3008 C CA . ASP B 1 84 ? 12.376 37.628 45.792 1.00 40.39 733 ASP B CA 1
ATOM 3009 C C . ASP B 1 84 ? 11.868 36.999 47.073 1.00 40.02 733 ASP B C 1
ATOM 3010 O O . ASP B 1 84 ? 11.731 35.789 47.181 1.00 40.27 733 ASP B O 1
ATOM 3015 N N . SER B 1 85 ? 11.628 37.860 48.058 1.00 39.21 734 SER B N 1
ATOM 3016 C CA . SER B 1 85 ? 11.365 37.412 49.405 1.00 38.07 734 SER B CA 1
ATOM 3017 C C . SER B 1 85 ? 12.537 36.538 49.937 1.00 36.86 734 SER B C 1
ATOM 3018 O O . SER B 1 85 ? 12.331 35.423 50.399 1.00 36.89 734 SER B O 1
ATOM 3021 N N . PRO B 1 86 ? 13.769 37.070 49.912 1.00 35.83 735 PRO B N 1
ATOM 3022 C CA . PRO B 1 86 ? 14.952 36.254 50.205 1.00 34.83 735 PRO B CA 1
ATOM 3023 C C . PRO B 1 86 ? 15.040 35.808 51.667 1.00 34.50 735 PRO B C 1
ATOM 3024 O O . PRO B 1 86 ? 14.566 36.539 52.548 1.00 34.73 735 PRO B O 1
ATOM 3028 N N . CYS B 1 87 ? 15.602 34.611 51.909 1.00 33.03 736 CYS B N 1
ATOM 3029 C CA . CYS B 1 87 ? 16.163 34.241 53.211 1.00 31.58 736 CYS B CA 1
ATOM 3030 C C . CYS B 1 87 ? 17.634 34.607 53.228 1.00 29.94 736 CYS B C 1
ATOM 3031 O O . CYS B 1 87 ? 18.291 34.558 52.194 1.00 29.41 736 CYS B O 1
ATOM 3034 N N . VAL B 1 88 ? 18.153 34.925 54.410 1.00 28.04 737 VAL B N 1
ATOM 3035 C CA . VAL B 1 88 ? 19.510 35.462 54.544 1.00 26.35 737 VAL B CA 1
ATOM 3036 C C . VAL B 1 88 ? 20.203 34.926 55.796 1.00 25.54 737 VAL B C 1
ATOM 3037 O O . VAL B 1 88 ? 19.598 34.796 56.859 1.00 24.71 737 VAL B O 1
ATOM 3041 N N . MET B 1 89 ? 21.484 34.642 55.669 1.00 24.58 738 MET B N 1
ATOM 3042 C CA . MET B 1 89 ? 22.266 34.233 56.807 1.00 24.99 738 MET B CA 1
ATOM 3043 C C . MET B 1 89 ? 23.552 35.030 56.820 1.00 24.79 738 MET B C 1
ATOM 3044 O O . MET B 1 89 ? 24.143 35.267 55.779 1.00 25.72 738 MET B O 1
ATOM 3049 N N . ASP B 1 90 ? 23.985 35.461 57.990 1.00 25.05 739 ASP B N 1
ATOM 3050 C CA . ASP B 1 90 ? 25.237 36.176 58.102 1.00 25.71 739 ASP B CA 1
ATOM 3051 C C . ASP B 1 90 ? 26.154 35.335 58.982 1.00 26.14 739 ASP B C 1
ATOM 3052 O O . ASP B 1 90 ? 25.771 34.978 60.089 1.00 25.89 739 ASP B O 1
ATOM 3057 N N . CYS B 1 91 ? 27.343 35.007 58.459 1.00 27.18 740 CYS B N 1
ATOM 3058 C CA . CYS B 1 91 ? 28.428 34.331 59.191 1.00 28.51 740 CYS B CA 1
ATOM 3059 C C . CYS B 1 91 ? 29.692 35.185 59.324 1.00 28.59 740 CYS B C 1
ATOM 3060 O O . CYS B 1 91 ? 30.325 35.558 58.315 1.00 28.43 740 CYS B O 1
ATOM 3063 N N . LYS B 1 92 ? 30.077 35.456 60.564 1.00 29.02 741 LYS B N 1
ATOM 3064 C CA . LYS B 1 92 ? 31.311 36.162 60.828 1.00 29.36 741 LYS B CA 1
ATOM 3065 C C . LYS B 1 92 ? 32.475 35.196 60.683 1.00 29.35 741 LYS B C 1
ATOM 3066 O O . LYS B 1 92 ? 32.514 34.133 61.324 1.00 29.34 741 LYS B O 1
ATOM 3072 N N . MET B 1 93 ? 33.427 35.615 59.849 1.00 29.43 742 MET B N 1
ATOM 3073 C CA . MET B 1 93 ? 34.599 34.844 59.483 1.00 28.80 742 MET B CA 1
ATOM 3074 C C . MET B 1 93 ? 35.839 35.147 60.321 1.00 29.46 742 MET B C 1
ATOM 3075 O O . MET B 1 93 ? 36.067 36.283 60.735 1.00 28.89 742 MET B O 1
ATOM 3080 N N . GLY B 1 94 ? 36.633 34.099 60.545 1.00 30.13 743 GLY B N 1
ATOM 3081 C CA . GLY B 1 94 ? 37.876 34.183 61.268 1.00 31.01 743 GLY B CA 1
ATOM 3082 C C . GLY B 1 94 ? 37.832 33.374 62.545 1.00 32.54 743 GLY B C 1
ATOM 3083 O O . GLY B 1 94 ? 36.745 33.063 63.063 1.00 33.19 743 GLY B O 1
ATOM 3084 N N . VAL B 1 95 ? 39.009 33.036 63.067 1.00 33.01 744 VAL B N 1
ATOM 3085 C CA . VAL B 1 95 ? 39.101 32.391 64.369 1.00 33.91 744 VAL B CA 1
ATOM 3086 C C . VAL B 1 95 ? 39.030 33.436 65.472 1.00 34.69 744 VAL B C 1
ATOM 3087 O O . VAL B 1 95 ? 39.136 33.110 66.664 1.00 34.76 744 VAL B O 1
ATOM 3091 N N . ARG B 1 96 ? 38.815 34.683 65.077 1.00 34.95 745 ARG B N 1
ATOM 3092 C CA . ARG B 1 96 ? 38.977 35.786 65.998 1.00 35.69 745 ARG B CA 1
ATOM 3093 C C . ARG B 1 96 ? 38.198 37.002 65.458 1.00 35.19 745 ARG B C 1
ATOM 3094 O O . ARG B 1 96 ? 38.148 37.216 64.247 1.00 34.96 745 ARG B O 1
ATOM 3102 N N . THR B 1 97 ? 37.589 37.792 66.334 1.00 34.74 746 THR B N 1
ATOM 3103 C CA . THR B 1 97 ? 36.813 38.922 65.840 1.00 35.15 746 THR B CA 1
ATOM 3104 C C . THR B 1 97 ? 37.319 40.280 66.287 1.00 35.81 746 THR B C 1
ATOM 3105 O O . THR B 1 97 ? 36.591 41.282 66.210 1.00 36.83 746 THR B O 1
ATOM 3109 N N . TYR B 1 98 ? 38.560 40.333 66.746 1.00 36.03 747 TYR B N 1
ATOM 3110 C CA . TYR B 1 98 ? 39.158 41.595 67.134 1.00 35.89 747 TYR B CA 1
ATOM 3111 C C . TYR B 1 98 ? 40.509 41.672 66.460 1.00 35.84 747 TYR B C 1
ATOM 3112 O O . TYR B 1 98 ? 41.148 40.642 66.217 1.00 35.50 747 TYR B O 1
ATOM 3121 N N . LEU B 1 99 ? 40.940 42.892 66.164 1.00 35.77 748 LEU B N 1
ATOM 3122 C CA . LEU B 1 99 ? 42.243 43.117 65.548 1.00 36.63 748 LEU B CA 1
ATOM 3123 C C . LEU B 1 99 ? 43.368 43.037 66.562 1.00 36.94 748 LEU B C 1
ATOM 3124 O O . LEU B 1 99 ? 43.201 43.429 67.707 1.00 37.36 748 LEU B O 1
ATOM 3129 N N . GLU B 1 100 ? 44.523 42.552 66.132 1.00 37.93 749 GLU B N 1
ATOM 3130 C CA . GLU B 1 100 ? 45.677 42.504 67.012 1.00 38.89 749 GLU B CA 1
ATOM 3131 C C . GLU B 1 100 ? 46.000 43.834 67.642 1.00 39.58 749 GLU B C 1
ATOM 3132 O O . GLU B 1 100 ? 46.328 43.881 68.820 1.00 39.72 749 GLU B O 1
ATOM 3138 N N . GLU B 1 101 ? 45.902 44.916 66.872 1.00 40.71 750 GLU B N 1
ATOM 3139 C CA . GLU B 1 101 ? 46.133 46.253 67.427 1.00 42.06 750 GLU B CA 1
ATOM 3140 C C . GLU B 1 101 ? 45.115 46.631 68.521 1.00 42.40 750 GLU B C 1
ATOM 3141 O O . GLU B 1 101 ? 45.361 47.521 69.320 1.00 42.25 750 GLU B O 1
ATOM 3147 N N . GLU B 1 102 ? 43.975 45.946 68.546 1.00 43.59 751 GLU B N 1
ATOM 3148 C CA . GLU B 1 102 ? 42.951 46.168 69.578 1.00 44.62 751 GLU B CA 1
ATOM 3149 C C . GLU B 1 102 ? 43.317 45.459 70.875 1.00 44.70 751 GLU B C 1
ATOM 3150 O O . GLU B 1 102 ? 43.056 45.983 71.955 1.00 44.92 751 GLU B O 1
ATOM 3156 N N . LEU B 1 103 ? 43.905 44.269 70.749 1.00 44.68 752 LEU B N 1
ATOM 3157 C CA . LEU B 1 103 ? 44.445 43.521 71.877 1.00 45.11 752 LEU B CA 1
ATOM 3158 C C . LEU B 1 103 ? 45.655 44.218 72.508 1.00 45.55 752 LEU B C 1
ATOM 3159 O O . LEU B 1 103 ? 45.665 44.467 73.720 1.00 45.36 752 LEU B O 1
ATOM 3164 N N . THR B 1 104 ? 46.667 44.508 71.677 1.00 45.95 753 THR B N 1
ATOM 3165 C CA . THR B 1 104 ? 47.816 45.342 72.034 1.00 45.75 753 THR B CA 1
ATOM 3166 C C . THR B 1 104 ? 47.353 46.517 72.869 1.00 45.88 753 THR B C 1
ATOM 3167 O O . THR B 1 104 ? 47.820 46.712 73.983 1.00 46.28 753 THR B O 1
ATOM 3171 N N . LYS B 1 105 ? 46.427 47.292 72.312 1.00 46.13 754 LYS B N 1
ATOM 3172 C CA . LYS B 1 105 ? 45.976 48.542 72.896 1.00 46.61 754 LYS B CA 1
ATOM 3173 C C . LYS B 1 105 ? 45.328 48.310 74.256 1.00 47.04 754 LYS B C 1
ATOM 3174 O O . LYS B 1 105 ? 45.619 49.014 75.223 1.00 47.23 754 LYS B O 1
ATOM 3180 N N . ALA B 1 106 ? 44.464 47.307 74.333 1.00 47.63 755 ALA B N 1
ATOM 3181 C CA . ALA B 1 106 ? 43.847 46.933 75.598 1.00 48.32 755 ALA B CA 1
ATOM 3182 C C . ALA B 1 106 ? 44.844 46.255 76.549 1.00 48.90 755 ALA B C 1
ATOM 3183 O O . ALA B 1 106 ? 44.646 46.275 77.765 1.00 49.08 755 ALA B O 1
ATOM 3185 N N . ARG B 1 107 ? 45.907 45.663 75.997 1.00 49.57 756 ARG B N 1
ATOM 3186 C CA . ARG B 1 107 ? 46.996 45.106 76.811 1.00 50.51 756 ARG B CA 1
ATOM 3187 C C . ARG B 1 107 ? 47.892 46.206 77.389 1.00 51.48 756 ARG B C 1
ATOM 3188 O O . ARG B 1 107 ? 48.700 45.948 78.300 1.00 51.40 756 ARG B O 1
ATOM 3196 N N . LYS B 1 108 ? 47.763 47.426 76.867 1.00 52.21 757 LYS B N 1
ATOM 3197 C CA . LYS B 1 108 ? 48.644 48.498 77.312 1.00 52.99 757 LYS B CA 1
ATOM 3198 C C . LYS B 1 108 ? 48.200 49.150 78.618 1.00 53.06 757 LYS B C 1
ATOM 3199 O O . LYS B 1 108 ? 49.034 49.659 79.353 1.00 53.26 757 LYS B O 1
ATOM 3205 N N . LYS B 1 109 ? 46.900 49.143 78.905 1.00 53.28 758 LYS B N 1
ATOM 3206 C CA . LYS B 1 109 ? 46.418 49.586 80.221 1.00 53.55 758 LYS B CA 1
ATOM 3207 C C . LYS B 1 109 ? 45.282 48.702 80.755 1.00 53.35 758 LYS B C 1
ATOM 3208 O O . LYS B 1 109 ? 44.097 49.007 80.572 1.00 53.18 758 LYS B O 1
ATOM 3214 N N . PRO B 1 110 ? 45.649 47.604 81.448 1.00 53.27 759 PRO B N 1
ATOM 3215 C CA . PRO B 1 110 ? 44.701 46.530 81.725 1.00 53.19 759 PRO B CA 1
ATOM 3216 C C . PRO B 1 110 ? 43.820 46.795 82.958 1.00 53.24 759 PRO B C 1
ATOM 3217 O O . PRO B 1 110 ? 44.055 46.207 84.019 1.00 53.00 759 PRO B O 1
ATOM 3221 N N . SER B 1 111 ? 42.819 47.672 82.808 1.00 53.01 760 SER B N 1
ATOM 3222 C CA . SER B 1 111 ? 41.898 48.013 83.902 1.00 52.72 760 SER B CA 1
ATOM 3223 C C . SER B 1 111 ? 40.924 46.854 84.142 1.00 52.77 760 SER B C 1
ATOM 3224 O O . SER B 1 111 ? 40.175 46.467 83.226 1.00 52.89 760 SER B O 1
ATOM 3227 N N . LEU B 1 112 ? 40.956 46.307 85.362 1.00 52.39 761 LEU B N 1
ATOM 3228 C CA . LEU B 1 112 ? 40.091 45.193 85.788 1.00 52.43 761 LEU B CA 1
ATOM 3229 C C . LEU B 1 112 ? 38.614 45.507 85.590 1.00 52.46 761 LEU B C 1
ATOM 3230 O O . LEU B 1 112 ? 38.138 46.564 86.019 1.00 52.33 761 LEU B O 1
ATOM 3235 N N . ARG B 1 113 ? 37.899 44.584 84.942 1.00 52.48 762 ARG B N 1
ATOM 3236 C CA . ARG B 1 113 ? 36.509 44.819 84.546 1.00 52.32 762 ARG B CA 1
ATOM 3237 C C . ARG B 1 113 ? 35.518 43.939 85.291 1.00 52.44 762 ARG B C 1
ATOM 3238 O O . ARG B 1 113 ? 35.615 42.707 85.278 1.00 52.4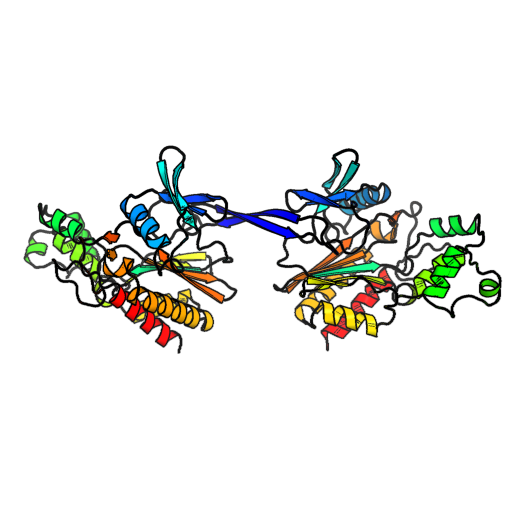3 762 ARG B O 1
ATOM 3246 N N . LYS B 1 114 ? 34.570 44.602 85.944 1.00 52.57 763 LYS B N 1
ATOM 3247 C CA . LYS B 1 114 ? 33.556 43.954 86.772 1.00 52.72 763 LYS B CA 1
ATOM 3248 C C . LYS B 1 114 ? 32.505 43.250 85.905 1.00 52.87 763 LYS B C 1
ATOM 3249 O O . LYS B 1 114 ? 32.366 42.025 85.952 1.00 52.81 763 LYS B O 1
ATOM 3255 N N . ASP B 1 115 ? 31.791 44.030 85.095 1.00 53.01 764 ASP B N 1
ATOM 3256 C CA . ASP B 1 115 ? 30.711 43.524 84.239 1.00 53.05 764 ASP B CA 1
ATOM 3257 C C . ASP B 1 115 ? 31.182 42.403 83.330 1.00 52.91 764 ASP B C 1
ATOM 3258 O O . ASP B 1 115 ? 30.446 41.439 83.086 1.00 53.00 764 ASP B O 1
ATOM 3263 N N . MET B 1 116 ? 32.411 42.539 82.838 1.00 52.58 765 MET B N 1
ATOM 3264 C CA . MET B 1 116 ? 33.017 41.525 81.988 1.00 52.49 765 MET B CA 1
ATOM 3265 C C . MET B 1 116 ? 33.174 40.212 82.745 1.00 51.84 765 MET B C 1
ATOM 3266 O O . MET B 1 116 ? 33.028 39.155 82.163 1.00 51.73 765 MET B O 1
ATOM 3271 N N . TYR B 1 117 ? 33.446 40.278 84.047 1.00 51.43 766 TYR B N 1
ATOM 3272 C CA . TYR B 1 117 ? 33.397 39.074 84.877 1.00 50.82 766 TYR B CA 1
ATOM 3273 C C . TYR B 1 117 ? 31.966 38.549 85.025 1.00 50.94 766 TYR B C 1
ATOM 3274 O O . TYR B 1 117 ? 31.733 37.356 84.880 1.00 51.12 766 TYR B O 1
ATOM 3283 N N . GLN B 1 118 ? 31.023 39.438 85.333 1.00 51.16 767 GLN B N 1
ATOM 3284 C CA . GLN B 1 118 ? 29.613 39.061 85.500 1.00 51.46 767 GLN B CA 1
ATOM 3285 C C . GLN B 1 118 ? 29.044 38.361 84.260 1.00 51.29 767 GLN B C 1
ATOM 3286 O O . GLN B 1 118 ? 28.283 37.401 84.372 1.00 51.59 767 GLN B O 1
ATOM 3292 N N . LYS B 1 119 ? 29.404 38.863 83.082 1.00 51.14 768 LYS B N 1
ATOM 3293 C CA . LYS B 1 119 ? 28.907 38.317 81.819 1.00 50.87 768 LYS B CA 1
ATOM 3294 C C . LYS B 1 119 ? 29.537 36.966 81.522 1.00 50.52 768 LYS B C 1
ATOM 3295 O O . LYS B 1 119 ? 28.909 36.090 80.925 1.00 50.52 768 LYS B O 1
ATOM 3301 N N . MET B 1 120 ? 30.778 36.808 81.965 1.00 49.80 769 MET B N 1
ATOM 3302 C CA . MET B 1 120 ? 31.550 35.625 81.699 1.00 49.42 769 MET B CA 1
ATOM 3303 C C . MET B 1 120 ? 31.082 34.469 82.565 1.00 49.12 769 MET B C 1
ATOM 3304 O O . MET B 1 120 ? 30.937 33.349 82.076 1.00 49.02 769 MET B O 1
ATOM 3309 N N . VAL B 1 121 ? 30.833 34.736 83.846 1.00 48.62 770 VAL B N 1
ATOM 3310 C CA . VAL B 1 121 ? 30.233 33.713 84.719 1.00 48.39 770 VAL B CA 1
ATOM 3311 C C . VAL B 1 121 ? 28.805 33.365 84.287 1.00 48.33 770 VAL B C 1
ATOM 3312 O O . VAL B 1 121 ? 28.392 32.198 84.345 1.00 48.05 770 VAL B O 1
ATOM 3316 N N . GLU B 1 122 ? 28.072 34.382 83.832 1.00 48.11 771 GLU B N 1
ATOM 3317 C CA . GLU B 1 122 ? 26.708 34.201 83.367 1.00 47.91 771 GLU B CA 1
ATOM 3318 C C . GLU B 1 122 ? 26.638 33.109 82.306 1.00 47.93 771 GLU B C 1
ATOM 3319 O O . GLU B 1 122 ? 25.712 32.303 82.292 1.00 47.94 771 GLU B O 1
ATOM 3325 N N . VAL B 1 123 ? 27.655 33.077 81.453 1.00 47.81 772 VAL B N 1
ATOM 3326 C CA . VAL B 1 123 ? 27.703 32.206 80.299 1.00 47.70 772 VAL B CA 1
ATOM 3327 C C . VAL B 1 123 ? 28.444 30.916 80.602 1.00 47.80 772 VAL B C 1
ATOM 3328 O O . VAL B 1 123 ? 28.261 29.915 79.914 1.00 48.40 772 VAL B O 1
ATOM 3332 N N . ASP B 1 124 ? 29.300 30.952 81.614 1.00 47.79 773 ASP B N 1
ATOM 3333 C CA . ASP B 1 124 ? 30.012 29.767 82.086 1.00 47.90 773 ASP B CA 1
ATOM 3334 C C . ASP B 1 124 ? 30.608 30.052 83.464 1.00 47.81 773 ASP B C 1
ATOM 3335 O O . ASP B 1 124 ? 31.659 30.701 83.562 1.00 47.85 773 ASP B O 1
ATOM 3340 N N . PRO B 1 125 ? 29.955 29.555 84.531 1.00 47.79 774 PRO B N 1
ATOM 3341 C CA . PRO B 1 125 ? 30.448 29.854 85.897 1.00 47.96 774 PRO B CA 1
ATOM 3342 C C . PRO B 1 125 ? 31.866 29.304 86.170 1.00 48.11 774 PRO B C 1
ATOM 3343 O O . PRO B 1 125 ? 32.572 29.818 87.040 1.00 48.04 774 PRO B O 1
ATOM 3347 N N . GLU B 1 126 ? 32.275 28.287 85.409 1.00 48.44 775 GLU B N 1
ATOM 3348 C CA . GLU B 1 126 ? 33.600 27.671 85.549 1.00 48.61 775 GLU B CA 1
ATOM 3349 C C . GLU B 1 126 ? 34.687 28.327 84.684 1.00 48.60 775 GLU B C 1
ATOM 3350 O O . GLU B 1 126 ? 35.862 27.976 84.794 1.00 48.61 775 GLU B O 1
ATOM 3356 N N . ALA B 1 127 ? 34.301 29.278 83.836 1.00 48.48 776 ALA B N 1
ATOM 3357 C CA . ALA B 1 127 ? 35.260 29.961 82.959 1.00 48.51 776 ALA B CA 1
ATOM 3358 C C . ALA B 1 127 ? 36.423 30.642 83.722 1.00 48.65 776 ALA B C 1
ATOM 3359 O O . ALA B 1 127 ? 37.594 30.404 83.397 1.00 48.51 776 ALA B O 1
ATOM 3361 N N . PRO B 1 128 ? 36.111 31.452 84.762 1.00 48.61 777 PRO B N 1
ATOM 3362 C CA . PRO B 1 128 ? 37.169 32.239 85.419 1.00 48.69 777 PRO B CA 1
ATOM 3363 C C . PRO B 1 128 ? 38.218 31.383 86.107 1.00 48.84 777 PRO B C 1
ATOM 3364 O O . PRO B 1 128 ? 37.897 30.305 86.604 1.00 48.91 777 PRO B O 1
ATOM 3368 N N . THR B 1 129 ? 39.461 31.862 86.142 1.00 49.01 778 THR B N 1
ATOM 3369 C CA . THR B 1 129 ? 40.505 31.186 86.910 1.00 49.03 778 THR B CA 1
ATOM 3370 C C . THR B 1 129 ? 40.211 31.387 88.392 1.00 49.26 778 THR B C 1
ATOM 3371 O O . THR B 1 129 ? 39.208 32.008 88.758 1.00 49.39 778 THR B O 1
ATOM 3375 N N . GLU B 1 130 ? 41.074 30.867 89.250 1.00 49.23 779 GLU B N 1
ATOM 3376 C CA . GLU B 1 130 ? 40.820 30.968 90.667 1.00 49.54 779 GLU B CA 1
ATOM 3377 C C . GLU B 1 130 ? 41.013 32.388 91.192 1.00 49.59 779 GLU B C 1
ATOM 3378 O O . GLU B 1 130 ? 40.142 32.922 91.880 1.00 49.50 779 GLU B O 1
ATOM 3384 N N . GLU B 1 131 ? 42.148 32.994 90.851 1.00 49.78 780 GLU B N 1
ATOM 3385 C CA . GLU B 1 131 ? 42.435 34.394 91.174 1.00 49.92 780 GLU B CA 1
ATOM 3386 C C . GLU B 1 131 ? 41.289 35.281 90.697 1.00 49.94 780 GLU B C 1
ATOM 3387 O O . GLU B 1 131 ? 40.798 36.128 91.446 1.00 49.93 780 GLU B O 1
ATOM 3393 N N . GLU B 1 132 ? 40.858 35.058 89.453 1.00 50.07 781 GLU B N 1
ATOM 3394 C CA . GLU B 1 132 ? 39.810 35.860 88.821 1.00 49.95 781 GLU B CA 1
ATOM 3395 C C . GLU B 1 132 ? 38.493 35.706 89.566 1.00 50.33 781 GLU B C 1
ATOM 3396 O O . GLU B 1 132 ? 37.709 36.646 89.663 1.00 50.17 781 GLU B O 1
ATOM 3402 N N . LYS B 1 133 ? 38.270 34.512 90.103 1.00 50.92 782 LYS B N 1
ATOM 3403 C CA . LYS B 1 133 ? 37.119 34.244 90.950 1.00 51.43 782 LYS B CA 1
ATOM 3404 C C . LYS B 1 133 ? 37.208 35.072 92.234 1.00 51.74 782 LYS B C 1
ATOM 3405 O O . LYS B 1 133 ? 36.235 35.719 92.633 1.00 51.83 782 LYS B O 1
ATOM 3411 N N . ALA B 1 134 ? 38.386 35.070 92.859 1.00 52.14 783 ALA B N 1
ATOM 3412 C CA . ALA B 1 134 ? 38.625 35.833 94.097 1.00 52.71 783 ALA B CA 1
ATOM 3413 C C . ALA B 1 134 ? 38.456 37.349 93.923 1.00 53.06 783 ALA B C 1
ATOM 3414 O O . ALA B 1 134 ? 38.209 38.070 94.900 1.00 52.60 783 ALA B O 1
ATOM 3416 N N . GLN B 1 135 ? 38.582 37.809 92.672 1.00 53.77 784 GLN B N 1
ATOM 3417 C CA . GLN B 1 135 ? 38.468 39.230 92.300 1.00 54.27 784 GLN B CA 1
ATOM 3418 C C . GLN B 1 135 ? 37.057 39.642 91.865 1.00 54.35 784 GLN B C 1
ATOM 3419 O O . GLN B 1 135 ? 36.719 40.829 91.915 1.00 54.32 784 GLN B O 1
ATOM 3425 N N . ARG B 1 136 ? 36.255 38.670 91.409 1.00 54.65 785 ARG B N 1
ATOM 3426 C CA . ARG B 1 136 ? 34.929 38.932 90.816 1.00 54.72 785 ARG B CA 1
ATOM 3427 C C . ARG B 1 136 ? 35.023 39.984 89.703 1.00 54.11 785 ARG B C 1
ATOM 3428 O O . ARG B 1 136 ? 34.096 40.765 89.475 1.00 54.08 785 ARG B O 1
ATOM 3436 N N . ALA B 1 137 ? 36.141 39.924 88.983 1.00 53.71 786 ALA B N 1
ATOM 3437 C CA . ALA B 1 137 ? 36.476 40.847 87.904 1.00 53.31 786 ALA B CA 1
ATOM 3438 C C . ALA B 1 137 ? 37.536 40.238 86.991 1.00 53.08 786 ALA B C 1
ATOM 3439 O O . ALA B 1 137 ? 38.086 39.190 87.299 1.00 52.85 786 ALA B O 1
ATOM 3441 N N . VAL B 1 138 ? 37.802 40.892 85.871 1.00 52.83 787 VAL B N 1
ATOM 3442 C CA . VAL B 1 138 ? 38.545 40.250 84.804 1.00 52.86 787 VAL B CA 1
ATOM 3443 C C . VAL B 1 138 ? 39.100 41.233 83.795 1.00 52.71 787 VAL B C 1
ATOM 3444 O O . VAL B 1 138 ? 38.664 42.372 83.708 1.00 52.53 787 VAL B O 1
ATOM 3448 N N . THR B 1 139 ? 40.061 40.781 83.013 1.00 52.77 788 THR B N 1
ATOM 3449 C CA . THR B 1 139 ? 40.759 41.673 82.105 1.00 53.15 788 THR B CA 1
ATOM 3450 C C . THR B 1 139 ? 40.227 41.623 80.685 1.00 52.96 788 THR B C 1
ATOM 3451 O O . THR B 1 139 ? 39.655 40.629 80.253 1.00 53.66 788 THR B O 1
ATOM 3455 N N . LYS B 1 140 ? 40.459 42.708 79.960 1.00 52.53 789 LYS B N 1
ATOM 3456 C CA . LYS B 1 140 ? 39.787 42.974 78.705 1.00 51.97 789 LYS B CA 1
ATOM 3457 C C . LYS B 1 140 ? 40.426 42.202 77.578 1.00 50.97 789 LYS B C 1
ATOM 3458 O O . LYS B 1 140 ? 39.748 41.500 76.851 1.00 51.28 789 LYS B O 1
ATOM 3464 N N . PRO B 1 141 ? 41.736 42.327 77.438 1.00 50.37 790 PRO B N 1
ATOM 3465 C CA . PRO B 1 141 ? 42.577 41.166 77.158 1.00 49.82 790 PRO B CA 1
ATOM 3466 C C . PRO B 1 141 ? 41.932 39.803 77.311 1.00 49.33 790 PRO B C 1
ATOM 3467 O O . PRO B 1 141 ? 41.389 39.320 76.331 1.00 49.43 790 PRO B O 1
ATOM 3471 N N . ARG B 1 142 ? 42.030 39.173 78.480 1.00 48.90 791 ARG B N 1
ATOM 3472 C CA . ARG B 1 142 ? 41.665 37.770 78.597 1.00 48.30 791 ARG B CA 1
ATOM 3473 C C . ARG B 1 142 ? 40.222 37.522 78.176 1.00 47.73 791 ARG B C 1
ATOM 3474 O O . ARG B 1 142 ? 39.907 36.460 77.637 1.00 47.91 791 ARG B O 1
ATOM 3482 N N . TYR B 1 143 ? 39.368 38.518 78.407 1.00 47.03 792 TYR B N 1
ATOM 3483 C CA . TYR B 1 143 ? 37.952 38.479 78.039 1.00 46.29 792 TYR B CA 1
ATOM 3484 C C . TYR B 1 143 ? 37.701 38.491 76.518 1.00 45.75 792 TYR B C 1
ATOM 3485 O O . TYR B 1 143 ? 37.014 37.611 75.995 1.00 45.48 792 TYR B O 1
ATOM 3494 N N . MET B 1 144 ? 38.247 39.485 75.819 1.00 45.03 793 MET B N 1
ATOM 3495 C CA . MET B 1 144 ? 38.274 39.477 74.354 1.00 44.36 793 MET B CA 1
ATOM 3496 C C . MET B 1 144 ? 38.620 38.089 73.826 1.00 43.32 793 MET B C 1
ATOM 3497 O O . MET B 1 144 ? 37.961 37.566 72.934 1.00 43.18 793 MET B O 1
ATOM 3502 N N . GLN B 1 145 ? 39.676 37.502 74.381 1.00 42.64 794 GLN B N 1
ATOM 3503 C CA . GLN B 1 145 ? 40.087 36.155 74.003 1.00 41.70 794 GLN B CA 1
ATOM 3504 C C . GLN B 1 145 ? 39.049 35.103 74.390 1.00 41.61 794 GLN B C 1
ATOM 3505 O O . GLN B 1 145 ? 38.658 34.286 73.547 1.00 41.00 794 GLN B O 1
ATOM 3511 N N . TRP B 1 146 ? 38.585 35.141 75.642 1.00 41.25 795 TRP B N 1
ATOM 3512 C CA . TRP B 1 146 ? 37.580 34.180 76.095 1.00 41.36 795 TRP B CA 1
ATOM 3513 C C . TRP B 1 146 ? 36.276 34.186 75.246 1.00 41.19 795 TRP B C 1
ATOM 3514 O O . TRP B 1 146 ? 35.757 33.113 74.906 1.00 41.02 795 TRP B O 1
ATOM 3525 N N . ARG B 1 147 ? 35.774 35.381 74.905 1.00 40.61 796 ARG B N 1
ATOM 3526 C CA . ARG B 1 147 ? 34.494 35.561 74.189 1.00 40.09 796 ARG B CA 1
ATOM 3527 C C . ARG B 1 147 ? 34.465 34.730 72.923 1.00 39.61 796 ARG B C 1
ATOM 3528 O O . ARG B 1 147 ? 33.429 34.151 72.588 1.00 40.02 796 ARG B O 1
ATOM 3536 N N . GLU B 1 148 ? 35.603 34.694 72.222 1.00 38.49 797 GLU B N 1
ATOM 3537 C CA . GLU B 1 148 ? 35.763 33.933 70.976 1.00 37.53 797 GLU B CA 1
ATOM 3538 C C . GLU B 1 148 ? 35.466 32.446 71.195 1.00 36.74 797 GLU B C 1
ATOM 3539 O O . GLU B 1 148 ? 35.152 31.738 70.238 1.00 37.07 797 GLU B O 1
ATOM 3545 N N . THR B 1 149 ? 35.530 31.983 72.441 1.00 35.30 798 THR B N 1
ATOM 3546 C CA . THR B 1 149 ? 35.435 30.553 72.704 1.00 34.50 798 THR B CA 1
ATOM 3547 C C . THR B 1 149 ? 34.048 29.999 72.971 1.00 33.98 798 THR B C 1
ATOM 3548 O O . THR B 1 149 ? 33.869 28.775 72.983 1.00 33.67 798 THR B O 1
ATOM 3552 N N . ILE B 1 150 ? 33.073 30.870 73.195 1.00 33.13 799 ILE B N 1
ATOM 3553 C CA . ILE B 1 150 ? 31.757 30.377 73.593 1.00 32.65 799 ILE B CA 1
ATOM 3554 C C . ILE B 1 150 ? 30.976 29.869 72.403 1.00 31.83 799 ILE B C 1
ATOM 3555 O O . ILE B 1 150 ? 30.040 29.085 72.562 1.00 31.35 799 ILE B O 1
ATOM 3560 N N . SER B 1 151 ? 31.377 30.321 71.213 1.00 30.91 800 SER B N 1
ATOM 3561 C CA . SER B 1 151 ? 30.742 29.895 69.977 1.00 30.21 800 SER B CA 1
ATOM 3562 C C . SER B 1 151 ? 31.764 29.202 69.075 1.00 29.45 800 SER B C 1
ATOM 3563 O O . SER B 1 151 ? 32.880 28.890 69.526 1.00 29.12 800 SER B O 1
ATOM 3566 N N . SER B 1 152 ? 31.394 28.964 67.813 1.00 28.49 801 SER B N 1
ATOM 3567 C CA . SER B 1 152 ? 32.268 28.245 66.879 1.00 27.93 801 SER B CA 1
ATOM 3568 C C . SER B 1 152 ? 33.482 29.025 66.371 1.00 27.33 801 SER B C 1
ATOM 3569 O O . SER B 1 152 ? 34.316 28.461 65.692 1.00 27.42 801 SER B O 1
ATOM 3572 N N . THR B 1 153 ? 33.575 30.309 66.682 1.00 26.99 802 THR B N 1
ATOM 3573 C CA . THR B 1 153 ? 34.666 31.131 66.206 1.00 26.89 802 THR B CA 1
ATOM 3574 C C . THR B 1 153 ? 36.050 30.468 66.385 1.00 28.18 802 THR B C 1
ATOM 3575 O O . THR B 1 153 ? 36.766 30.255 65.411 1.00 27.93 802 THR B O 1
ATOM 3579 N N . ALA B 1 154 ? 36.428 30.119 67.615 1.00 29.70 803 ALA B N 1
ATOM 3580 C CA . ALA B 1 154 ? 37.781 29.568 67.862 1.00 30.65 803 ALA B CA 1
ATOM 3581 C C . ALA B 1 154 ? 37.992 28.153 67.292 1.00 31.20 803 ALA B C 1
ATOM 3582 O O . ALA B 1 154 ? 39.051 27.881 66.718 1.00 30.61 803 ALA B O 1
ATOM 3584 N N . THR B 1 155 ? 36.974 27.282 67.399 1.00 31.82 804 THR B N 1
ATOM 3585 C CA . THR B 1 155 ? 37.091 25.895 66.912 1.00 32.29 804 THR B CA 1
ATOM 3586 C C . THR B 1 155 ? 36.865 25.733 65.389 1.00 32.29 804 THR B C 1
ATOM 3587 O O . THR B 1 155 ? 37.579 24.957 64.702 1.00 31.91 804 THR B O 1
ATOM 3591 N N . LEU B 1 156 ? 35.886 26.459 64.846 1.00 31.76 805 LEU B N 1
ATOM 3592 C CA . LEU B 1 156 ? 35.576 26.336 63.417 1.00 30.97 805 LEU B CA 1
ATOM 3593 C C . LEU B 1 156 ? 36.050 27.507 62.545 1.00 30.92 805 LEU B C 1
ATOM 3594 O O . LEU B 1 156 ? 36.149 27.373 61.338 1.00 30.75 805 LEU B O 1
ATOM 3599 N N . GLY B 1 157 ? 36.365 28.641 63.153 1.00 30.97 806 GLY B N 1
ATOM 3600 C CA . GLY B 1 157 ? 36.835 29.805 62.402 1.00 31.38 806 GLY B CA 1
ATOM 3601 C C . GLY B 1 157 ? 35.728 30.626 61.749 1.00 32.01 806 GLY B C 1
ATOM 3602 O O . GLY B 1 157 ? 35.988 31.404 60.824 1.00 33.15 806 GLY B O 1
ATOM 3603 N N . PHE B 1 158 ? 34.497 30.447 62.218 1.00 31.49 807 PHE B N 1
ATOM 3604 C CA . PHE B 1 158 ? 33.363 31.252 61.811 1.00 31.08 807 PHE B CA 1
ATOM 3605 C C . PHE B 1 158 ? 32.265 31.130 62.874 1.00 31.36 807 PHE B C 1
ATOM 3606 O O . PHE B 1 158 ? 32.258 30.180 63.648 1.00 31.09 807 PHE B O 1
ATOM 3614 N N . ARG B 1 159 ? 31.332 32.079 62.905 1.00 31.04 808 ARG B N 1
ATOM 3615 C CA . ARG B 1 159 ? 30.151 31.912 63.727 1.00 30.71 808 ARG B CA 1
ATOM 3616 C C . ARG B 1 159 ? 28.920 32.525 63.063 1.00 30.14 808 ARG B C 1
ATOM 3617 O O . ARG B 1 159 ? 29.054 33.443 62.256 1.00 30.13 808 ARG B O 1
ATOM 3625 N N . ILE B 1 160 ? 27.726 32.025 63.403 1.00 29.51 809 ILE B N 1
ATOM 3626 C CA . ILE B 1 160 ? 26.501 32.523 62.794 1.00 28.84 809 ILE B CA 1
ATOM 3627 C C . ILE B 1 160 ? 26.032 33.820 63.463 1.00 29.63 809 ILE B C 1
ATOM 3628 O O . ILE B 1 160 ? 25.736 33.837 64.650 1.00 29.93 809 ILE B O 1
ATOM 3633 N N . GLU B 1 161 ? 25.960 34.910 62.710 1.00 29.87 810 GLU B N 1
ATOM 3634 C CA . GLU B 1 161 ? 25.554 36.188 63.315 1.00 31.17 810 GLU B CA 1
ATOM 3635 C C . GLU B 1 161 ? 24.049 36.305 63.409 1.00 30.45 810 GLU B C 1
ATOM 3636 O O . GLU B 1 161 ? 23.533 36.761 64.424 1.00 30.93 810 GLU B O 1
ATOM 3642 N N . GLY B 1 162 ? 23.347 35.896 62.352 1.00 29.75 811 GLY B N 1
ATOM 3643 C CA . GLY B 1 162 ? 21.901 36.086 62.275 1.00 29.00 811 GLY B CA 1
ATOM 3644 C C . GLY B 1 162 ? 21.286 35.327 61.121 1.00 28.84 811 GLY B C 1
ATOM 3645 O O . GLY B 1 162 ? 21.961 35.092 60.107 1.00 28.42 811 GLY B O 1
ATOM 3646 N N . ILE B 1 163 ? 20.006 34.960 61.264 1.00 28.49 812 ILE B N 1
ATOM 3647 C CA . ILE B 1 163 ? 19.270 34.247 60.213 1.00 28.70 812 ILE B CA 1
ATOM 3648 C C . ILE B 1 163 ? 17.871 34.812 60.044 1.00 29.65 812 ILE B C 1
ATOM 3649 O O . ILE B 1 163 ? 17.102 34.886 61.001 1.00 29.72 812 ILE B O 1
ATOM 3654 N N . LYS B 1 164 ? 17.547 35.218 58.827 1.00 30.39 813 LYS B N 1
ATOM 3655 C CA . LYS B 1 164 ? 16.194 35.607 58.506 1.00 32.24 813 LYS B CA 1
ATOM 3656 C C . LYS B 1 164 ? 15.590 34.511 57.616 1.00 33.15 813 LYS B C 1
ATOM 3657 O O . LYS B 1 164 ? 16.151 34.163 56.603 1.00 33.37 813 LYS B O 1
ATOM 3663 N N . LYS B 1 165 ? 14.467 33.943 58.028 1.00 35.50 814 LYS B N 1
ATOM 3664 C CA . LYS B 1 165 ? 13.937 32.730 57.402 1.00 37.10 814 LYS B CA 1
ATOM 3665 C C . LYS B 1 165 ? 12.649 32.980 56.632 1.00 38.91 814 LYS B C 1
ATOM 3666 O O . LYS B 1 165 ? 12.093 34.101 56.645 1.00 38.86 814 LYS B O 1
ATOM 3672 N N . GLU B 1 166 ? 12.173 31.903 55.994 1.00 40.96 815 GLU B N 1
ATOM 3673 C CA . GLU B 1 166 ? 10.972 31.890 55.161 1.00 42.81 815 GLU B CA 1
ATOM 3674 C C . GLU B 1 166 ? 9.687 32.374 55.831 1.00 42.88 815 GLU B C 1
ATOM 3675 O O . GLU B 1 166 ? 8.996 33.220 55.273 1.00 43.14 815 GLU B O 1
ATOM 3681 N N . ASP B 1 167 ? 9.368 31.870 57.022 1.00 43.20 816 ASP B N 1
ATOM 3682 C CA . ASP B 1 167 ? 8.200 32.396 57.765 1.00 43.21 816 ASP B CA 1
ATOM 3683 C C . ASP B 1 167 ? 8.298 33.893 58.077 1.00 42.70 816 ASP B C 1
ATOM 3684 O O . ASP B 1 167 ? 7.313 34.510 58.454 1.00 43.51 816 ASP B O 1
ATOM 3689 N N . GLY B 1 168 ? 9.478 34.479 57.920 1.00 41.67 817 GLY B N 1
ATOM 3690 C CA . GLY B 1 168 ? 9.657 35.889 58.233 1.00 40.49 817 GLY B CA 1
ATOM 3691 C C . GLY B 1 168 ? 10.169 36.177 59.626 1.00 39.14 817 GLY B C 1
ATOM 3692 O O . GLY B 1 168 ? 10.117 37.312 60.083 1.00 39.86 817 GLY B O 1
ATOM 3693 N N . SER B 1 169 ? 10.661 35.145 60.301 1.00 37.61 818 SER B N 1
ATOM 3694 C CA . SER B 1 169 ? 11.225 35.285 61.625 1.00 35.78 818 SER B CA 1
ATOM 3695 C C . SER B 1 169 ? 12.750 35.437 61.545 1.00 35.22 818 SER B C 1
ATOM 3696 O O . SER B 1 169 ? 13.400 34.819 60.686 1.00 35.50 818 SER B O 1
ATOM 3699 N N . VAL B 1 170 ? 13.310 36.248 62.441 1.00 34.50 819 VAL B N 1
ATOM 3700 C CA . VAL B 1 170 ? 14.754 36.411 62.571 1.00 33.76 819 VAL B CA 1
ATOM 3701 C C . VAL B 1 170 ? 15.244 35.736 63.817 1.00 32.87 819 VAL B C 1
ATOM 3702 O O . VAL B 1 170 ? 14.687 35.966 64.881 1.00 32.85 819 VAL B O 1
ATOM 3706 N N . ASN B 1 171 ? 16.332 34.983 63.703 1.00 32.28 820 ASN B N 1
ATOM 3707 C CA . ASN B 1 171 ? 17.081 34.494 64.860 1.00 31.87 820 ASN B CA 1
ATOM 3708 C C . ASN B 1 171 ? 18.414 35.209 64.926 1.00 31.51 820 ASN B C 1
ATOM 3709 O O . ASN B 1 171 ? 19.075 35.284 63.917 1.00 30.38 820 ASN B O 1
ATOM 3714 N N . ARG B 1 172 ? 18.817 35.710 66.099 1.00 32.74 821 ARG B N 1
ATOM 3715 C CA . ARG B 1 172 ? 20.170 36.343 66.292 1.00 34.01 821 ARG B CA 1
ATOM 3716 C C . ARG B 1 172 ? 20.944 35.793 67.486 1.00 35.28 821 ARG B C 1
ATOM 3717 O O . ARG B 1 172 ? 22.093 36.195 67.730 1.00 35.71 821 ARG B O 1
ATOM 3725 N N . ASP B 1 173 ? 20.306 34.894 68.233 1.00 36.45 822 ASP B N 1
ATOM 3726 C CA . ASP B 1 173 ? 20.905 34.341 69.437 1.00 37.78 822 ASP B CA 1
ATOM 3727 C C . ASP B 1 173 ? 21.668 33.060 69.144 1.00 38.08 822 ASP B C 1
ATOM 3728 O O . ASP B 1 173 ? 21.133 31.956 69.272 1.00 37.75 822 ASP B O 1
ATOM 3733 N N . PHE B 1 174 ? 22.919 33.225 68.732 1.00 38.72 823 PHE B N 1
ATOM 3734 C CA . PHE B 1 174 ? 23.786 32.103 68.430 1.00 39.51 823 PHE B CA 1
ATOM 3735 C C . PHE B 1 174 ? 25.046 32.230 69.247 1.00 40.66 823 PHE B C 1
ATOM 3736 O O . PHE B 1 174 ? 26.097 31.737 68.846 1.00 40.74 823 PHE B O 1
ATOM 3744 N N . LYS B 1 175 ? 24.943 32.906 70.391 1.00 42.08 824 LYS B N 1
ATOM 3745 C CA . LYS B 1 175 ? 26.122 33.208 71.208 1.00 43.93 824 LYS B CA 1
ATOM 3746 C C . LYS B 1 175 ? 26.748 31.913 71.711 1.00 43.76 824 LYS B C 1
ATOM 3747 O O . LYS B 1 175 ? 27.973 31.792 71.808 1.00 43.73 824 LYS B O 1
ATOM 3753 N N . LYS B 1 176 ? 25.895 30.929 71.987 1.00 44.53 825 LYS B N 1
ATOM 3754 C CA . LYS B 1 176 ? 26.362 29.609 72.424 1.00 45.12 825 LYS B CA 1
ATOM 3755 C C . LYS B 1 176 ? 26.277 28.541 71.340 1.00 43.94 825 LYS B C 1
ATOM 3756 O O . LYS B 1 176 ? 26.371 27.366 71.635 1.00 44.59 825 LYS B O 1
ATOM 3762 N N . THR B 1 177 ? 26.132 28.956 70.086 1.00 43.09 826 THR B N 1
ATOM 3763 C CA . THR B 1 177 ? 26.157 28.026 68.957 1.00 41.82 826 THR B CA 1
ATOM 3764 C C . THR B 1 177 ? 27.594 27.693 68.595 1.00 41.20 826 THR B C 1
ATOM 3765 O O . THR B 1 177 ? 28.303 28.524 68.017 1.00 40.89 826 THR B O 1
ATOM 3769 N N . LYS B 1 178 ? 28.010 26.471 68.935 1.00 40.77 827 LYS B N 1
ATOM 3770 C CA . LYS B 1 178 ? 29.447 26.130 69.029 1.00 40.31 827 LYS B CA 1
ATOM 3771 C C . LYS B 1 178 ? 29.859 24.908 68.234 1.00 39.46 827 LYS B C 1
ATOM 3772 O O . LYS B 1 178 ? 30.905 24.910 67.602 1.00 39.30 827 LYS B O 1
ATOM 3778 N N . THR B 1 179 ? 29.033 23.872 68.274 1.00 39.39 828 THR B N 1
ATOM 3779 C CA . THR B 1 179 ? 29.362 22.582 67.647 1.00 39.10 828 THR B CA 1
ATOM 3780 C C . THR B 1 179 ? 28.976 22.550 66.170 1.00 39.20 828 THR B C 1
ATOM 3781 O O . THR B 1 179 ? 28.113 23.318 65.726 1.00 38.61 828 THR B O 1
ATOM 3785 N N . ARG B 1 180 ? 29.632 21.661 65.423 1.00 39.27 829 ARG B N 1
ATOM 3786 C CA . ARG B 1 180 ? 29.195 21.251 64.094 1.00 39.66 829 ARG B CA 1
ATOM 3787 C C . ARG B 1 180 ? 27.709 20.876 64.033 1.00 39.11 829 ARG B C 1
ATOM 3788 O O . ARG B 1 180 ? 27.043 21.114 63.029 1.00 39.20 829 ARG B O 1
ATOM 3796 N N . GLU B 1 181 ? 27.209 20.264 65.104 1.00 38.63 830 GLU B N 1
ATOM 3797 C CA . GLU B 1 181 ? 25.870 19.712 65.121 1.00 38.02 830 GLU B CA 1
ATOM 3798 C C . GLU B 1 181 ? 24.835 20.809 65.128 1.00 37.51 830 GLU B C 1
ATOM 3799 O O . GLU B 1 181 ? 23.828 20.742 64.381 1.00 38.00 830 GLU B O 1
ATOM 3805 N N . GLN B 1 182 ? 25.107 21.808 65.968 1.00 35.77 831 GLN B N 1
ATOM 3806 C CA . GLN B 1 182 ? 24.309 22.999 66.106 1.00 34.37 831 GLN B CA 1
ATOM 3807 C C . GLN B 1 182 ? 24.337 23.850 64.829 1.00 33.29 831 GLN B C 1
ATOM 3808 O O . GLN B 1 182 ? 23.333 24.495 64.477 1.00 33.59 831 GLN B O 1
ATOM 3814 N N . VAL B 1 183 ? 25.484 23.872 64.160 1.00 31.24 832 VAL B N 1
ATOM 3815 C CA . VAL B 1 183 ? 25.649 24.682 62.975 1.00 29.64 832 VAL B CA 1
ATOM 3816 C C . VAL B 1 183 ? 24.893 24.043 61.830 1.00 29.30 832 VAL B C 1
ATOM 3817 O O . VAL B 1 183 ? 24.042 24.682 61.193 1.00 29.07 832 VAL B O 1
ATOM 3821 N N . THR B 1 184 ? 25.219 22.784 61.561 1.00 28.55 833 THR B N 1
ATOM 3822 C CA . THR B 1 184 ? 24.497 22.001 60.588 1.00 27.88 833 THR B CA 1
ATOM 3823 C C . THR B 1 184 ? 23.006 22.182 60.758 1.00 28.18 833 THR B C 1
ATOM 3824 O O . THR B 1 184 ? 22.298 22.345 59.776 1.00 28.27 833 THR B O 1
ATOM 3828 N N . GLU B 1 185 ? 22.559 22.104 62.011 1.00 27.96 834 GLU B N 1
ATOM 3829 C CA . GLU B 1 185 ? 21.158 22.259 62.405 1.00 29.17 834 GLU B CA 1
ATOM 3830 C C . GLU B 1 185 ? 20.535 23.599 61.993 1.00 28.69 834 GLU B C 1
ATOM 3831 O O . GLU B 1 185 ? 19.395 23.647 61.557 1.00 29.76 834 GLU B O 1
ATOM 3837 N N . ALA B 1 186 ? 21.273 24.674 62.193 1.00 27.96 835 ALA B N 1
ATOM 3838 C CA . ALA B 1 186 ? 20.885 26.006 61.742 1.00 27.96 835 ALA B CA 1
ATOM 3839 C C . ALA B 1 186 ? 20.875 26.119 60.210 1.00 27.08 835 ALA B C 1
ATOM 3840 O O . ALA B 1 186 ? 19.975 26.723 59.624 1.00 26.71 835 ALA B O 1
ATOM 3842 N N . PHE B 1 187 ? 21.898 25.554 59.585 1.00 26.47 836 PHE B N 1
ATOM 3843 C CA . PHE B 1 187 ? 22.015 25.552 58.139 1.00 27.31 836 PHE B CA 1
ATOM 3844 C C . PHE B 1 187 ? 20.879 24.731 57.526 1.00 27.92 836 PHE B C 1
ATOM 3845 O O . PHE B 1 187 ? 20.287 25.117 56.527 1.00 27.51 836 PHE B O 1
ATOM 3853 N N . ARG B 1 188 ? 20.580 23.597 58.155 1.00 28.79 837 ARG B N 1
ATOM 3854 C CA . ARG B 1 188 ? 19.495 22.748 57.709 1.00 29.78 837 ARG B CA 1
ATOM 3855 C C . ARG B 1 188 ? 18.149 23.458 57.798 1.00 28.91 837 ARG B C 1
ATOM 3856 O O . ARG B 1 188 ? 17.368 23.344 56.897 1.00 29.51 837 ARG B O 1
ATOM 3864 N N . GLU B 1 189 ? 17.887 24.215 58.850 1.00 28.93 838 GLU B N 1
ATOM 3865 C CA . GLU B 1 189 ? 16.579 24.889 58.979 1.00 29.34 838 GLU B CA 1
ATOM 3866 C C . GLU B 1 189 ? 16.504 26.070 58.046 1.00 29.52 838 GLU B C 1
ATOM 3867 O O . GLU B 1 189 ? 15.456 26.331 57.472 1.00 29.48 838 GLU B O 1
ATOM 3873 N N . PHE B 1 190 ? 17.635 26.764 57.899 1.00 29.39 839 PHE B N 1
ATOM 3874 C CA . PHE B 1 190 ? 17.755 27.954 57.060 1.00 29.65 839 PHE B CA 1
ATOM 3875 C C . PHE B 1 190 ? 17.373 27.667 55.616 1.00 30.42 839 PHE B C 1
ATOM 3876 O O . PHE B 1 190 ? 16.773 28.489 54.919 1.00 30.72 839 PHE B O 1
ATOM 3884 N N . THR B 1 191 ? 17.677 26.449 55.226 1.00 31.39 840 THR B N 1
ATOM 3885 C CA . THR B 1 191 ? 17.749 26.012 53.858 1.00 32.48 840 THR B CA 1
ATOM 3886 C C . THR B 1 191 ? 16.572 25.047 53.532 1.00 33.53 840 THR B C 1
ATOM 3887 O O . THR B 1 191 ? 16.346 24.691 52.363 1.00 34.04 840 THR B O 1
ATOM 3891 N N . LYS B 1 192 ? 15.830 24.658 54.579 1.00 33.91 841 LYS B N 1
ATOM 3892 C CA . LYS B 1 192 ? 14.760 23.660 54.525 1.00 34.99 841 LYS B CA 1
ATOM 3893 C C . LYS B 1 192 ? 15.245 22.346 53.942 1.00 34.58 841 LYS B C 1
ATOM 3894 O O . LYS B 1 192 ? 14.483 21.602 53.328 1.00 34.70 841 LYS B O 1
ATOM 3900 N N . GLY B 1 193 ? 16.526 22.064 54.159 1.00 34.80 842 GLY B N 1
ATOM 3901 C CA . GLY B 1 193 ? 17.210 20.935 53.530 1.00 35.41 842 GLY B CA 1
ATOM 3902 C C . GLY B 1 193 ? 17.236 20.936 51.994 1.00 35.48 842 GLY B C 1
ATOM 3903 O O . GLY B 1 193 ? 17.604 19.926 51.380 1.00 35.43 842 GLY B O 1
ATOM 3904 N N . ASN B 1 194 ? 16.877 22.064 51.379 1.00 35.32 843 ASN B N 1
ATOM 3905 C CA . ASN B 1 194 ? 16.835 22.183 49.919 1.00 35.31 843 ASN B CA 1
ATOM 3906 C C . ASN B 1 194 ? 18.184 21.898 49.272 1.00 35.21 843 ASN B C 1
ATOM 3907 O O . ASN B 1 194 ? 19.114 22.714 49.305 1.00 34.76 843 ASN B O 1
ATOM 3912 N N . GLN B 1 195 ? 18.260 20.729 48.660 1.00 36.14 844 GLN B N 1
ATOM 3913 C CA . GLN B 1 195 ? 19.521 20.175 48.167 1.00 37.14 844 GLN B CA 1
ATOM 3914 C C . GLN B 1 195 ? 20.177 21.089 47.118 1.00 36.89 844 GLN B C 1
ATOM 3915 O O . GLN B 1 195 ? 21.407 21.334 47.138 1.00 36.81 844 GLN B O 1
ATOM 3921 N N . ASN B 1 196 ? 19.351 21.617 46.220 1.00 36.42 845 ASN B N 1
ATOM 3922 C CA . ASN B 1 196 ? 19.837 22.549 45.209 1.00 36.52 845 ASN B CA 1
ATOM 3923 C C . ASN B 1 196 ? 20.478 23.804 45.807 1.00 36.56 845 ASN B C 1
ATOM 3924 O O . ASN B 1 196 ? 21.558 24.257 45.374 1.00 36.20 845 ASN B O 1
ATOM 3929 N N . ILE B 1 197 ? 19.825 24.333 46.832 1.00 36.34 846 ILE B N 1
ATOM 3930 C CA . ILE B 1 197 ? 20.373 25.468 47.548 1.00 36.27 846 ILE B CA 1
ATOM 3931 C C . ILE B 1 197 ? 21.667 25.082 48.254 1.00 36.51 846 ILE B C 1
ATOM 3932 O O . ILE B 1 197 ? 22.680 25.798 48.118 1.00 36.79 846 ILE B O 1
ATOM 3937 N N . LEU B 1 198 ? 21.670 23.941 48.947 1.00 36.17 847 LEU B N 1
ATOM 3938 C CA . LEU B 1 198 ? 22.931 23.475 49.565 1.00 36.06 847 LEU B CA 1
ATOM 3939 C C . LEU B 1 198 ? 24.062 23.457 48.536 1.00 35.84 847 LEU B C 1
ATOM 3940 O O . LEU B 1 198 ? 25.004 24.231 48.649 1.00 36.03 847 LEU B O 1
ATOM 3945 N N . ILE B 1 199 ? 23.929 22.626 47.502 1.00 36.03 848 ILE B N 1
ATOM 3946 C CA . ILE B 1 199 ? 24.957 22.463 46.456 1.00 35.39 848 ILE B CA 1
ATOM 3947 C C . ILE B 1 199 ? 25.398 23.804 45.863 1.00 34.90 848 ILE B C 1
ATOM 3948 O O . ILE B 1 199 ? 26.598 24.062 45.746 1.00 35.22 848 ILE B O 1
ATOM 3953 N N . ALA B 1 200 ? 24.435 24.656 45.504 1.00 33.71 849 ALA B N 1
ATOM 3954 C CA . ALA B 1 200 ? 24.726 26.044 45.113 1.00 32.85 849 ALA B CA 1
ATOM 3955 C C . ALA B 1 200 ? 25.597 26.811 46.142 1.00 32.43 849 ALA B C 1
ATOM 3956 O O . ALA B 1 200 ? 26.603 27.428 45.797 1.00 32.47 849 ALA B O 1
ATOM 3958 N N . TYR B 1 201 ? 25.193 26.809 47.399 1.00 31.76 850 TYR B N 1
ATOM 3959 C CA . TYR B 1 201 ? 26.020 27.460 48.384 1.00 31.45 850 TYR B CA 1
ATOM 3960 C C . TYR B 1 201 ? 27.364 26.788 48.365 1.00 31.69 850 TYR B C 1
ATOM 3961 O O . TYR B 1 201 ? 28.380 27.469 48.342 1.00 31.46 850 TYR B O 1
ATOM 3970 N N . ARG B 1 202 ? 27.376 25.456 48.352 1.00 32.55 851 ARG B N 1
ATOM 3971 C CA . ARG B 1 202 ? 28.655 24.719 48.415 1.00 33.65 851 ARG B CA 1
ATOM 3972 C C . ARG B 1 202 ? 29.585 25.114 47.266 1.00 33.74 851 ARG B C 1
ATOM 3973 O O . ARG B 1 202 ? 30.750 25.422 47.477 1.00 33.57 851 ARG B O 1
ATOM 3981 N N . ASP B 1 203 ? 29.043 25.151 46.054 1.00 34.62 852 ASP B N 1
ATOM 3982 C CA . ASP B 1 203 ? 29.825 25.532 44.878 1.00 35.15 852 ASP B CA 1
ATOM 3983 C C . ASP B 1 203 ? 30.244 27.016 44.866 1.00 34.92 852 ASP B C 1
ATOM 3984 O O . ASP B 1 203 ? 31.382 27.346 44.493 1.00 34.38 852 ASP B O 1
ATOM 3989 N N . ARG B 1 204 ? 29.360 27.897 45.338 1.00 34.80 853 ARG B N 1
ATOM 3990 C CA . ARG B 1 204 ? 29.702 29.309 45.443 1.00 34.89 853 ARG B CA 1
ATOM 3991 C C . ARG B 1 204 ? 30.892 29.504 46.394 1.00 34.74 853 ARG B C 1
ATOM 3992 O O . ARG B 1 204 ? 31.854 30.196 46.077 1.00 34.59 853 ARG B O 1
ATOM 4000 N N . LEU B 1 205 ? 30.834 28.859 47.550 1.00 34.98 854 LEU B N 1
ATOM 4001 C CA . LEU B 1 205 ? 31.918 28.930 48.523 1.00 35.11 854 LEU B CA 1
ATOM 4002 C C . LEU B 1 205 ? 33.257 28.433 47.980 1.00 35.16 854 LEU B C 1
ATOM 4003 O O . LEU B 1 205 ? 34.301 29.018 48.297 1.00 35.30 854 LEU B O 1
ATOM 4008 N N . LYS B 1 206 ? 33.222 27.344 47.203 1.00 35.31 855 LYS B N 1
ATOM 4009 C CA . LYS B 1 206 ? 34.422 26.793 46.559 1.00 35.99 855 LYS B CA 1
ATOM 4010 C C . LYS B 1 206 ? 35.087 27.846 45.652 1.00 35.66 855 LYS B C 1
ATOM 4011 O O . LYS B 1 206 ? 36.316 27.995 45.651 1.00 35.79 855 LYS B O 1
ATOM 4017 N N . ALA B 1 207 ? 34.252 28.563 44.896 1.00 35.53 856 ALA B N 1
ATOM 4018 C CA . ALA B 1 207 ? 34.701 29.608 43.985 1.00 35.57 856 ALA B CA 1
ATOM 4019 C C . ALA B 1 207 ? 35.341 30.723 44.778 1.00 35.94 856 ALA B C 1
ATOM 4020 O O . ALA B 1 207 ? 36.424 31.218 44.408 1.00 36.59 856 ALA B O 1
ATOM 4022 N N . ILE B 1 208 ? 34.702 31.108 45.882 1.00 35.36 857 ILE B N 1
ATOM 4023 C CA . ILE B 1 208 ? 35.270 32.163 46.683 1.00 35.42 857 ILE B CA 1
ATOM 4024 C C . ILE B 1 208 ? 36.608 31.733 47.193 1.00 35.72 857 ILE B C 1
ATOM 4025 O O . ILE B 1 208 ? 37.522 32.541 47.283 1.00 35.90 857 ILE B O 1
ATOM 4030 N N . ARG B 1 209 ? 36.733 30.449 47.520 1.00 37.13 858 ARG B N 1
ATOM 4031 C CA . ARG B 1 209 ? 37.969 29.945 48.145 1.00 37.67 858 ARG B CA 1
ATOM 4032 C C . ARG B 1 209 ? 39.110 29.845 47.148 1.00 36.87 858 ARG B C 1
ATOM 4033 O O . ARG B 1 209 ? 40.266 30.129 47.480 1.00 35.71 858 ARG B O 1
ATOM 4041 N N . ALA B 1 210 ? 38.764 29.441 45.927 1.00 36.70 859 ALA B N 1
ATOM 4042 C CA . ALA B 1 210 ? 39.751 29.340 44.858 1.00 37.17 859 ALA B CA 1
ATOM 4043 C C . ALA B 1 210 ? 40.399 30.699 44.606 1.00 37.22 859 ALA B C 1
ATOM 4044 O O . ALA B 1 210 ? 41.623 30.810 44.565 1.00 37.43 859 ALA B O 1
ATOM 4046 N N . THR B 1 211 ? 39.550 31.721 44.490 1.00 37.10 860 THR B N 1
ATOM 4047 C CA . THR B 1 211 ? 39.949 33.099 44.292 1.00 37.34 860 THR B CA 1
ATOM 4048 C C . THR B 1 211 ? 40.716 33.680 45.458 1.00 37.81 860 THR B C 1
ATOM 4049 O O . THR B 1 211 ? 41.639 34.472 45.266 1.00 37.93 860 THR B O 1
ATOM 4053 N N . LEU B 1 212 ? 40.362 33.299 46.673 1.00 38.92 861 LEU B N 1
ATOM 4054 C CA . LEU B 1 212 ? 41.087 33.843 47.804 1.00 40.38 861 LEU B CA 1
ATOM 4055 C C . LEU B 1 212 ? 42.547 33.437 47.735 1.00 41.54 861 LEU B C 1
ATOM 4056 O O . LEU B 1 212 ? 43.414 34.218 48.116 1.00 42.17 861 LEU B O 1
ATOM 4061 N N . GLU B 1 213 ? 42.809 32.224 47.239 1.00 43.04 862 GLU B N 1
ATOM 4062 C CA . GLU B 1 213 ? 44.172 31.701 47.004 1.00 44.54 862 GLU B CA 1
ATOM 4063 C C . GLU B 1 213 ? 45.024 32.550 46.044 1.00 44.88 862 GLU B C 1
ATOM 4064 O O . GLU B 1 213 ? 46.191 32.840 46.315 1.00 44.85 862 GLU B O 1
ATOM 4070 N N . ILE B 1 214 ? 44.438 32.937 44.917 1.00 45.36 863 ILE B N 1
ATOM 4071 C CA . ILE B 1 214 ? 45.091 33.878 44.006 1.00 45.34 863 ILE B CA 1
ATOM 4072 C C . ILE B 1 214 ? 45.206 35.286 44.571 1.00 45.09 863 ILE B C 1
ATOM 4073 O O . ILE B 1 214 ? 46.200 35.961 44.325 1.00 45.62 863 ILE B O 1
ATOM 4078 N N . SER B 1 215 ? 44.188 35.721 45.309 1.00 44.63 864 SER B N 1
ATOM 4079 C CA . SER B 1 215 ? 43.908 37.152 45.499 1.00 44.42 864 SER B CA 1
ATOM 4080 C C . SER B 1 215 ? 44.980 37.991 46.163 1.00 43.92 864 SER B C 1
ATOM 4081 O O . SER B 1 215 ? 45.247 37.808 47.341 1.00 44.72 864 SER B O 1
ATOM 4084 N N . PRO B 1 216 ? 45.554 38.959 45.423 1.00 43.60 865 PRO B N 1
ATOM 4085 C CA . PRO B 1 216 ? 46.639 39.812 45.939 1.00 43.16 865 PRO B CA 1
ATOM 4086 C C . PRO B 1 216 ? 46.191 40.597 47.149 1.00 42.88 865 PRO B C 1
ATOM 4087 O O . PRO B 1 216 ? 46.957 40.780 48.083 1.00 43.13 865 PRO B O 1
ATOM 4091 N N . PHE B 1 217 ? 44.951 41.073 47.116 1.00 42.73 866 PHE B N 1
ATOM 4092 C CA . PHE B 1 217 ? 44.420 41.891 48.194 1.00 42.52 866 PHE B CA 1
ATOM 4093 C C . PHE B 1 217 ? 44.405 41.065 49.454 1.00 42.17 866 PHE B C 1
ATOM 4094 O O . PHE B 1 217 ? 44.810 41.520 50.522 1.00 41.66 866 PHE B O 1
ATOM 4102 N N . PHE B 1 218 ? 43.916 39.843 49.300 1.00 42.27 867 PHE B N 1
ATOM 4103 C CA . PHE B 1 218 ? 43.738 38.948 50.413 1.00 42.65 867 PHE B CA 1
ATOM 4104 C C . PHE B 1 218 ? 45.033 38.633 51.132 1.00 42.84 867 PHE B C 1
ATOM 4105 O O . PHE B 1 218 ? 45.109 38.760 52.353 1.00 43.10 867 PHE B O 1
ATOM 4113 N N . LYS B 1 219 ? 46.068 38.237 50.405 1.00 43.05 868 LYS B N 1
ATOM 4114 C CA . LYS B 1 219 ? 47.277 37.833 51.114 1.00 43.34 868 LYS B CA 1
ATOM 4115 C C . LYS B 1 219 ? 47.912 38.926 51.977 1.00 42.75 868 LYS B C 1
ATOM 4116 O O . LYS B 1 219 ? 48.813 38.650 52.750 1.00 43.00 868 LYS B O 1
ATOM 4122 N N . CYS B 1 220 ? 47.421 40.156 51.897 1.00 42.42 869 CYS B N 1
ATOM 4123 C CA . CYS B 1 220 ? 48.063 41.235 52.664 1.00 42.10 869 CYS B CA 1
ATOM 4124 C C . CYS B 1 220 ? 47.132 42.010 53.600 1.00 40.90 869 CYS B C 1
ATOM 4125 O O . CYS B 1 220 ? 47.507 43.070 54.131 1.00 40.42 869 CYS B O 1
ATOM 4128 N N . HIS B 1 221 ? 45.938 41.470 53.826 1.00 39.46 870 HIS B N 1
ATOM 4129 C CA . HIS B 1 221 ? 45.069 42.022 54.864 1.00 38.67 870 HIS B CA 1
ATOM 4130 C C . HIS B 1 221 ? 44.850 41.089 56.031 1.00 37.37 870 HIS B C 1
ATOM 4131 O O . HIS B 1 221 ? 44.862 39.874 55.863 1.00 37.25 870 HIS B O 1
ATOM 4138 N N . GLU B 1 222 ? 44.702 41.667 57.221 1.00 35.86 871 GLU B N 1
ATOM 4139 C CA . GLU B 1 222 ? 44.179 40.939 58.368 1.00 34.38 871 GLU B CA 1
ATOM 4140 C C . GLU B 1 222 ? 42.667 41.135 58.229 1.00 34.33 871 GLU B C 1
ATOM 4141 O O . GLU B 1 222 ? 42.152 42.234 58.381 1.00 33.95 871 GLU B O 1
ATOM 4147 N N . VAL B 1 223 ? 41.969 40.075 57.856 1.00 33.85 872 VAL B N 1
ATOM 4148 C CA . VAL B 1 223 ? 40.581 40.187 57.470 1.00 33.10 872 VAL B CA 1
ATOM 4149 C C . VAL B 1 223 ? 39.787 39.766 58.704 1.00 32.61 872 VAL B C 1
ATOM 4150 O O . VAL B 1 223 ? 39.500 38.584 58.894 1.00 32.92 872 VAL B O 1
ATOM 4154 N N . ILE B 1 224 ? 39.507 40.753 59.557 1.00 31.32 873 ILE B N 1
ATOM 4155 C CA . ILE B 1 224 ? 38.784 40.580 60.811 1.00 30.31 873 ILE B CA 1
ATOM 4156 C C . ILE B 1 224 ? 37.418 41.265 60.740 1.00 30.02 873 ILE B C 1
ATOM 4157 O O . ILE B 1 224 ? 37.228 42.261 60.005 1.00 30.42 873 ILE B O 1
ATOM 4162 N N . GLY B 1 225 ? 36.458 40.728 61.486 1.00 28.45 874 GLY B N 1
ATOM 4163 C CA . GLY B 1 225 ? 35.121 41.297 61.508 1.00 27.06 874 GLY B CA 1
ATOM 4164 C C . GLY B 1 225 ? 34.302 41.175 60.230 1.00 25.98 874 GLY B C 1
ATOM 4165 O O . GLY B 1 225 ? 33.175 41.675 60.186 1.00 26.87 874 GLY B O 1
ATOM 4166 N N . SER B 1 226 ? 34.847 40.552 59.184 1.00 24.31 875 SER B N 1
ATOM 4167 C CA . SER B 1 226 ? 34.093 40.381 57.953 1.00 24.02 875 SER B CA 1
ATOM 4168 C C . SER B 1 226 ? 33.220 39.106 57.966 1.00 23.50 875 SER B C 1
ATOM 4169 O O . SER B 1 226 ? 33.363 38.235 58.821 1.00 22.05 875 SER B O 1
ATOM 4172 N N . SER B 1 227 ? 32.319 39.011 56.989 1.00 23.85 876 SER B N 1
ATOM 4173 C CA . SER B 1 227 ? 31.253 38.016 57.021 1.00 23.35 876 SER B CA 1
ATOM 4174 C C . SER B 1 227 ? 31.058 37.442 55.676 1.00 23.51 876 SER B C 1
ATOM 4175 O O . SER B 1 227 ? 31.450 38.069 54.697 1.00 23.95 876 SER B O 1
ATOM 4178 N N . LEU B 1 228 ? 30.455 36.250 55.631 1.00 23.58 877 LEU B N 1
ATOM 4179 C CA . LEU B 1 228 ? 29.852 35.737 54.400 1.00 23.71 877 LEU B CA 1
ATOM 4180 C C . LEU B 1 228 ? 28.325 35.894 54.494 1.00 23.70 877 LEU B C 1
ATOM 4181 O O . LEU B 1 228 ? 27.681 35.483 55.480 1.00 23.75 877 LEU B O 1
ATOM 4186 N N . LEU B 1 229 ? 27.736 36.485 53.470 1.00 22.98 878 LEU B N 1
ATOM 4187 C CA . LEU B 1 229 ? 26.336 36.729 53.503 1.00 22.29 878 LEU B CA 1
ATOM 4188 C C . LEU B 1 229 ? 25.666 35.790 52.525 1.00 22.27 878 LEU B C 1
ATOM 4189 O O . LEU B 1 229 ? 25.885 35.889 51.320 1.00 22.44 878 LEU B O 1
ATOM 4194 N N . PHE B 1 230 ? 24.851 34.872 53.029 1.00 22.10 879 PHE B N 1
ATOM 4195 C CA . PHE B 1 230 ? 24.229 33.899 52.142 1.00 22.91 879 PHE B CA 1
ATOM 4196 C C . PHE B 1 230 ? 22.844 34.383 51.847 1.00 23.15 879 PHE B C 1
ATOM 4197 O O . PHE B 1 230 ? 22.110 34.719 52.767 1.00 23.71 879 PHE B O 1
ATOM 4205 N N . ILE B 1 231 ? 22.471 34.427 50.579 1.00 23.71 880 ILE B N 1
ATOM 4206 C CA . ILE B 1 231 ? 21.112 34.821 50.240 1.00 24.10 880 ILE B CA 1
ATOM 4207 C C . ILE B 1 231 ? 20.515 33.818 49.277 1.00 25.68 880 ILE B C 1
ATOM 4208 O O . ILE B 1 231 ? 21.141 33.460 48.294 1.00 26.02 880 ILE B O 1
ATOM 4213 N N . HIS B 1 232 ? 19.307 33.360 49.572 1.00 28.01 881 HIS B N 1
ATOM 4214 C CA . HIS B 1 232 ? 18.577 32.470 48.674 1.00 30.70 881 HIS B CA 1
ATOM 4215 C C . HIS B 1 232 ? 17.081 32.758 48.691 1.00 32.84 881 HIS B C 1
ATOM 4216 O O . HIS B 1 232 ? 16.565 33.331 49.657 1.00 34.02 881 HIS B O 1
ATOM 4223 N N . ASP B 1 233 ? 16.369 32.379 47.635 1.00 35.09 882 ASP B N 1
ATOM 4224 C CA . ASP B 1 233 ? 14.918 32.620 47.630 1.00 37.64 882 ASP B CA 1
ATOM 4225 C C . ASP B 1 233 ? 14.126 31.372 47.219 1.00 38.40 882 ASP B C 1
ATOM 4226 O O . ASP B 1 233 ? 14.694 30.291 47.076 1.00 38.41 882 ASP B O 1
ATOM 4231 N N . LYS B 1 234 ? 12.816 31.524 47.024 1.00 40.23 883 LYS B N 1
ATOM 4232 C CA . LYS B 1 234 ? 11.965 30.398 46.603 1.00 40.95 883 LYS B CA 1
ATOM 4233 C C . LYS B 1 234 ? 12.249 29.865 45.208 1.00 41.15 883 LYS B C 1
ATOM 4234 O O . LYS B 1 234 ? 11.873 28.739 44.904 1.00 41.88 883 LYS B O 1
ATOM 4240 N N . LYS B 1 235 ? 12.949 30.649 44.388 1.00 41.28 884 LYS B N 1
ATOM 4241 C CA . LYS B 1 235 ? 13.342 30.235 43.028 1.00 41.68 884 LYS B CA 1
ATOM 4242 C C . LYS B 1 235 ? 14.645 29.457 43.006 1.00 41.58 884 LYS B C 1
ATOM 4243 O O . LYS B 1 235 ? 15.166 29.173 41.937 1.00 41.99 884 LYS B O 1
ATOM 4249 N N . GLU B 1 236 ? 15.188 29.142 44.180 1.00 41.42 885 GLU B N 1
ATOM 4250 C CA . GLU B 1 236 ? 16.479 28.447 44.310 1.00 40.91 885 GLU B CA 1
ATOM 4251 C C . GLU B 1 236 ? 17.714 29.156 43.739 1.00 40.92 885 GLU B C 1
ATOM 4252 O O . GLU B 1 236 ? 18.725 28.515 43.402 1.00 40.40 885 GLU B O 1
ATOM 4258 N N . GLN B 1 237 ? 17.643 30.483 43.646 1.00 41.35 886 GLN B N 1
ATOM 4259 C CA . GLN B 1 237 ? 18.856 31.294 43.428 1.00 41.40 886 GLN B CA 1
ATOM 4260 C C . GLN B 1 237 ? 19.559 31.396 44.772 1.00 40.07 886 GLN B C 1
ATOM 4261 O O . GLN B 1 237 ? 18.909 31.666 45.776 1.00 39.47 886 GLN B O 1
ATOM 4267 N N . ALA B 1 238 ? 20.872 31.182 44.788 1.00 38.80 887 ALA B N 1
ATOM 4268 C CA . ALA B 1 238 ? 21.606 31.189 46.033 1.00 37.40 887 ALA B CA 1
ATOM 4269 C C . ALA B 1 238 ? 23.013 31.725 45.858 1.00 36.82 887 ALA B C 1
ATOM 4270 O O . ALA B 1 238 ? 23.829 31.134 45.151 1.00 37.45 887 ALA B O 1
ATOM 4272 N N . LYS B 1 239 ? 23.320 32.843 46.505 1.00 35.31 888 LYS B N 1
ATOM 4273 C CA . LYS B 1 239 ? 24.675 33.345 46.402 1.00 34.41 888 LYS B CA 1
ATOM 4274 C C . LYS B 1 239 ? 25.282 33.730 47.734 1.00 32.87 888 LYS B C 1
ATOM 4275 O O . LYS B 1 239 ? 24.607 33.807 48.747 1.00 33.05 888 LYS B O 1
ATOM 4281 N N . VAL B 1 240 ? 26.577 33.963 47.709 1.00 31.03 889 VAL B N 1
ATOM 4282 C CA . VAL B 1 240 ? 27.311 34.252 48.890 1.00 29.85 889 VAL B CA 1
ATOM 4283 C C . VAL B 1 240 ? 28.238 35.373 48.518 1.00 29.49 889 VAL B C 1
ATOM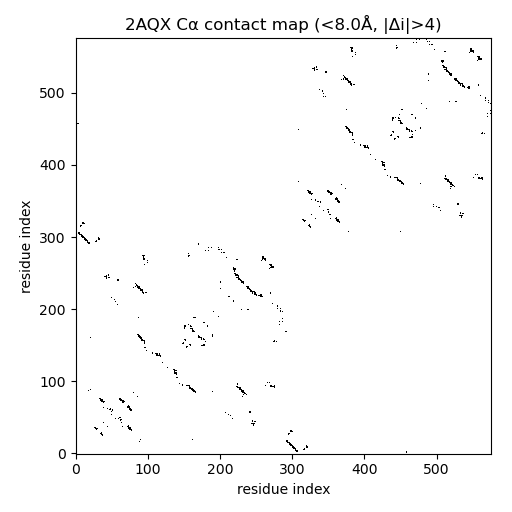 4284 O O . VAL B 1 240 ? 28.739 35.432 47.410 1.00 2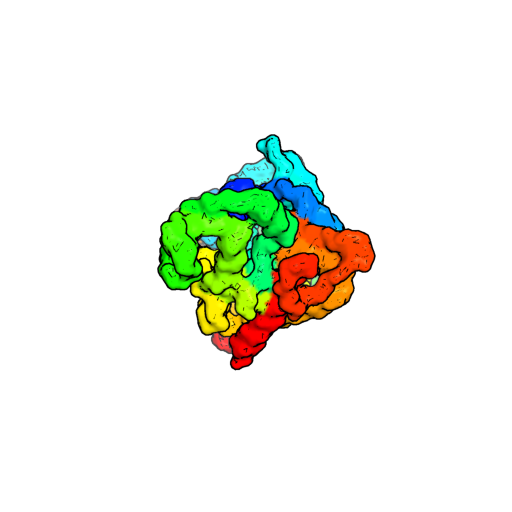9.10 889 VAL B O 1
ATOM 4288 N N . TRP B 1 241 ? 28.447 36.287 49.446 1.00 29.42 890 TRP B N 1
ATOM 4289 C CA . TRP B 1 241 ? 29.285 37.438 49.194 1.00 29.54 890 TRP B CA 1
ATOM 4290 C C . TRP B 1 241 ? 30.107 37.719 50.419 1.00 29.48 890 TRP B C 1
ATOM 4291 O O . TRP B 1 241 ? 29.736 37.331 51.505 1.00 28.99 890 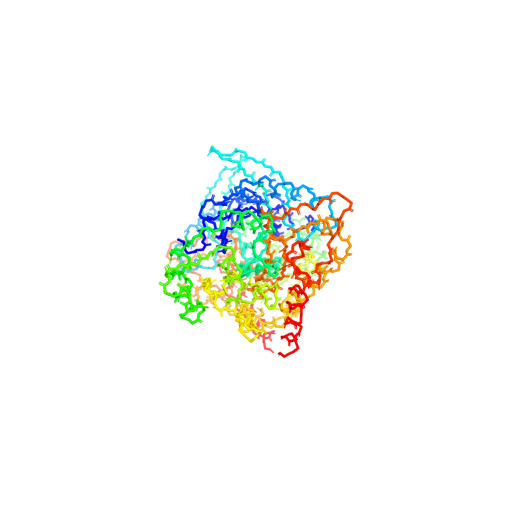TRP B O 1
ATOM 4302 N N . MET B 1 242 ? 31.217 38.417 50.223 1.00 29.94 891 MET B N 1
ATOM 4303 C CA . MET B 1 242 ? 32.043 38.903 51.306 1.00 30.71 891 MET B CA 1
ATOM 4304 C C . MET B 1 242 ? 31.634 40.320 51.582 1.00 29.84 891 MET B C 1
ATOM 4305 O O . MET B 1 242 ? 31.623 41.164 50.672 1.00 30.01 891 MET B O 1
ATOM 4310 N N . ILE B 1 243 ? 31.282 40.577 52.841 1.00 29.08 892 ILE B N 1
ATOM 4311 C CA . ILE B 1 243 ? 30.804 41.891 53.260 1.00 28.01 892 ILE B CA 1
ATOM 4312 C C . ILE B 1 243 ? 31.532 42.355 54.517 1.00 27.56 892 ILE B C 1
ATOM 4313 O O . ILE B 1 243 ? 32.255 41.589 55.135 1.00 28.11 892 ILE B O 1
ATOM 4318 N N . ASP B 1 244 ? 31.350 43.617 54.863 1.00 27.03 893 ASP B N 1
ATOM 4319 C CA . ASP B 1 244 ? 31.795 44.154 56.145 1.00 26.89 893 ASP B CA 1
ATOM 4320 C C . ASP B 1 244 ? 33.315 44.185 56.311 1.00 27.66 893 ASP B C 1
ATOM 4321 O O . ASP B 1 244 ? 33.942 43.209 56.728 1.00 27.96 893 ASP B O 1
ATOM 4326 N N . PHE B 1 245 ? 33.897 45.337 55.999 1.00 28.36 894 PHE B N 1
ATOM 4327 C CA . PHE B 1 245 ? 35.359 45.486 55.993 1.00 28.22 894 PHE B CA 1
ATOM 4328 C C . PHE B 1 245 ? 35.757 46.615 56.916 1.00 29.40 894 PHE B C 1
ATOM 4329 O O . PHE B 1 245 ? 36.819 47.213 56.742 1.00 29.79 894 PHE B O 1
ATOM 4337 N N . GLY B 1 246 ? 34.900 46.880 57.907 1.00 29.74 895 GLY B N 1
ATOM 4338 C CA . GLY B 1 246 ? 35.195 47.870 58.926 1.00 31.53 895 GLY B CA 1
ATOM 4339 C C . GLY B 1 246 ? 36.482 47.619 59.691 1.00 32.61 895 GLY B C 1
ATOM 4340 O O . GLY B 1 246 ? 37.126 48.563 60.146 1.00 32.75 895 GLY B O 1
ATOM 4341 N N . LYS B 1 247 ? 36.861 46.348 59.820 1.00 33.49 896 LYS B N 1
ATOM 4342 C CA . LYS B 1 247 ? 37.974 45.933 60.692 1.00 34.73 896 LYS B CA 1
ATOM 4343 C C . LYS B 1 247 ? 38.980 45.046 59.953 1.00 34.87 896 LYS B C 1
ATOM 4344 O O . LYS B 1 247 ? 39.559 44.143 60.523 1.00 35.28 896 LYS B O 1
ATOM 4350 N N . THR B 1 248 ? 39.144 45.302 58.664 1.00 35.55 897 THR B N 1
ATOM 4351 C CA . THR B 1 248 ? 40.100 44.625 57.818 1.00 35.70 897 THR B CA 1
ATOM 4352 C C . THR B 1 248 ? 41.191 45.662 57.466 1.00 36.74 897 THR B C 1
ATOM 4353 O O . THR B 1 248 ? 40.884 46.798 57.073 1.00 36.97 897 THR B O 1
ATOM 4357 N N . THR B 1 249 ? 42.454 45.307 57.683 1.00 37.29 898 THR B N 1
ATOM 4358 C CA . THR B 1 249 ? 43.521 46.294 57.616 1.00 38.44 898 THR B CA 1
ATOM 4359 C C . THR B 1 249 ? 44.758 45.715 56.968 1.00 39.30 898 THR B C 1
ATOM 4360 O O . THR B 1 249 ? 45.115 44.566 57.230 1.00 38.94 898 THR B O 1
ATOM 4364 N N . PRO B 1 250 ? 45.407 46.524 56.102 1.00 40.50 899 PRO B N 1
ATOM 4365 C CA . PRO B 1 250 ? 46.524 46.075 55.270 1.00 41.39 899 PRO B CA 1
ATOM 4366 C C . PRO B 1 250 ? 47.715 45.750 56.134 1.00 42.14 899 PRO B C 1
ATOM 4367 O O . PRO B 1 250 ? 47.963 46.466 57.085 1.00 42.15 899 PRO B O 1
ATOM 4371 N N . LEU B 1 251 ? 48.434 44.676 55.825 1.00 43.70 900 LEU B N 1
ATOM 4372 C CA . LEU B 1 251 ? 49.728 44.441 56.479 1.00 45.20 900 LEU B CA 1
ATOM 4373 C C . LEU B 1 251 ? 50.726 45.526 56.051 1.00 46.18 900 LEU B C 1
ATOM 4374 O O . LEU B 1 251 ? 50.479 46.250 55.076 1.00 46.53 900 LEU B O 1
ATOM 4379 N N . PRO B 1 252 ? 51.862 45.650 56.769 1.00 47.38 901 PRO B N 1
ATOM 4380 C CA . PRO B 1 252 ? 52.873 46.588 56.239 1.00 47.68 901 PRO B CA 1
ATOM 4381 C C . PRO B 1 252 ? 53.393 46.097 54.895 1.00 48.15 901 PRO B C 1
ATOM 4382 O O . PRO B 1 252 ? 53.099 44.964 54.492 1.00 47.88 901 PRO B O 1
ATOM 4386 N N . GLU B 1 253 ? 54.155 46.948 54.215 1.00 49.27 902 GLU B N 1
ATOM 4387 C CA . GLU B 1 253 ? 54.615 46.700 52.847 1.00 50.42 902 GLU B CA 1
ATOM 4388 C C . GLU B 1 253 ? 55.337 45.356 52.623 1.00 50.68 902 GLU B C 1
ATOM 4389 O O . GLU B 1 253 ? 56.167 44.933 53.442 1.00 50.61 902 GLU B O 1
ATOM 4395 N N . GLY B 1 254 ? 54.997 44.704 51.507 1.00 50.74 903 GLY B N 1
ATOM 4396 C CA . GLY B 1 254 ? 55.621 43.463 51.068 1.00 50.66 903 GLY B CA 1
ATOM 4397 C C . GLY B 1 254 ? 55.467 42.312 52.043 1.00 51.27 903 GLY B C 1
ATOM 4398 O O . GLY B 1 254 ? 56.203 41.338 51.963 1.00 51.27 903 GLY B O 1
ATOM 4399 N N . GLN B 1 255 ? 54.520 42.413 52.970 1.00 51.37 904 GLN B N 1
ATOM 4400 C CA . GLN B 1 255 ? 54.351 41.377 53.984 1.00 51.40 904 GLN B CA 1
ATOM 4401 C C . GLN B 1 255 ? 53.068 40.581 53.764 1.00 51.11 904 GLN B C 1
ATOM 4402 O O . GLN B 1 255 ? 52.154 41.064 53.105 1.00 51.47 904 GLN B O 1
ATOM 4408 N N . THR B 1 256 ? 52.991 39.367 54.303 1.00 50.90 905 THR B N 1
ATOM 4409 C CA . THR B 1 256 ? 51.877 38.467 53.963 1.00 50.67 905 THR B CA 1
ATOM 4410 C C . THR B 1 256 ? 51.335 37.527 55.069 1.00 50.33 905 THR B C 1
ATOM 4411 O O . THR B 1 256 ? 52.063 37.088 55.954 1.00 50.71 905 THR B O 1
ATOM 4415 N N . LEU B 1 257 ? 50.055 37.201 54.953 1.00 49.92 906 LEU B N 1
ATOM 4416 C CA . LEU B 1 257 ? 49.394 36.246 55.831 1.00 49.42 906 LEU B CA 1
ATOM 4417 C C . LEU B 1 257 ? 49.037 34.947 55.120 1.00 49.18 906 LEU B C 1
ATOM 4418 O O . LEU B 1 257 ? 48.895 34.918 53.910 1.00 49.17 906 LEU B O 1
ATOM 4423 N N . GLN B 1 258 ? 48.862 33.879 55.888 1.00 49.19 907 GLN B N 1
ATOM 4424 C CA . GLN B 1 258 ? 48.465 32.592 55.332 1.00 49.16 907 GLN B CA 1
ATOM 4425 C C . GLN B 1 258 ? 46.982 32.286 55.470 1.00 49.19 907 GLN B C 1
ATOM 4426 O O . GLN B 1 258 ? 46.393 31.691 54.578 1.00 48.92 907 GLN B O 1
ATOM 4432 N N . HIS B 1 259 ? 46.382 32.665 56.591 1.00 49.10 908 HIS B N 1
ATOM 4433 C CA . HIS B 1 259 ? 44.930 32.586 56.732 1.00 48.44 908 HIS B CA 1
ATOM 4434 C C . HIS B 1 259 ? 44.375 31.205 57.066 1.00 48.65 908 HIS B C 1
ATOM 4435 O O . HIS B 1 259 ? 43.181 31.058 57.281 1.00 48.84 908 HIS B O 1
ATOM 4442 N N . ASP B 1 260 ? 45.242 30.199 57.109 1.00 48.56 909 ASP B N 1
ATOM 4443 C CA . ASP B 1 260 ? 44.834 28.837 57.416 1.00 48.80 909 ASP B CA 1
ATOM 4444 C C . ASP B 1 260 ? 45.661 28.256 58.539 1.00 48.44 909 ASP B C 1
ATOM 4445 O O . ASP B 1 260 ? 45.440 27.137 58.959 1.00 48.85 909 ASP B O 1
ATOM 4450 N N . VAL B 1 261 ? 46.624 29.022 59.010 1.00 48.59 910 VAL B N 1
ATOM 4451 C CA . VAL B 1 261 ? 47.480 28.607 60.130 1.00 48.84 910 VAL B CA 1
ATOM 4452 C C . VAL B 1 261 ? 47.002 29.225 61.449 1.00 49.25 910 VAL B C 1
ATOM 4453 O O . VAL B 1 261 ? 46.339 30.275 61.451 1.00 49.50 910 VAL B O 1
ATOM 4457 N N . PRO B 1 262 ? 47.328 28.577 62.582 1.00 49.38 911 PRO B N 1
ATOM 4458 C CA . PRO B 1 262 ? 46.840 29.095 63.862 1.00 49.19 911 PRO B CA 1
ATOM 4459 C C . PRO B 1 262 ? 47.384 30.474 64.236 1.00 49.07 911 PRO B C 1
ATOM 4460 O O . PRO B 1 262 ? 48.569 30.767 64.015 1.00 49.59 911 PRO B O 1
ATOM 4464 N N . TRP B 1 263 ? 46.508 31.303 64.801 1.00 48.24 912 TRP B N 1
ATOM 4465 C CA . TRP B 1 263 ? 46.874 32.611 65.288 1.00 47.38 912 TRP B CA 1
ATOM 4466 C C . TRP B 1 263 ? 47.737 32.471 66.528 1.00 48.19 912 TRP B C 1
ATOM 4467 O O . TRP B 1 263 ? 47.372 31.774 67.473 1.00 48.79 912 TRP B O 1
ATOM 4478 N N . GLN B 1 264 ? 48.884 33.138 66.518 1.00 48.39 913 GLN B N 1
ATOM 4479 C CA . GLN B 1 264 ? 49.662 33.345 67.716 1.00 48.50 913 GLN B CA 1
ATOM 4480 C C . GLN B 1 264 ? 49.784 34.849 67.867 1.00 48.69 913 GLN B C 1
ATOM 4481 O O . GLN B 1 264 ? 50.057 35.556 66.889 1.00 48.43 913 GLN B O 1
ATOM 4487 N N . GLU B 1 265 ? 49.618 35.340 69.086 1.00 48.84 914 GLU B N 1
ATOM 4488 C CA . GLU B 1 265 ? 49.673 36.765 69.293 1.00 49.77 914 GLU B CA 1
ATOM 4489 C C . GLU B 1 265 ? 50.977 37.355 68.773 1.00 50.04 914 GLU B C 1
ATOM 4490 O O . GLU B 1 265 ? 52.067 37.036 69.260 1.00 50.68 914 GLU B O 1
ATOM 4496 N N . GLY B 1 266 ? 50.838 38.206 67.762 1.00 49.49 915 GLY B N 1
ATOM 4497 C CA . GLY B 1 266 ? 51.972 38.780 67.088 1.00 48.74 915 GLY B CA 1
ATOM 4498 C C . GLY B 1 266 ? 51.951 38.494 65.604 1.00 48.22 915 GLY B C 1
ATOM 4499 O O . GLY B 1 266 ? 52.342 39.348 64.819 1.00 48.63 915 GLY B O 1
ATOM 4500 N N . ASN B 1 267 ? 51.519 37.299 65.206 1.00 47.26 916 ASN B N 1
ATOM 4501 C CA . ASN B 1 267 ? 51.563 36.943 63.787 1.00 46.37 916 ASN B CA 1
ATOM 4502 C C . ASN B 1 267 ? 50.432 37.498 62.927 1.00 45.91 916 ASN B C 1
ATOM 4503 O O . ASN B 1 267 ? 50.474 37.329 61.712 1.00 45.43 916 ASN B O 1
ATOM 4508 N N . ARG B 1 268 ? 49.427 38.120 63.560 1.00 45.28 917 ARG B N 1
ATOM 4509 C CA . ARG B 1 268 ? 48.267 38.730 62.858 1.00 45.38 917 ARG B CA 1
ATOM 4510 C C . ARG B 1 268 ? 47.369 37.781 62.047 1.00 44.01 917 ARG B C 1
ATOM 4511 O O . ARG B 1 268 ? 46.492 38.236 61.318 1.00 43.63 917 ARG B O 1
ATOM 4519 N N . GLU B 1 269 ? 47.575 36.477 62.177 1.00 42.85 918 GLU B N 1
ATOM 4520 C CA . GLU B 1 269 ? 46.783 35.503 61.403 1.00 42.35 918 GLU B CA 1
ATOM 4521 C C . GLU B 1 269 ? 45.321 35.420 61.877 1.00 41.26 918 GLU B C 1
ATOM 4522 O O . GLU B 1 269 ? 45.035 35.491 63.063 1.00 40.21 918 GLU B O 1
ATOM 4528 N N . ASP B 1 270 ? 44.400 35.278 60.935 1.00 40.49 919 ASP B N 1
ATOM 4529 C CA . ASP B 1 270 ? 42.997 35.458 61.262 1.00 39.62 919 ASP B CA 1
ATOM 4530 C C . ASP B 1 270 ? 42.204 34.176 61.147 1.00 39.07 919 ASP B C 1
ATOM 4531 O O . ASP B 1 270 ? 41.057 34.133 61.571 1.00 39.36 919 ASP B O 1
ATOM 4536 N N . GLY B 1 271 ? 42.809 33.140 60.575 1.00 38.00 920 GLY B N 1
ATOM 4537 C CA . GLY B 1 271 ? 42.108 31.874 60.372 1.00 37.14 920 GLY B CA 1
ATOM 4538 C C . GLY B 1 271 ? 40.955 31.887 59.375 1.00 36.90 920 GLY B C 1
ATOM 4539 O O . GLY B 1 271 ? 40.099 30.986 59.413 1.00 37.04 920 GLY B O 1
ATOM 4540 N N . TYR B 1 272 ? 40.932 32.879 58.472 1.00 35.84 921 TYR B N 1
ATOM 4541 C CA . TYR B 1 272 ? 39.815 33.054 57.540 1.00 34.59 921 TYR B CA 1
ATOM 4542 C C . TYR B 1 272 ? 39.582 31.823 56.679 1.00 34.60 921 TYR B C 1
ATOM 4543 O O . TYR B 1 272 ? 38.443 31.318 56.587 1.00 33.87 921 TYR B O 1
ATOM 4552 N N . LEU B 1 273 ? 40.652 31.334 56.055 1.00 34.83 922 LEU B N 1
ATOM 4553 C CA . LEU B 1 273 ? 40.562 30.058 55.310 1.00 35.56 922 LEU B CA 1
ATOM 4554 C C . LEU B 1 273 ? 40.191 28.877 56.201 1.00 35.20 922 LEU B C 1
ATOM 4555 O O . LEU B 1 273 ? 39.475 27.996 55.752 1.00 35.29 922 LEU B O 1
ATOM 4560 N N . SER B 1 274 ? 40.639 28.861 57.458 1.00 34.99 923 SER B N 1
ATOM 4561 C CA . SER B 1 274 ? 40.201 27.783 58.362 1.00 35.24 923 SER B CA 1
ATOM 4562 C C . SER B 1 274 ? 38.681 27.852 58.483 1.00 34.82 923 SER B C 1
ATOM 4563 O O . SER B 1 274 ? 37.989 26.842 58.332 1.00 35.43 923 SER B O 1
ATOM 4566 N N . GLY B 1 275 ? 38.167 29.064 58.676 1.00 34.21 924 GLY B N 1
ATOM 4567 C CA . GLY B 1 275 ? 36.734 29.293 58.688 1.00 33.41 924 GLY B CA 1
ATOM 4568 C C . GLY B 1 275 ? 36.048 28.782 57.443 1.00 32.84 924 GLY B C 1
ATOM 4569 O O . GLY B 1 275 ? 35.125 27.959 57.506 1.00 32.24 924 GLY B O 1
ATOM 4570 N N . LEU B 1 276 ? 36.513 29.269 56.304 1.00 32.95 925 LEU B N 1
ATOM 4571 C CA . LEU B 1 276 ? 35.906 28.920 55.026 1.00 32.62 925 LEU B CA 1
ATOM 4572 C C . LEU B 1 276 ? 36.003 27.424 54.712 1.00 33.08 925 LEU B C 1
ATOM 4573 O O . LEU B 1 276 ? 35.061 26.842 54.163 1.00 33.04 925 LEU B O 1
ATOM 4578 N N . ASP B 1 277 ? 37.123 26.798 55.067 1.00 33.86 926 ASP B N 1
ATOM 4579 C CA . ASP B 1 277 ? 37.284 25.340 54.889 1.00 35.00 926 ASP B CA 1
ATOM 4580 C C . ASP B 1 277 ? 36.200 24.518 55.608 1.00 34.87 926 ASP B C 1
ATOM 4581 O O . ASP B 1 277 ? 35.600 23.615 54.986 1.00 35.63 926 ASP B O 1
ATOM 4586 N N . ASN B 1 278 ? 35.945 24.815 56.893 1.00 33.83 927 ASN B N 1
ATOM 4587 C CA . ASN B 1 278 ? 34.881 24.116 57.629 1.00 33.82 927 ASN B CA 1
ATOM 4588 C C . ASN B 1 278 ? 33.507 24.408 57.122 1.00 33.84 927 ASN B C 1
ATOM 4589 O O . ASN B 1 278 ? 32.630 23.563 57.224 1.00 34.21 927 ASN B O 1
ATOM 4594 N N . LEU B 1 279 ? 33.309 25.604 56.589 1.00 33.75 928 LEU B N 1
ATOM 4595 C CA . LEU B 1 279 ? 32.020 25.942 56.008 1.00 34.16 928 LEU B CA 1
ATOM 4596 C C . LEU B 1 279 ? 31.786 25.054 54.805 1.00 34.39 928 LEU B C 1
ATOM 4597 O O . LEU B 1 279 ? 30.705 24.507 54.626 1.00 33.94 928 LEU B O 1
ATOM 4602 N N . ILE B 1 280 ? 32.841 24.909 54.000 1.00 35.80 929 ILE B N 1
ATOM 4603 C CA . ILE B 1 280 ? 32.838 24.081 52.782 1.00 36.46 929 ILE B CA 1
ATOM 4604 C C . ILE B 1 280 ? 32.601 22.610 53.126 1.00 37.02 929 ILE B C 1
ATOM 4605 O O . ILE B 1 280 ? 31.883 21.905 52.406 1.00 36.92 929 ILE B O 1
ATOM 4610 N N . ASP B 1 281 ? 33.189 22.171 54.238 1.00 37.72 930 ASP B N 1
ATOM 4611 C CA . ASP B 1 281 ? 33.024 20.791 54.701 1.00 38.64 930 ASP B CA 1
ATOM 4612 C C . ASP B 1 281 ? 31.613 20.492 55.194 1.00 38.15 930 ASP B C 1
ATOM 4613 O O . ASP B 1 281 ? 31.020 19.462 54.839 1.00 38.31 930 ASP B O 1
ATOM 4618 N N . ILE B 1 282 ? 31.061 21.414 55.978 1.00 37.73 931 ILE B N 1
ATOM 4619 C CA . ILE B 1 282 ? 29.710 21.254 56.513 1.00 37.48 931 ILE B CA 1
ATOM 4620 C C . ILE B 1 282 ? 28.673 21.177 55.384 1.00 38.17 931 ILE B C 1
ATOM 4621 O O . ILE B 1 282 ? 27.748 20.353 55.455 1.00 38.25 931 ILE B O 1
ATOM 4626 N N . LEU B 1 283 ? 28.845 21.990 54.337 1.00 38.22 932 LEU B N 1
ATOM 4627 C CA . LEU B 1 283 ? 27.863 22.012 53.253 1.00 39.36 932 LEU B CA 1
ATOM 4628 C C . LEU B 1 283 ? 27.965 20.813 52.318 1.00 40.38 932 LEU B C 1
ATOM 4629 O O . LEU B 1 283 ? 26.941 20.321 51.839 1.00 40.58 932 LEU B O 1
ATOM 4634 N N . THR B 1 284 ? 29.195 20.365 52.067 1.00 41.43 933 THR B N 1
ATOM 4635 C CA . THR B 1 284 ? 29.461 19.158 51.303 1.00 42.64 933 THR B CA 1
ATOM 4636 C C . THR B 1 284 ? 28.740 17.962 51.918 1.00 43.26 933 THR B C 1
ATOM 4637 O O . THR B 1 284 ? 28.028 17.244 51.213 1.00 43.25 933 THR B O 1
ATOM 4641 N N . GLU B 1 285 ? 28.894 17.781 53.231 1.00 44.65 934 GLU B N 1
ATOM 4642 C CA . GLU B 1 285 ? 28.235 16.701 53.972 1.00 46.02 934 GLU B CA 1
ATOM 4643 C C . GLU B 1 285 ? 26.711 16.815 53.955 1.00 46.38 934 GLU B C 1
ATOM 4644 O O . GLU B 1 285 ? 26.006 15.838 53.690 1.00 46.93 934 GLU B O 1
ATOM 4650 N N . MET B 1 286 ? 26.205 18.011 54.234 1.00 46.98 935 MET B N 1
ATOM 4651 C CA . MET B 1 286 ? 24.779 18.272 54.194 1.00 47.16 935 MET B CA 1
ATOM 4652 C C . MET B 1 286 ? 24.252 18.115 52.783 1.00 48.09 935 MET B C 1
ATOM 4653 O O . MET B 1 286 ? 23.080 17.781 52.588 1.00 47.77 935 MET B O 1
ATOM 4658 N N . SER B 1 287 ? 25.116 18.397 51.805 1.00 49.23 936 SER B N 1
ATOM 4659 C CA . SER B 1 287 ? 24.729 18.377 50.395 1.00 50.73 936 SER B CA 1
ATOM 4660 C C . SER B 1 287 ? 24.801 16.976 49.784 1.00 51.55 936 SER B C 1
ATOM 4661 O O . SER B 1 287 ? 24.217 16.743 48.739 1.00 51.50 936 SER B O 1
ATOM 4664 N N . GLN B 1 288 ? 25.517 16.056 50.429 1.00 52.82 937 GLN B N 1
ATOM 4665 C CA . GLN B 1 288 ? 25.369 14.627 50.132 1.00 54.01 937 GLN B CA 1
ATOM 4666 C C . GLN B 1 288 ? 23.924 14.176 50.400 1.00 54.34 937 GLN B C 1
ATOM 4667 O O . GLN B 1 288 ? 23.696 13.136 51.049 1.00 54.95 937 GLN B O 1
#

Organism: Rattus norvegicus (NCBI:txid10116)

Solvent-accessible surface area: 27875 Å² total; per-residue (Å²): 139,148,118,30,26,69,36,83,0,32,70,129,31,133,17,64,21,12,20,12,39,59,150,103,35,19,30,92,46,22,69,123,8,73,3,6,34,84,38,40,78,32,4,30,148,2,6,71,115,0,32,89,21,66,0,133,87,25,6,2,35,25,66,23,63,59,113,113,144,80,75,112,8,1,40,25,49,7,24,6,21,91,6,62,81,13,0,3,2,8,0,32,0,0,29,2,15,15,15,19,101,73,1,79,124,8,100,131,149,69,73,105,67,116,56,22,18,99,125,0,52,138,42,51,90,148,24,4,60,130,126,21,67,92,97,149,6,2,38,80,6,75,25,17,69,22,85,4,62,28,4,0,0,48,99,22,0,0,26,5,27,0,4,25,22,46,121,33,43,24,48,90,116,21,112,116,16,72,61,78,131,68,0,18,118,12,4,121,99,6,4,136,39,42,72,91,7,3,64,36,3,31,66,45,0,104,42,0,53,56,20,3,111,110,0,70,8,4,109,36,3,1,0,0,0,0,3,0,21,2,0,6,1,135,104,74,61,13,80,0,30,1,27,36,2,20,68,1,22,69,13,70,180,88,89,82,12,106,1,72,46,107,50,128,96,61,51,52,10,0,1,0,12,33,0,0,46,31,0,16,76,0,4,38,104,8,7,139,95,153,140,47,27,66,33,85,1,45,34,122,80,157,37,64,24,11,20,14,35,58,147,112,27,22,32,82,35,25,68,123,14,69,4,10,36,77,36,42,82,31,2,23,151,2,1,78,107,0,29,96,14,76,1,108,90,23,8,2,27,17,65,22,64,49,110,98,132,74,76,109,3,1,38,14,52,7,25,7,42,119,8,78,80,12,2,4,2,8,0,34,0,1,32,2,23,16,10,18,102,60,1,82,140,14,110,150,159,83,76,103,73,123,54,27,15,90,120,0,33,127,25,54,95,158,24,13,62,127,115,23,109,94,86,139,12,0,28,83,2,65,16,23,63,25,114,8,55,32,3,0,0,48,86,27,0,0,40,5,39,0,4,13,22,43,116,17,41,25,55,99,113,20,109,115,17,81,60,90,129,75,0,24,121,13,3,118,96,5,3,147,30,44,74,89,5,3,66,32,2,39,65,28,0,98,41,0,56,54,20,4,99,110,0,72,3,4,82,28,5,1,1,0,3,0,2,0,22,0,0,9,5,152,114,74,70,10,82,0,22,3,31,39,1,21,81,0,22,80,18,78,178,86,93,74,8,105,3,68,60,111,50,132,91,58,56,58,12,0,0,0,12,29,0,0,47,44,0,24,77,0,3,38,103,12,12,162